Protein AF-A0A9Q4A9K2-F1 (afdb_monomer)

Radius of gyration: 32.79 Å; Cα contacts (8 Å, |Δi|>4): 563; chains: 1; bounding box: 119×82×80 Å

Mean predicted aligned error: 9.85 Å

Sequence (483 aa):
MTSTTLQSNPVPTAVVTKRSGLGLFCQALVGLTPSAEYRDKALLSSLDQQLALPDVQASLARQLVAIPKDEWAGSQFQTDPSVAMALPTRDEYLRRMAAYVVNPRNEGWLDAAIQDATGAPGMRALSLAISLGSEHSRLSFDSLLALAAVLLMPVLGSSMELDESLPDFRQLDVKAPRLHDWSTVRNADYLFRQSGIEMLCSPSEKGTVLRFTARETWRALIQTAQFKSVFAPLLSYMDWYGGRPGEQASPRMTQAIVGRIIVDHYVGAVQFNGEPLETSLRRGWVSEQSHLQLRDKVRSLISDHYPQASPSTIDMLHYLFLRETMPELLVEGVPDHLQYGRSLQSIAFIHGVALVEAMTPGLSQITHYDDLTKVSSALAQSSDADIHALWARTLVAPALRYARAHGAIQSTVDDDHHAASSEQISQALAYLKAQQDQHAQELHSLLAIKPPDRKDLAQKMLKTANVPHELWDQGVKPEHWPI

Secondary structure (DSSP, 8-state):
--PPP--PPPP------PPPHHHHHHHHHTTTS-TT---HHHHHHHHHHHHT-HHHHHHHHHHHHTS-GGG--STT--S-TTS---HHHHHHHHHHHHHHHH-TT--THHHHHHHHHHTSSS-HHHHHHHHHHHH-TTS-HHHHHHHHHHHHHHHHTT-----S----GGG--SPPPPHHHH-----HHHHHHHTTGGGGEEEETTEEEESS-HHHHHHHHTTSHHHHHHHHHHHHHTT-TTSSTT----HHHHHHHHHHHHHHHHGGG-EETTEEHHHHTTSGGGGGSBHHHHHHHHHHHHHHH-TTS-HHHHHHHHHHHHHHH-GGGS-TT--TT-BTTTSHHHHHHHHHHHHHHHHSTT-GGGS-HHHHHHHHHHHHT---HHHHHHHHHHHHHHHHHHHHHTTSS---TT--STT--HHHHHHHHHHHHHHHHHHHHHHHHHHT-PPP-HHHHHHHHHHHTT--GGGTT----GGG---

Foldseek 3Di:
DDDDDDDDDDDPDDPPPDDALLRLLLVLLPQQADPPDQFLVNSLVSNVVQLPDPVSLQSSLVSNQPRDCVLVPDPPPPDRSNDDDDSVVVLVVSLVSLCCSLCVVPDCQLVVQLVLLLVFLASSLLQSLLSSCVVVVPDALSSSSSSSSSNCNVRSVVHDDDDLFFAALVPPPDDQDACVVQDPDQDLQVLVVQLSLVSQWDADPQGTDGVDALSVSLSSSLRHSSNLVSCLSVCVVVVHFSVDPPTDDDSSNSSNSVLVNLCCRQQQPQDDPRHRPLQCCLALVLLVAALQRSLVVSLVSSCVSVVSDGNHSSSNNSCSNCLHRPCLSLAPPDDRPHRQLADPQNLLQSLLQLLCCVVTRRVRNVDHSVVSSCNLVVQCPDPDPVSNVSSLVSSQLSLLNNCVNVVQDDCDVSSRSVPDDPVSSVSSVVVSVVVVVVVVVVVVVVVVPDDPPVVVVLVVVCVVVVPDPVCSPDDDDPPDDDD

Solvent-accessible surface area (backbone atoms only — not comparable to full-atom values): 27213 Å² total; per-residue (Å²): 141,84,86,82,81,85,82,80,80,80,78,82,74,80,81,78,74,79,76,51,56,44,58,48,50,44,62,44,45,65,78,35,38,64,81,96,62,59,52,31,56,62,40,47,54,32,36,59,57,39,65,68,35,67,69,50,44,56,50,36,18,60,42,56,66,70,43,66,67,87,79,53,91,60,92,83,74,83,69,63,64,77,55,93,64,58,68,73,60,43,52,53,50,51,24,54,49,49,52,39,51,76,38,76,81,70,59,72,63,59,62,50,40,52,50,44,11,67,70,20,66,11,32,31,24,46,26,26,19,41,57,49,38,73,78,42,69,85,58,51,68,61,45,34,35,41,52,22,39,51,65,40,51,92,55,30,81,76,47,51,80,78,70,87,51,49,45,52,44,87,82,48,99,66,82,77,67,62,56,74,81,61,41,89,74,84,50,67,56,58,51,42,48,60,29,43,46,62,72,53,37,40,85,50,100,76,42,39,36,57,73,53,55,52,64,58,46,50,62,48,36,52,23,16,32,38,28,49,61,67,47,20,50,51,28,40,72,70,73,37,79,28,26,51,92,93,48,78,50,58,47,59,57,53,45,14,49,51,41,48,31,50,30,57,64,59,53,53,70,33,65,46,96,90,35,42,40,78,63,46,66,41,32,70,72,55,41,80,24,25,46,53,54,44,43,52,49,54,43,47,54,54,38,71,74,39,77,85,54,32,54,35,44,47,46,41,54,42,45,49,39,32,60,71,74,44,46,67,62,62,36,58,85,63,60,69,81,44,35,28,35,66,40,74,67,36,31,33,30,49,27,11,29,46,48,40,35,73,78,42,31,43,40,39,62,76,42,52,44,79,55,32,42,44,44,46,68,67,49,70,75,55,90,48,68,68,58,47,53,50,52,56,62,40,39,50,60,41,25,41,42,32,23,45,69,70,61,75,43,86,77,54,100,74,43,41,62,87,74,57,50,74,65,55,50,52,51,12,48,52,49,47,50,53,50,52,54,49,51,52,52,52,52,53,53,58,73,64,57,73,75,79,57,66,62,63,52,50,53,48,51,36,55,75,69,67,52,61,76,84,56,73,81,54,78,87,67,84,88,73,74,85,129

Organism: Pseudomonas syringae (NCBI:txid317)

pLDDT: mean 86.78, std 14.6, range [27.73, 98.38]

Structure (mmCIF, N/CA/C/O backbone):
data_AF-A0A9Q4A9K2-F1
#
_entry.id   AF-A0A9Q4A9K2-F1
#
loop_
_atom_site.group_PDB
_atom_site.id
_atom_site.type_symbol
_atom_site.label_atom_id
_atom_site.label_alt_id
_atom_site.label_comp_id
_atom_site.label_asym_id
_atom_site.label_entity_id
_atom_site.label_seq_id
_atom_site.pdbx_PDB_ins_code
_atom_site.Cartn_x
_atom_site.Cartn_y
_atom_site.Cartn_z
_atom_site.occupancy
_atom_site.B_iso_or_equiv
_atom_site.auth_seq_id
_atom_site.auth_comp_id
_atom_site.auth_asym_id
_atom_site.auth_atom_id
_atom_site.pdbx_PDB_model_num
ATOM 1 N N . MET A 1 1 ? 52.951 61.691 -30.217 1.00 41.97 1 MET A N 1
ATOM 2 C CA . MET A 1 1 ? 52.686 60.519 -31.072 1.00 41.97 1 MET A CA 1
ATOM 3 C C . MET A 1 1 ? 52.767 59.281 -30.207 1.00 41.97 1 MET A C 1
ATOM 5 O O . MET A 1 1 ? 53.874 58.918 -29.856 1.00 41.97 1 MET A O 1
ATOM 9 N N . THR A 1 2 ? 51.626 58.689 -29.864 1.00 30.14 2 THR A N 1
ATOM 10 C CA . THR A 1 2 ? 51.464 57.250 -29.598 1.00 30.14 2 THR A CA 1
ATOM 11 C C . THR A 1 2 ? 49.965 56.997 -29.441 1.00 30.14 2 THR A C 1
ATOM 13 O O . THR A 1 2 ? 49.341 57.441 -28.482 1.00 30.14 2 THR A O 1
ATOM 16 N N . SER A 1 3 ? 49.381 56.366 -30.458 1.00 27.73 3 SER A N 1
ATOM 17 C CA . SER A 1 3 ? 47.994 55.909 -30.478 1.00 27.73 3 SER A CA 1
ATOM 18 C C . SER A 1 3 ? 47.882 54.614 -29.678 1.00 27.73 3 SER A C 1
ATOM 20 O O . SER A 1 3 ? 48.631 53.675 -29.942 1.00 27.73 3 SER A O 1
ATOM 22 N N . THR A 1 4 ? 46.941 54.550 -28.740 1.00 29.91 4 THR A N 1
ATOM 23 C CA . THR A 1 4 ? 46.614 53.326 -27.999 1.00 2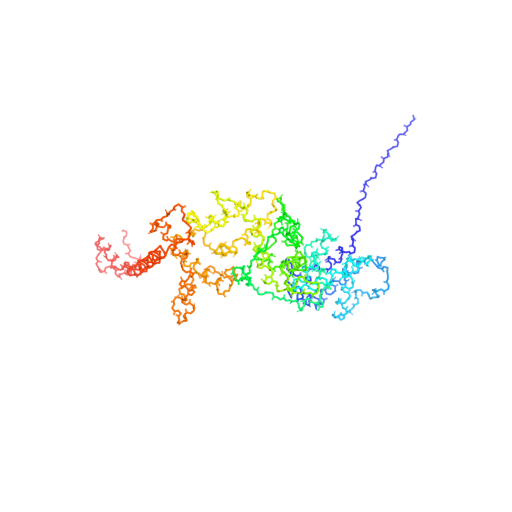9.91 4 THR A CA 1
ATOM 24 C C . THR A 1 4 ? 45.358 52.712 -28.607 1.00 29.91 4 THR A C 1
ATOM 26 O O . THR A 1 4 ? 44.294 53.328 -28.633 1.00 29.91 4 THR A O 1
ATOM 29 N N . THR A 1 5 ? 45.508 51.515 -29.158 1.00 33.19 5 THR A N 1
ATOM 30 C CA . THR A 1 5 ? 44.476 50.740 -29.848 1.00 33.19 5 THR A CA 1
ATOM 31 C C . THR A 1 5 ? 43.468 50.168 -28.847 1.00 33.19 5 THR A C 1
ATOM 33 O O . THR A 1 5 ? 43.845 49.479 -27.902 1.00 33.19 5 THR A O 1
ATOM 36 N N . LEU A 1 6 ? 42.178 50.429 -29.076 1.00 30.70 6 LEU A N 1
ATOM 37 C CA . LEU A 1 6 ? 41.053 49.768 -28.409 1.00 30.70 6 LEU A CA 1
ATOM 38 C C . LEU A 1 6 ? 41.033 48.276 -28.781 1.00 30.70 6 LEU A C 1
ATOM 40 O O . LEU A 1 6 ? 40.781 47.931 -29.934 1.00 30.70 6 LEU A O 1
ATOM 44 N N . GLN A 1 7 ? 41.271 47.393 -27.808 1.00 32.25 7 GLN A N 1
ATOM 45 C CA . GLN A 1 7 ? 40.934 45.974 -27.921 1.00 32.25 7 GLN A CA 1
ATOM 46 C C . GLN A 1 7 ? 39.473 45.772 -27.510 1.00 32.25 7 GLN A C 1
ATOM 48 O O . GLN A 1 7 ? 39.094 45.965 -26.357 1.00 32.25 7 GLN A O 1
ATOM 53 N N . SER A 1 8 ? 38.647 45.394 -28.481 1.00 29.39 8 SER A N 1
ATOM 54 C CA . SER A 1 8 ? 37.292 44.892 -28.280 1.00 29.39 8 SER A CA 1
ATOM 55 C C . SER A 1 8 ? 37.343 43.495 -27.655 1.00 29.39 8 SER A C 1
ATOM 57 O O . SER A 1 8 ? 37.865 42.565 -28.272 1.00 29.39 8 SER A O 1
ATOM 59 N N . ASN A 1 9 ? 36.778 43.332 -26.460 1.00 28.84 9 ASN A N 1
ATOM 60 C CA . ASN A 1 9 ? 36.531 42.013 -25.880 1.00 28.84 9 ASN A CA 1
ATOM 61 C C . ASN A 1 9 ? 35.492 41.257 -26.730 1.00 28.84 9 ASN A C 1
ATOM 63 O O . ASN A 1 9 ? 34.433 41.825 -27.014 1.00 28.84 9 ASN A O 1
ATOM 67 N N . PRO A 1 10 ? 35.738 39.995 -27.123 1.00 31.44 10 PRO A N 1
ATOM 68 C CA . PRO A 1 10 ? 34.714 39.184 -27.757 1.00 31.44 10 PRO A CA 1
ATOM 69 C C . PRO A 1 10 ? 33.661 38.790 -26.714 1.00 31.44 10 PRO A C 1
ATOM 71 O O . PRO A 1 10 ? 33.972 38.267 -25.644 1.00 31.44 10 PRO A O 1
ATOM 74 N N . VAL A 1 11 ? 32.399 39.059 -27.045 1.00 32.94 11 VAL A N 1
ATOM 75 C CA . VAL A 1 11 ? 31.220 38.519 -26.359 1.00 32.94 11 VAL A CA 1
ATOM 76 C C . VAL A 1 11 ? 31.319 36.986 -26.384 1.00 32.94 11 VAL A C 1
ATOM 78 O O . VAL A 1 11 ? 31.585 36.439 -27.457 1.00 32.94 11 VAL A O 1
ATOM 81 N N . PRO A 1 12 ? 31.114 36.267 -25.264 1.00 30.97 12 PRO A N 1
ATOM 82 C CA . PRO A 1 12 ? 31.103 34.816 -25.295 1.00 30.97 12 PRO A CA 1
ATOM 83 C C . PRO A 1 12 ? 29.882 34.353 -26.088 1.00 30.97 12 PRO A C 1
ATOM 85 O O . PRO A 1 12 ? 28.737 34.508 -25.662 1.00 30.97 12 PRO A O 1
ATOM 88 N N . THR A 1 13 ? 30.140 33.804 -27.270 1.00 29.61 13 THR A N 1
ATOM 89 C CA . THR A 1 13 ? 29.175 33.067 -28.078 1.00 29.61 13 THR A CA 1
ATOM 90 C C . THR A 1 13 ? 28.602 31.945 -27.220 1.00 29.61 13 THR A C 1
ATOM 92 O O . THR A 1 13 ? 29.348 31.133 -26.671 1.00 29.61 13 THR A O 1
ATOM 95 N N . ALA A 1 14 ? 27.277 31.920 -27.077 1.00 29.75 14 ALA A N 1
ATOM 96 C CA . ALA A 1 14 ? 26.562 30.876 -26.361 1.00 29.75 14 ALA A CA 1
ATOM 97 C C . ALA A 1 14 ? 27.008 29.497 -26.868 1.00 29.75 14 ALA A C 1
ATOM 99 O O . ALA A 1 14 ? 26.849 29.173 -28.047 1.00 29.75 14 ALA A O 1
ATOM 100 N N . VAL A 1 15 ? 27.582 28.690 -25.976 1.00 30.33 15 VAL A N 1
ATOM 101 C CA . VAL A 1 15 ? 27.860 27.279 -26.237 1.00 30.33 15 VAL A CA 1
ATOM 102 C C . VAL A 1 15 ? 26.506 26.598 -26.413 1.00 30.33 15 VAL A C 1
ATOM 104 O O . VAL A 1 15 ? 25.813 26.313 -25.439 1.00 30.33 15 VAL A O 1
ATOM 107 N N . VAL A 1 16 ? 26.101 26.379 -27.664 1.00 32.38 16 VAL A N 1
ATOM 108 C CA . VAL A 1 16 ? 24.974 25.508 -27.999 1.00 32.38 16 VAL A CA 1
ATOM 109 C C . VAL A 1 16 ? 25.394 24.100 -27.591 1.00 32.38 16 VAL A C 1
ATOM 111 O O . VAL A 1 16 ? 26.142 23.424 -28.294 1.00 32.38 16 VAL A O 1
ATOM 114 N N . THR A 1 17 ? 24.979 23.674 -26.403 1.00 36.84 17 THR A N 1
ATOM 115 C CA . THR A 1 17 ? 25.182 22.312 -25.921 1.00 36.84 17 THR A CA 1
ATOM 116 C C . THR A 1 17 ? 24.448 21.356 -26.859 1.00 36.84 17 THR A C 1
ATOM 118 O O . THR A 1 17 ? 23.219 21.334 -26.923 1.00 36.84 17 THR A O 1
ATOM 121 N N . LYS A 1 18 ? 25.214 20.579 -27.634 1.00 51.38 18 LYS A N 1
ATOM 122 C CA . LYS A 1 18 ? 24.705 19.499 -28.488 1.00 51.38 18 LYS A CA 1
ATOM 123 C C . LYS A 1 18 ? 23.849 18.573 -27.608 1.00 51.38 18 LYS A C 1
ATOM 125 O O . LYS A 1 18 ? 24.353 18.027 -26.627 1.00 51.38 18 LYS A O 1
ATOM 130 N N . ARG A 1 19 ? 22.545 18.457 -27.893 1.00 59.69 19 ARG A N 1
ATOM 131 C CA . ARG A 1 19 ? 21.651 17.544 -27.155 1.00 59.69 19 ARG A CA 1
ATOM 132 C C . ARG A 1 19 ? 22.146 16.110 -27.356 1.00 59.69 19 ARG A C 1
ATOM 134 O O . ARG A 1 19 ? 22.459 15.738 -28.483 1.00 59.69 19 ARG A O 1
ATOM 141 N N . SER A 1 20 ? 22.231 15.328 -26.280 1.00 80.62 20 SER A N 1
ATOM 142 C CA . SER A 1 20 ? 22.631 13.919 -26.365 1.00 80.62 20 SER A CA 1
ATOM 143 C C . SER A 1 20 ? 21.589 13.106 -27.142 1.00 80.62 20 SER A C 1
ATOM 145 O O . SER A 1 20 ? 20.393 13.401 -27.063 1.00 80.62 20 SER A O 1
ATOM 147 N N . GLY A 1 21 ? 22.025 12.061 -27.859 1.00 83.06 21 GLY A N 1
ATOM 148 C CA . GLY A 1 21 ? 21.123 11.152 -28.580 1.00 83.06 21 GLY A CA 1
ATOM 149 C C . GLY A 1 21 ? 20.025 10.562 -27.686 1.00 83.06 21 GLY A C 1
ATOM 150 O O . GLY A 1 21 ? 18.870 10.505 -28.094 1.00 83.06 21 GLY A O 1
ATOM 151 N N . LEU A 1 22 ? 20.353 10.249 -26.426 1.00 88.62 22 LEU A N 1
ATOM 152 C CA . LEU A 1 22 ? 19.390 9.816 -25.409 1.00 88.62 22 LEU A CA 1
ATOM 153 C C . LEU A 1 22 ? 18.309 10.872 -25.128 1.00 88.62 22 LEU A C 1
ATOM 155 O O . LEU A 1 22 ? 17.129 10.546 -25.089 1.00 88.62 22 LEU A O 1
ATOM 159 N N . GLY A 1 23 ? 18.684 12.147 -24.979 1.00 89.00 23 GLY A N 1
ATOM 160 C CA . GLY A 1 23 ? 17.718 13.221 -24.735 1.00 89.00 23 GLY A CA 1
ATOM 161 C C . GLY A 1 23 ? 16.774 13.452 -25.918 1.00 89.00 23 GLY A C 1
ATOM 162 O O . GLY A 1 23 ? 15.578 13.663 -25.721 1.00 89.00 23 GLY A O 1
ATOM 163 N N . LEU A 1 24 ? 17.296 13.373 -27.147 1.00 89.38 24 LEU A N 1
ATOM 164 C CA . LEU A 1 24 ? 16.487 13.450 -28.368 1.00 89.38 24 LEU A CA 1
ATOM 165 C C . LEU A 1 24 ? 15.546 12.248 -28.505 1.00 89.38 24 LEU A C 1
ATOM 167 O O . LEU A 1 24 ? 14.391 12.423 -28.885 1.00 89.38 24 LEU A O 1
ATOM 171 N N . PHE A 1 25 ? 16.012 11.050 -28.150 1.00 91.75 25 PHE A N 1
ATOM 172 C CA . PHE A 1 25 ? 15.187 9.848 -28.167 1.00 91.75 25 PHE A CA 1
ATOM 173 C C . PHE A 1 25 ? 14.062 9.924 -27.131 1.00 91.75 25 PHE A C 1
ATOM 175 O O . PHE A 1 25 ? 12.906 9.734 -27.489 1.00 91.75 25 PHE A O 1
ATOM 182 N N . CYS A 1 26 ? 14.353 10.314 -25.885 1.00 92.62 26 CYS A N 1
ATOM 183 C CA . CYS A 1 26 ? 13.322 10.538 -24.866 1.00 92.62 26 CYS A CA 1
ATOM 184 C C . CYS A 1 26 ? 12.290 11.578 -25.314 1.00 92.62 26 CYS A C 1
ATOM 186 O O . CYS A 1 26 ? 11.096 11.385 -25.108 1.00 92.62 26 CYS A O 1
ATOM 188 N N . GLN A 1 27 ? 12.729 12.655 -25.977 1.00 91.62 27 GLN A N 1
ATOM 189 C CA . GLN A 1 27 ? 11.819 13.649 -26.545 1.00 91.62 27 GLN A CA 1
ATOM 190 C C . GLN A 1 27 ? 10.901 13.049 -27.622 1.00 91.62 27 GLN A C 1
ATOM 192 O O . GLN A 1 27 ? 9.754 13.477 -27.744 1.00 91.62 27 GLN A O 1
ATOM 197 N N . ALA A 1 28 ? 11.390 12.066 -28.379 1.00 91.50 28 ALA A N 1
ATOM 198 C CA . ALA A 1 28 ? 10.612 11.369 -29.394 1.00 91.50 28 ALA A CA 1
ATOM 199 C C . ALA A 1 28 ? 9.558 10.415 -28.804 1.00 91.50 28 ALA A C 1
ATOM 201 O O . ALA A 1 28 ? 8.541 10.153 -29.439 1.00 91.50 28 ALA A O 1
ATOM 202 N N . LEU A 1 29 ? 9.775 9.928 -27.577 1.00 92.62 29 LEU A N 1
ATOM 203 C CA . LEU A 1 29 ? 8.828 9.059 -26.873 1.00 92.62 29 LEU A CA 1
ATOM 204 C C . LEU A 1 29 ? 7.715 9.821 -26.134 1.00 92.62 29 LEU A C 1
ATOM 206 O O . LEU A 1 29 ? 6.778 9.200 -25.631 1.00 92.62 29 LEU A O 1
ATOM 210 N N . VAL A 1 30 ? 7.801 11.152 -26.043 1.00 90.19 30 VAL A N 1
ATOM 211 C CA . VAL A 1 30 ? 6.807 11.967 -25.332 1.00 90.19 30 VAL A CA 1
ATOM 212 C C . VAL A 1 30 ? 5.416 11.747 -25.930 1.00 90.19 30 VAL A C 1
ATOM 214 O O . VAL A 1 30 ? 5.202 11.946 -27.122 1.00 90.19 30 VAL A O 1
ATOM 217 N N . GLY A 1 31 ? 4.461 11.375 -25.075 1.00 88.00 31 GLY A N 1
ATOM 218 C CA . GLY A 1 31 ? 3.070 11.130 -25.460 1.00 88.00 31 GLY A CA 1
ATOM 219 C C . GLY A 1 31 ? 2.774 9.709 -25.944 1.00 88.00 31 GLY A C 1
ATOM 220 O O . GLY A 1 31 ? 1.608 9.396 -26.161 1.00 88.00 31 GLY A O 1
ATOM 221 N N . LEU A 1 32 ? 3.784 8.837 -26.074 1.00 92.06 32 LEU A N 1
ATOM 222 C CA . LEU A 1 32 ? 3.556 7.419 -26.381 1.00 92.06 32 LEU A CA 1
ATOM 223 C C . LEU A 1 32 ? 3.042 6.633 -25.168 1.00 92.06 32 LEU A C 1
ATOM 225 O O . LEU A 1 32 ? 2.248 5.704 -25.314 1.00 92.06 32 LEU A O 1
ATOM 229 N N . THR A 1 33 ? 3.474 7.019 -23.968 1.00 93.56 33 THR A N 1
ATOM 230 C CA . THR A 1 33 ? 2.991 6.480 -22.693 1.00 93.56 33 THR A CA 1
ATOM 231 C C . THR A 1 33 ? 2.224 7.551 -21.915 1.00 93.56 33 THR A C 1
ATOM 233 O O . THR A 1 33 ? 2.543 8.739 -22.050 1.00 93.56 33 THR A O 1
ATOM 236 N N . PRO A 1 34 ? 1.245 7.176 -21.072 1.00 92.50 34 PRO A N 1
ATOM 237 C CA . PRO A 1 34 ? 0.528 8.130 -20.239 1.00 92.50 34 PRO A CA 1
ATOM 238 C C . PRO A 1 34 ? 1.465 8.746 -19.192 1.00 92.50 34 PRO A C 1
ATOM 240 O O . PRO A 1 34 ? 2.390 8.092 -18.706 1.00 92.50 34 PRO A O 1
ATOM 243 N N . SER A 1 35 ? 1.223 10.005 -18.831 1.00 90.25 35 SER A N 1
ATOM 244 C CA . SER A 1 35 ? 1.954 10.666 -17.745 1.00 90.25 35 SER A CA 1
ATOM 245 C C . SER A 1 35 ? 1.601 10.049 -16.394 1.00 90.25 35 SER A C 1
ATOM 247 O O . SER A 1 35 ? 0.441 9.716 -16.159 1.00 90.25 35 SER A O 1
ATOM 249 N N . ALA A 1 36 ? 2.584 9.960 -15.493 1.00 88.56 36 ALA A N 1
ATOM 250 C CA . ALA A 1 36 ? 2.393 9.429 -14.137 1.00 88.56 36 ALA A CA 1
ATOM 251 C C . ALA A 1 36 ? 1.840 7.983 -14.073 1.00 88.56 36 ALA A C 1
ATOM 253 O O . ALA A 1 36 ? 1.295 7.579 -13.049 1.00 88.56 36 ALA A O 1
ATOM 254 N N . GLU A 1 37 ? 2.005 7.192 -15.135 1.00 93.25 37 GLU A N 1
ATOM 255 C CA . GLU A 1 37 ? 1.579 5.790 -15.195 1.00 93.25 37 GLU A CA 1
ATOM 256 C C . GLU A 1 37 ? 2.789 4.856 -15.139 1.00 93.25 37 GLU A C 1
ATOM 258 O O . GLU A 1 37 ? 3.793 5.102 -15.798 1.00 93.25 37 GLU A O 1
ATOM 263 N N . TYR A 1 38 ? 2.688 3.772 -14.374 1.00 93.12 38 TYR A N 1
ATOM 264 C CA . TYR A 1 38 ? 3.751 2.778 -14.182 1.00 93.12 38 TYR A CA 1
ATOM 265 C C . TYR A 1 38 ? 3.273 1.330 -14.377 1.00 93.12 38 TYR A C 1
ATOM 267 O O . TYR A 1 38 ? 4.085 0.406 -14.330 1.00 93.12 38 TYR A O 1
ATOM 275 N N . ARG A 1 39 ? 1.967 1.104 -14.577 1.00 94.62 39 ARG A N 1
ATOM 276 C CA . ARG A 1 39 ? 1.381 -0.228 -14.759 1.00 94.62 39 ARG A CA 1
ATOM 277 C C . ARG A 1 39 ? 1.682 -0.761 -16.157 1.00 94.62 39 ARG A C 1
ATOM 279 O O . ARG A 1 39 ? 1.289 -0.163 -17.157 1.00 94.62 39 ARG A O 1
ATOM 286 N N . ASP A 1 40 ? 2.295 -1.940 -16.223 1.00 95.94 40 ASP A N 1
ATOM 287 C CA . ASP A 1 40 ? 2.772 -2.542 -17.475 1.00 95.94 40 ASP A CA 1
ATOM 288 C C . ASP A 1 40 ? 1.694 -2.644 -18.566 1.00 95.94 40 ASP A C 1
ATOM 290 O O . ASP A 1 40 ? 1.952 -2.284 -19.713 1.00 95.94 40 ASP A O 1
ATOM 294 N N . LYS A 1 41 ? 0.471 -3.082 -18.225 1.00 94.31 41 LYS A N 1
ATOM 295 C CA . LYS A 1 41 ? -0.619 -3.209 -19.209 1.00 94.31 41 LYS A CA 1
ATOM 296 C C . LYS A 1 41 ? -1.124 -1.862 -19.720 1.00 94.31 41 LYS A C 1
ATOM 298 O O . LYS A 1 41 ? -1.450 -1.759 -20.901 1.00 94.31 41 LYS A O 1
ATOM 303 N N . ALA A 1 42 ? -1.184 -0.842 -18.864 1.00 94.69 42 ALA A N 1
ATOM 304 C CA . ALA A 1 42 ? -1.594 0.503 -19.265 1.00 94.69 42 ALA A CA 1
ATOM 305 C C . ALA A 1 42 ? -0.544 1.142 -20.186 1.00 94.69 42 ALA A C 1
ATOM 307 O O . ALA A 1 42 ? -0.889 1.708 -21.224 1.00 94.69 42 ALA A O 1
ATOM 308 N N . LEU A 1 43 ? 0.740 0.970 -19.850 1.00 96.25 43 LEU A N 1
ATOM 309 C CA . LEU A 1 43 ? 1.861 1.405 -20.681 1.00 96.25 43 LEU A CA 1
ATOM 310 C C . LEU A 1 43 ? 1.852 0.711 -22.047 1.00 96.25 43 LEU A C 1
ATOM 312 O O . LEU A 1 43 ? 1.930 1.394 -23.066 1.00 96.25 43 LEU A O 1
ATOM 316 N N . LEU A 1 44 ? 1.701 -0.618 -22.078 1.00 95.69 44 LEU A N 1
ATOM 317 C CA . LEU A 1 44 ? 1.632 -1.383 -23.325 1.00 95.69 44 LEU A CA 1
ATOM 318 C C . LEU A 1 44 ? 0.426 -0.975 -24.178 1.00 95.69 44 LEU A C 1
ATOM 320 O O . LEU A 1 44 ? 0.591 -0.682 -25.355 1.00 95.69 44 LEU A O 1
ATOM 324 N N . SER A 1 45 ? -0.764 -0.881 -23.577 1.00 95.38 45 SER A N 1
ATOM 325 C CA . SER A 1 45 ? -1.985 -0.495 -24.301 1.00 95.38 45 SER A CA 1
ATOM 326 C C . SER A 1 45 ? -1.852 0.891 -24.935 1.00 95.38 45 SER A C 1
ATOM 328 O O . SER A 1 45 ? -2.261 1.093 -26.077 1.00 95.38 45 SER A O 1
ATOM 330 N N . SER A 1 46 ? -1.244 1.843 -24.218 1.00 96.00 46 SER A N 1
ATOM 331 C CA . SER A 1 46 ? -0.943 3.170 -24.757 1.00 96.00 46 SER A CA 1
ATOM 332 C C . SER A 1 46 ? 0.075 3.103 -25.894 1.00 96.00 46 SER A C 1
ATOM 334 O O . SER A 1 46 ? -0.149 3.719 -26.931 1.00 96.00 46 SER A O 1
ATOM 336 N N . LEU A 1 47 ? 1.164 2.343 -25.740 1.00 94.56 47 LEU A N 1
ATOM 337 C CA . LEU A 1 47 ? 2.174 2.180 -26.788 1.00 94.56 47 LEU A CA 1
ATOM 338 C C . LEU A 1 47 ? 1.565 1.603 -28.068 1.00 94.56 47 LEU A C 1
ATOM 340 O O . LEU A 1 47 ? 1.723 2.205 -29.128 1.00 94.56 47 LEU A O 1
ATOM 344 N N . ASP A 1 48 ? 0.816 0.506 -27.960 1.00 93.62 48 ASP A N 1
ATOM 345 C CA . ASP A 1 48 ? 0.151 -0.145 -29.092 1.00 93.62 48 ASP A CA 1
ATOM 346 C C . ASP A 1 48 ? -0.824 0.816 -29.787 1.00 93.62 48 ASP A C 1
ATOM 348 O O . ASP A 1 48 ? -0.830 0.941 -31.015 1.00 93.62 48 ASP A O 1
ATOM 352 N N . GLN A 1 49 ? -1.619 1.552 -29.003 1.00 94.25 49 GLN A N 1
ATOM 353 C CA . GLN A 1 49 ? -2.576 2.520 -29.531 1.00 94.25 49 GLN A CA 1
ATOM 354 C C . GLN A 1 49 ? -1.881 3.694 -30.234 1.00 94.25 49 GLN A C 1
ATOM 356 O O . GLN A 1 49 ? -2.274 4.060 -31.341 1.00 94.25 49 GLN A O 1
ATOM 361 N N . GLN A 1 50 ? -0.866 4.299 -29.611 1.00 94.44 50 GLN A N 1
ATOM 362 C CA . GLN A 1 50 ? -0.190 5.482 -30.147 1.00 94.44 50 GLN A CA 1
ATOM 363 C C . GLN A 1 50 ? 0.674 5.135 -31.359 1.00 94.44 50 GLN A C 1
ATOM 365 O O . GLN A 1 50 ? 0.643 5.848 -32.361 1.00 94.44 50 GLN A O 1
ATOM 370 N N . LEU A 1 51 ? 1.399 4.014 -31.325 1.00 91.50 51 LEU A N 1
ATOM 371 C CA . LEU A 1 51 ? 2.234 3.576 -32.444 1.00 91.50 51 LEU A CA 1
ATOM 372 C C . LEU A 1 51 ? 1.408 3.152 -33.663 1.00 91.50 51 LEU A C 1
ATOM 374 O O . LEU A 1 51 ? 1.919 3.225 -34.780 1.00 91.50 51 LEU A O 1
ATOM 378 N N . ALA A 1 52 ? 0.136 2.777 -33.495 1.00 90.69 52 ALA A N 1
ATOM 379 C CA . ALA A 1 52 ? -0.779 2.506 -34.604 1.00 90.69 52 ALA A CA 1
ATOM 380 C C . ALA A 1 52 ? -1.227 3.769 -35.367 1.00 90.69 52 ALA A C 1
ATOM 382 O O . ALA A 1 52 ? -1.641 3.661 -36.524 1.00 90.69 52 ALA A O 1
ATOM 383 N N . LEU A 1 53 ? -1.131 4.963 -34.767 1.00 92.19 53 LEU A N 1
ATOM 384 C CA . LEU A 1 53 ? -1.595 6.209 -35.382 1.00 92.19 53 LEU A CA 1
ATOM 385 C C . LEU A 1 53 ? -0.592 6.736 -36.432 1.00 92.19 53 LEU A C 1
ATOM 387 O O . LEU A 1 53 ? 0.566 6.998 -36.092 1.00 92.19 53 LEU A O 1
ATOM 391 N N . PRO A 1 54 ? -1.013 6.982 -37.692 1.00 89.00 54 PRO A N 1
ATOM 392 C CA . PRO A 1 54 ? -0.112 7.462 -38.746 1.00 89.00 54 PRO A CA 1
ATOM 393 C C . PRO A 1 54 ? 0.592 8.788 -38.418 1.00 89.00 54 PRO A C 1
ATOM 395 O O . PRO A 1 54 ? 1.781 8.940 -38.696 1.00 89.00 54 PRO A O 1
ATOM 398 N N . ASP A 1 55 ? -0.112 9.728 -37.780 1.00 90.25 55 ASP A N 1
ATOM 399 C CA . ASP A 1 55 ? 0.445 11.036 -37.409 1.00 90.25 55 ASP A CA 1
ATOM 400 C C . ASP A 1 55 ? 1.555 10.911 -36.358 1.00 90.25 55 ASP A C 1
ATOM 402 O O . ASP A 1 55 ? 2.588 11.584 -36.445 1.00 90.25 55 ASP A O 1
ATOM 406 N N . VAL A 1 56 ? 1.375 10.002 -35.393 1.00 90.44 56 VAL A N 1
ATOM 407 C CA . VAL A 1 56 ? 2.380 9.692 -34.369 1.00 90.44 56 VAL A CA 1
ATOM 408 C C . VAL A 1 56 ? 3.598 9.049 -35.019 1.00 90.44 56 VAL A C 1
ATOM 410 O O . VAL A 1 56 ? 4.718 9.486 -34.761 1.00 90.44 56 VAL A O 1
ATOM 413 N N . GLN A 1 57 ? 3.406 8.093 -35.934 1.00 88.38 57 GLN A N 1
ATOM 414 C CA . GLN A 1 57 ? 4.511 7.482 -36.681 1.00 88.38 57 GLN A CA 1
ATOM 415 C C . GLN A 1 57 ? 5.311 8.521 -37.479 1.00 88.38 57 GLN A C 1
ATOM 417 O O . GLN A 1 57 ? 6.543 8.504 -37.452 1.00 88.38 57 GLN A O 1
ATOM 422 N N . ALA A 1 58 ? 4.633 9.447 -38.163 1.00 87.44 58 ALA A N 1
ATOM 423 C CA . ALA A 1 58 ? 5.284 10.510 -38.926 1.00 87.44 58 ALA A CA 1
ATOM 424 C C . ALA A 1 58 ? 6.022 11.514 -38.021 1.00 87.44 58 ALA A C 1
ATOM 426 O O . ALA A 1 58 ? 7.093 12.014 -38.375 1.00 87.44 58 ALA A O 1
ATOM 427 N N . SER A 1 59 ? 5.471 11.828 -36.845 1.00 89.94 59 SER A N 1
ATOM 428 C CA . SER A 1 59 ? 6.141 12.665 -35.843 1.00 89.94 59 SER A CA 1
ATOM 429 C C . SER A 1 59 ? 7.393 11.990 -35.284 1.00 89.94 59 SER A C 1
ATOM 431 O O . SER A 1 59 ? 8.470 12.589 -35.299 1.00 89.94 59 SER A O 1
ATOM 433 N N . LEU A 1 60 ? 7.263 10.726 -34.879 1.00 90.25 60 LEU A N 1
ATOM 434 C CA . LEU A 1 60 ? 8.340 9.904 -34.343 1.00 90.25 60 LEU A CA 1
ATOM 435 C C . LEU A 1 60 ? 9.489 9.796 -35.350 1.00 90.25 60 LEU A C 1
ATOM 437 O O . LEU A 1 60 ? 10.626 10.121 -35.024 1.00 90.25 60 LEU A O 1
ATOM 441 N N . ALA A 1 61 ? 9.189 9.456 -36.606 1.00 87.25 61 ALA A N 1
ATOM 442 C CA . ALA A 1 61 ? 10.179 9.396 -37.676 1.00 87.25 61 ALA A CA 1
ATOM 443 C C . ALA A 1 61 ? 10.966 10.710 -37.821 1.00 87.25 61 ALA A C 1
ATOM 445 O O . ALA A 1 61 ? 12.197 10.694 -37.840 1.00 87.25 61 ALA A O 1
ATOM 446 N N . ARG A 1 62 ? 10.275 11.862 -37.854 1.00 87.50 62 ARG A N 1
ATOM 447 C CA . ARG A 1 62 ? 10.923 13.184 -37.950 1.00 87.50 62 ARG A CA 1
ATOM 448 C C . ARG A 1 62 ? 11.853 13.470 -36.772 1.00 87.50 62 ARG A C 1
ATOM 450 O O . ARG A 1 62 ? 12.923 14.036 -36.976 1.00 87.50 62 ARG A O 1
ATOM 457 N N . GLN A 1 63 ? 11.456 13.098 -35.558 1.00 88.88 63 GLN A N 1
ATOM 458 C CA . GLN A 1 63 ? 12.266 13.316 -34.359 1.00 88.88 63 GLN A CA 1
ATOM 459 C C . GLN A 1 63 ? 13.481 12.381 -34.310 1.00 88.88 63 GLN A C 1
ATOM 461 O O . GLN A 1 63 ? 14.569 12.820 -33.943 1.00 88.88 63 GLN A O 1
ATOM 466 N N . LEU A 1 64 ? 13.336 11.127 -34.745 1.00 87.50 64 LEU A N 1
ATOM 467 C CA . LEU A 1 64 ? 14.429 10.152 -34.759 1.00 87.50 64 LEU A CA 1
ATOM 468 C C . LEU A 1 64 ? 15.501 10.463 -35.816 1.00 87.50 64 LEU A C 1
ATOM 470 O O . LEU A 1 64 ? 16.675 10.198 -35.569 1.00 87.50 64 LEU A O 1
ATOM 474 N N . VAL A 1 65 ? 15.140 11.087 -36.948 1.00 85.00 65 VAL A N 1
ATOM 475 C CA . VAL A 1 65 ? 16.112 11.572 -37.957 1.00 85.00 65 VAL A CA 1
ATOM 476 C C . VAL A 1 65 ? 17.081 12.613 -37.376 1.00 85.00 65 VAL A C 1
ATOM 478 O O . VAL A 1 65 ? 18.206 12.738 -37.855 1.00 85.00 65 VAL A O 1
ATOM 481 N N . ALA A 1 66 ? 16.680 13.351 -36.335 1.00 83.50 66 ALA A N 1
ATOM 482 C CA . ALA A 1 66 ? 17.524 14.370 -35.711 1.00 83.50 66 ALA A CA 1
ATOM 483 C C . ALA A 1 66 ? 18.674 13.789 -34.862 1.00 83.50 66 ALA A C 1
ATOM 485 O O . ALA A 1 66 ? 19.549 14.541 -34.429 1.00 83.50 66 ALA A O 1
ATOM 486 N N . ILE A 1 67 ? 18.680 12.477 -34.607 1.00 81.06 67 ILE A N 1
ATOM 487 C CA . ILE A 1 67 ? 19.729 11.799 -33.843 1.00 81.06 67 ILE A CA 1
ATOM 488 C C . ILE A 1 67 ? 20.911 11.511 -34.793 1.00 81.06 67 ILE A C 1
ATOM 490 O O . ILE A 1 67 ? 20.715 10.819 -35.793 1.00 81.06 67 ILE A O 1
ATOM 494 N N . PRO A 1 68 ? 22.128 12.038 -34.536 1.00 70.00 68 PRO A N 1
ATOM 495 C CA . PRO A 1 68 ? 23.247 11.945 -35.479 1.00 70.00 68 PRO A CA 1
ATOM 496 C C . PRO A 1 68 ? 23.645 10.500 -35.818 1.00 70.00 68 PRO A C 1
ATOM 498 O O . PRO A 1 68 ? 23.952 9.720 -34.919 1.00 70.00 68 PRO A O 1
ATOM 501 N N . LYS A 1 69 ? 23.723 10.169 -37.118 1.00 64.88 69 LYS A N 1
ATOM 502 C CA . LYS A 1 69 ? 24.135 8.838 -37.616 1.00 64.88 69 LYS A CA 1
ATOM 503 C C . LYS A 1 69 ? 25.615 8.526 -37.342 1.00 64.88 69 LYS A C 1
ATOM 505 O O . LYS A 1 69 ? 25.983 7.366 -37.205 1.00 64.88 69 LYS A O 1
ATOM 510 N N . ASP A 1 70 ? 26.456 9.551 -37.215 1.00 56.97 70 ASP A N 1
ATOM 511 C CA . ASP A 1 70 ? 27.899 9.418 -36.943 1.00 56.97 70 ASP A CA 1
ATOM 512 C C . ASP A 1 70 ? 28.175 8.865 -35.536 1.00 56.97 70 ASP A C 1
ATOM 514 O O . ASP A 1 70 ? 29.240 8.314 -35.263 1.00 56.97 70 ASP A O 1
ATOM 518 N N . GLU A 1 71 ? 27.191 8.995 -34.640 1.00 53.09 71 GLU A N 1
ATOM 519 C CA . GLU A 1 71 ? 27.206 8.404 -33.308 1.00 53.09 71 GLU A CA 1
ATOM 520 C C . GLU A 1 71 ? 26.750 6.937 -33.336 1.00 53.09 71 GLU A C 1
ATOM 522 O O . GLU A 1 71 ? 26.631 6.375 -32.261 1.00 53.09 71 GLU A O 1
ATOM 527 N N . TRP A 1 72 ? 26.486 6.313 -34.501 1.00 61.75 72 TRP A N 1
ATOM 528 C CA . TRP A 1 72 ? 25.999 4.928 -34.685 1.00 61.75 72 TRP A CA 1
ATOM 529 C C . TRP A 1 72 ? 27.078 4.027 -35.314 1.00 61.75 72 TRP A C 1
ATOM 531 O O . TRP A 1 72 ? 26.932 3.524 -36.431 1.00 61.75 72 TRP A O 1
ATOM 541 N N . ALA A 1 73 ? 28.212 3.840 -34.636 1.00 46.12 73 ALA A N 1
ATOM 542 C CA . ALA A 1 73 ? 29.303 3.016 -35.157 1.00 46.12 73 ALA A CA 1
ATOM 543 C C . ALA A 1 73 ? 28.921 1.520 -35.168 1.00 46.12 73 ALA A C 1
ATOM 545 O O . ALA A 1 73 ? 29.169 0.788 -34.215 1.00 46.12 73 ALA A O 1
ATOM 546 N N . GLY A 1 74 ? 28.315 1.055 -36.262 1.00 51.88 74 GLY A N 1
ATOM 547 C CA . GLY A 1 74 ? 28.000 -0.354 -36.492 1.00 51.88 74 GLY A CA 1
ATOM 548 C C . GLY A 1 74 ? 26.798 -0.539 -37.416 1.00 51.88 74 GLY A C 1
ATOM 549 O O . GLY A 1 74 ? 25.785 0.135 -37.291 1.00 51.88 74 GLY A O 1
ATOM 550 N N . SER A 1 75 ? 26.896 -1.490 -38.342 1.00 49.97 75 SER A N 1
ATOM 551 C CA . SER A 1 75 ? 25.913 -1.837 -39.390 1.00 49.97 75 SER A CA 1
ATOM 552 C C . SER A 1 75 ? 24.495 -2.265 -38.931 1.00 49.97 75 SER A C 1
ATOM 554 O O . SER A 1 75 ? 23.759 -2.851 -39.723 1.00 49.97 75 SER A O 1
ATOM 556 N N . GLN A 1 76 ? 24.092 -1.999 -37.684 1.00 55.22 76 GLN A N 1
ATOM 557 C CA . GLN A 1 76 ? 22.874 -2.536 -37.062 1.00 55.22 76 GLN A CA 1
ATOM 558 C C . GLN A 1 76 ? 21.582 -1.768 -37.408 1.00 55.22 76 GLN A C 1
ATOM 560 O O . GLN A 1 76 ? 20.501 -2.351 -37.332 1.00 55.22 76 GLN A O 1
ATOM 565 N N . PHE A 1 77 ? 21.675 -0.509 -37.854 1.00 62.72 77 PHE A N 1
ATOM 566 C CA . PHE A 1 77 ? 20.526 0.326 -38.240 1.00 62.72 77 PHE A CA 1
ATOM 567 C C . PHE A 1 77 ? 20.670 0.829 -39.680 1.00 62.72 77 PHE A C 1
ATOM 569 O O . PHE A 1 77 ? 20.990 1.986 -39.932 1.00 62.72 77 PHE A O 1
ATOM 576 N N . GLN A 1 78 ? 20.462 -0.064 -40.651 1.00 59.97 78 GLN A N 1
ATOM 577 C CA . GLN A 1 78 ? 20.549 0.280 -42.081 1.00 59.97 78 GLN A CA 1
ATOM 578 C C . GLN A 1 78 ? 19.279 0.950 -42.625 1.00 59.97 78 GLN A C 1
ATOM 580 O O . GLN A 1 78 ? 19.283 1.457 -43.744 1.00 59.97 78 GLN A O 1
ATOM 585 N N . THR A 1 79 ? 18.186 0.938 -41.856 1.00 65.00 79 THR A N 1
ATOM 586 C CA . THR A 1 79 ? 16.887 1.447 -42.310 1.00 65.00 79 THR A CA 1
ATOM 587 C C . THR A 1 79 ? 16.667 2.851 -41.771 1.00 65.00 79 THR A C 1
ATOM 589 O O . THR A 1 79 ? 16.771 3.073 -40.567 1.00 65.00 79 THR A O 1
ATOM 592 N N . ASP A 1 80 ? 16.374 3.797 -42.662 1.00 72.06 80 ASP A N 1
ATOM 593 C CA . ASP A 1 80 ? 16.052 5.163 -42.268 1.00 72.06 80 ASP A CA 1
ATOM 594 C C . ASP A 1 80 ? 14.714 5.184 -41.497 1.00 72.06 80 ASP A C 1
ATOM 596 O O . ASP A 1 80 ? 13.742 4.593 -41.978 1.00 72.06 80 ASP A O 1
ATOM 600 N N . PRO A 1 81 ? 14.628 5.842 -40.323 1.00 74.56 81 PRO A N 1
ATOM 601 C CA . PRO A 1 81 ? 13.393 5.902 -39.536 1.00 74.56 81 PRO A CA 1
ATOM 602 C C . PRO A 1 81 ? 12.222 6.568 -40.278 1.00 74.56 81 PRO A C 1
ATOM 604 O O . PRO A 1 81 ? 11.075 6.400 -39.868 1.00 74.56 81 PRO A O 1
ATOM 607 N N . SER A 1 82 ? 12.485 7.305 -41.364 1.00 74.62 82 SER A N 1
ATOM 608 C CA . SER A 1 82 ? 11.461 7.889 -42.243 1.00 74.62 82 SER A CA 1
ATOM 609 C C . SER A 1 82 ? 10.803 6.900 -43.212 1.00 74.62 82 SER A C 1
ATOM 611 O O . SER A 1 82 ? 9.777 7.229 -43.810 1.00 74.62 82 SER A O 1
ATOM 613 N N . VAL A 1 83 ? 11.344 5.687 -43.365 1.00 79.25 83 VAL A N 1
ATOM 614 C CA . VAL A 1 83 ? 10.738 4.648 -44.205 1.00 79.25 83 VAL A CA 1
ATOM 615 C C . VAL A 1 83 ? 9.471 4.117 -43.535 1.00 79.25 83 VAL A C 1
ATOM 617 O O . VAL A 1 83 ? 9.446 3.842 -42.336 1.00 79.25 83 VAL A O 1
ATOM 620 N N . ALA A 1 84 ? 8.406 3.934 -44.317 1.00 79.00 84 ALA A N 1
ATOM 621 C CA . ALA A 1 84 ? 7.192 3.289 -43.834 1.00 79.00 84 ALA A CA 1
ATOM 622 C C . ALA A 1 84 ? 7.494 1.838 -43.411 1.00 79.00 84 ALA A C 1
ATOM 624 O O . ALA A 1 84 ? 7.870 1.004 -44.233 1.00 79.00 84 ALA A O 1
ATOM 625 N N . MET A 1 85 ? 7.324 1.544 -42.122 1.00 82.69 85 MET A N 1
ATOM 626 C CA . MET A 1 85 ? 7.529 0.219 -41.534 1.00 82.69 85 MET A CA 1
ATOM 627 C C . MET A 1 85 ? 6.195 -0.375 -41.075 1.00 82.69 85 MET A C 1
ATOM 629 O O . MET A 1 85 ? 5.317 0.347 -40.591 1.00 82.69 85 MET A O 1
ATOM 633 N N . ALA A 1 86 ? 6.059 -1.700 -41.168 1.00 85.19 86 ALA A N 1
ATOM 634 C CA . ALA A 1 86 ? 5.015 -2.421 -40.443 1.00 85.19 86 ALA A CA 1
ATOM 635 C C . ALA A 1 86 ? 5.230 -2.275 -38.924 1.00 85.19 86 ALA A C 1
ATOM 637 O O . ALA A 1 86 ? 6.366 -2.090 -38.482 1.00 85.19 86 ALA A O 1
ATOM 638 N N . LEU A 1 87 ? 4.158 -2.374 -38.127 1.00 82.88 87 LEU A N 1
ATOM 639 C CA . LEU A 1 87 ? 4.224 -2.193 -36.668 1.00 82.88 87 LEU A CA 1
ATOM 640 C C . LEU A 1 87 ? 5.283 -3.087 -35.992 1.00 82.88 87 LEU A C 1
ATOM 642 O O . LEU A 1 87 ? 6.182 -2.522 -35.379 1.00 82.88 87 LEU A O 1
ATOM 646 N N . PRO A 1 88 ? 5.338 -4.417 -36.227 1.00 85.88 88 PRO A N 1
ATOM 647 C CA . PRO A 1 88 ? 6.336 -5.266 -35.565 1.00 85.88 88 PRO A CA 1
ATOM 648 C C . PRO A 1 88 ? 7.787 -4.892 -35.906 1.00 85.88 88 PRO A C 1
ATOM 650 O O . PRO A 1 88 ? 8.687 -4.988 -35.073 1.00 85.88 88 PRO A O 1
ATOM 653 N N . THR A 1 89 ? 8.028 -4.446 -37.144 1.00 86.75 89 THR A N 1
ATOM 654 C CA . THR A 1 89 ? 9.346 -3.965 -37.582 1.00 86.75 89 THR A CA 1
ATOM 655 C C . THR A 1 89 ? 9.716 -2.662 -36.880 1.00 86.75 89 THR A C 1
ATOM 657 O O . THR A 1 89 ? 10.877 -2.469 -36.521 1.00 86.75 89 THR A O 1
ATOM 660 N N . ARG A 1 90 ? 8.738 -1.774 -36.668 1.00 87.25 90 ARG A N 1
ATOM 661 C CA . ARG A 1 90 ? 8.934 -0.514 -35.949 1.00 87.25 90 ARG A CA 1
ATOM 662 C C . ARG A 1 90 ? 9.211 -0.754 -34.468 1.00 87.25 90 ARG A C 1
ATOM 664 O O . ARG A 1 90 ? 10.114 -0.121 -33.933 1.00 87.25 90 ARG A O 1
ATOM 671 N N . ASP A 1 91 ? 8.518 -1.692 -33.838 1.00 88.12 91 ASP A N 1
ATOM 672 C CA . ASP A 1 91 ? 8.726 -2.025 -32.425 1.00 88.12 91 ASP A CA 1
ATOM 673 C C . ASP A 1 91 ? 10.139 -2.569 -32.187 1.00 88.12 91 ASP A C 1
ATOM 675 O O . ASP A 1 91 ? 10.835 -2.153 -31.261 1.00 88.12 91 ASP A O 1
ATOM 679 N N . GLU A 1 92 ? 10.609 -3.465 -33.061 1.00 88.94 92 GLU A N 1
ATOM 680 C CA . GLU A 1 92 ? 11.992 -3.956 -33.039 1.00 88.94 92 GLU A CA 1
ATOM 681 C C . GLU A 1 92 ? 13.002 -2.827 -33.293 1.00 88.94 92 GLU A C 1
ATOM 683 O O . GLU A 1 92 ? 14.014 -2.741 -32.595 1.00 88.94 92 GLU A O 1
ATOM 688 N N . TYR A 1 93 ? 12.727 -1.936 -34.252 1.00 88.88 93 TYR A N 1
ATOM 689 C CA . TYR A 1 93 ? 13.580 -0.778 -34.527 1.00 88.88 93 TYR A CA 1
ATOM 690 C C . TYR A 1 93 ? 13.710 0.128 -33.294 1.00 88.88 93 TYR A C 1
ATOM 692 O O . TYR A 1 93 ? 14.827 0.454 -32.887 1.00 88.88 93 TYR A O 1
ATOM 700 N N . LEU A 1 94 ? 12.586 0.494 -32.667 1.00 91.12 94 LEU A N 1
ATOM 701 C CA . LEU A 1 94 ? 12.558 1.341 -31.475 1.00 91.12 94 LEU A CA 1
ATOM 702 C C . LEU A 1 94 ? 13.277 0.688 -30.299 1.00 91.12 94 LEU A C 1
ATOM 704 O O . LEU A 1 94 ? 14.033 1.369 -29.613 1.00 91.12 94 LEU A O 1
ATOM 708 N N . ARG A 1 95 ? 13.106 -0.622 -30.095 1.00 92.25 95 ARG A N 1
ATOM 709 C CA . ARG A 1 95 ? 13.804 -1.366 -29.037 1.00 92.25 95 ARG A CA 1
ATOM 710 C C . ARG A 1 95 ? 15.307 -1.362 -29.208 1.00 92.25 95 ARG A C 1
ATOM 712 O O . ARG A 1 95 ? 16.028 -1.019 -28.274 1.00 92.25 95 ARG A O 1
ATOM 719 N N . ARG A 1 96 ? 15.784 -1.706 -30.403 1.00 89.69 96 ARG A N 1
ATOM 720 C CA . ARG A 1 96 ? 17.219 -1.675 -30.695 1.00 89.69 96 ARG A CA 1
ATOM 721 C C . ARG A 1 96 ? 17.765 -0.265 -30.509 1.00 89.69 96 ARG A C 1
ATOM 723 O O . ARG A 1 96 ? 18.814 -0.094 -29.893 1.00 89.69 96 ARG A O 1
ATOM 730 N N . MET A 1 97 ? 17.053 0.741 -31.018 1.00 88.38 97 MET A N 1
ATOM 731 C CA . MET A 1 97 ? 17.480 2.131 -30.910 1.00 88.38 97 MET A CA 1
ATOM 732 C C . MET A 1 97 ? 17.531 2.583 -29.449 1.00 88.38 97 MET A C 1
ATOM 734 O O . MET A 1 97 ? 18.525 3.182 -29.050 1.00 88.38 97 MET A O 1
ATOM 738 N N . ALA A 1 98 ? 16.521 2.237 -28.645 1.00 92.00 98 ALA A N 1
ATOM 739 C CA . ALA A 1 98 ? 16.488 2.490 -27.208 1.00 92.00 98 ALA A CA 1
ATOM 740 C C . ALA A 1 98 ? 17.696 1.859 -26.501 1.00 92.00 98 ALA A C 1
ATOM 742 O O . ALA A 1 98 ? 18.396 2.552 -25.767 1.00 92.00 98 ALA A O 1
ATOM 743 N N . ALA A 1 99 ? 17.986 0.581 -26.770 1.00 90.94 99 ALA A N 1
ATOM 744 C CA . ALA A 1 99 ? 19.119 -0.119 -26.165 1.00 90.94 99 ALA A CA 1
ATOM 745 C C . ALA A 1 99 ? 20.449 0.568 -26.502 1.00 90.94 99 ALA A C 1
ATOM 747 O O . ALA A 1 99 ? 21.280 0.791 -25.623 1.00 90.94 99 ALA A O 1
ATOM 748 N N . TYR A 1 100 ? 20.601 0.993 -27.757 1.00 88.00 100 TYR A N 1
ATOM 749 C CA . TYR A 1 100 ? 21.779 1.716 -28.215 1.00 88.00 100 TYR A CA 1
ATOM 750 C C . TYR A 1 100 ? 21.948 3.081 -27.536 1.00 88.00 100 TYR A C 1
ATOM 752 O O . TYR A 1 100 ? 23.022 3.388 -27.028 1.00 88.00 100 TYR A O 1
ATOM 760 N N . VAL A 1 101 ? 20.904 3.920 -27.504 1.00 88.19 101 VAL A N 1
ATOM 761 C CA . VAL A 1 101 ? 21.029 5.276 -26.935 1.00 88.19 101 VAL A CA 1
ATOM 762 C C . VAL A 1 101 ? 21.179 5.267 -25.414 1.00 88.19 101 VAL A C 1
ATOM 764 O O . VAL A 1 101 ? 21.794 6.179 -24.862 1.00 88.19 101 VAL A O 1
ATOM 767 N N . VAL A 1 102 ? 20.631 4.252 -24.741 1.00 89.12 102 VAL A N 1
ATOM 768 C CA . VAL A 1 102 ? 20.756 4.054 -23.290 1.00 89.12 10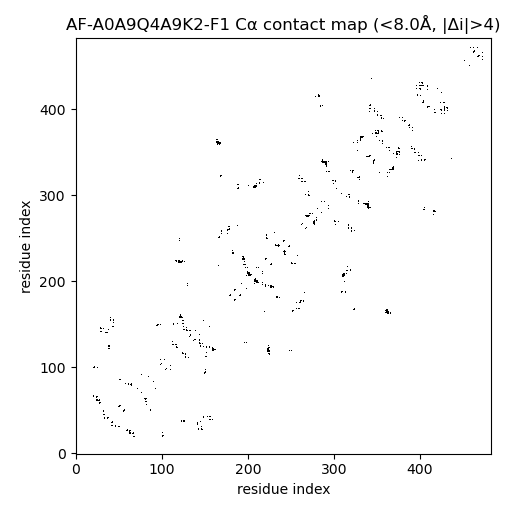2 VAL A CA 1
ATOM 769 C C . VAL A 1 102 ? 22.140 3.518 -22.922 1.00 89.12 102 VAL A C 1
ATOM 771 O O . VAL A 1 102 ? 22.700 3.924 -21.905 1.00 89.12 102 VAL A O 1
ATOM 774 N N . ASN A 1 103 ? 22.696 2.622 -23.738 1.00 88.75 103 ASN A N 1
ATOM 775 C CA . ASN A 1 103 ? 23.960 1.943 -23.477 1.00 88.75 103 ASN A CA 1
ATOM 776 C C . ASN A 1 103 ? 24.835 1.890 -24.748 1.00 88.75 103 ASN A C 1
ATOM 778 O O . ASN A 1 103 ? 25.045 0.822 -25.327 1.00 88.75 103 ASN A O 1
ATOM 782 N N . PRO A 1 104 ? 25.392 3.034 -25.190 1.00 83.31 104 PRO A N 1
ATOM 783 C CA . PRO A 1 104 ? 26.106 3.129 -26.470 1.00 83.31 104 PRO A CA 1
ATOM 784 C C . PRO A 1 104 ? 27.405 2.318 -26.503 1.00 83.31 104 PRO A C 1
ATOM 786 O O . PRO A 1 104 ? 27.922 2.005 -27.572 1.00 83.31 104 PRO A O 1
ATOM 789 N N . ARG A 1 105 ? 27.950 1.978 -25.331 1.00 82.62 105 ARG A N 1
ATOM 790 C CA . ARG A 1 105 ? 29.154 1.150 -25.188 1.00 82.62 105 ARG A CA 1
ATOM 791 C C . ARG A 1 105 ? 28.855 -0.347 -25.166 1.00 82.62 105 ARG A C 1
ATOM 793 O O . ARG A 1 105 ? 29.798 -1.131 -25.129 1.00 82.62 105 ARG A O 1
ATOM 800 N N . ASN A 1 106 ? 27.575 -0.727 -25.205 1.00 80.94 106 ASN A N 1
ATOM 801 C CA . ASN A 1 106 ? 27.115 -2.107 -25.122 1.00 80.94 106 ASN A CA 1
ATOM 802 C C . ASN A 1 106 ? 27.708 -2.855 -23.912 1.00 80.94 106 ASN A C 1
ATOM 804 O O . ASN A 1 106 ? 28.214 -3.971 -24.023 1.00 80.94 106 ASN A O 1
ATOM 808 N N . GLU A 1 107 ? 27.705 -2.195 -22.753 1.00 85.00 107 GLU A N 1
ATOM 809 C CA . GLU A 1 107 ? 28.144 -2.779 -21.487 1.00 85.00 107 GLU A CA 1
ATOM 810 C C . GLU A 1 107 ? 27.106 -3.803 -20.985 1.00 85.00 107 GLU A C 1
ATOM 812 O O . GLU A 1 107 ? 25.907 -3.613 -21.167 1.00 85.00 107 GLU A O 1
ATOM 817 N N . GLY A 1 108 ? 27.527 -4.880 -20.317 1.00 88.75 108 GLY A N 1
ATOM 818 C CA . GLY A 1 108 ? 26.621 -5.980 -19.933 1.00 88.75 108 GLY A CA 1
ATOM 819 C C . GLY A 1 108 ? 25.550 -5.642 -18.882 1.00 88.75 108 GLY A C 1
ATOM 820 O O . GLY A 1 108 ? 24.722 -6.494 -18.566 1.00 88.75 108 GLY A O 1
ATOM 821 N N . TRP A 1 109 ? 25.548 -4.427 -18.322 1.00 94.06 109 TRP A N 1
ATOM 822 C CA . TRP A 1 109 ? 24.603 -4.032 -17.272 1.00 94.06 109 TRP A CA 1
ATOM 823 C C . TRP A 1 109 ? 23.159 -3.940 -17.785 1.00 94.06 109 TRP A C 1
ATOM 825 O O . TRP A 1 109 ? 22.235 -4.285 -17.051 1.00 94.06 109 TRP A O 1
ATOM 835 N N . LEU A 1 110 ? 22.952 -3.500 -19.036 1.00 94.44 110 LEU A N 1
ATOM 836 C CA . LEU A 1 110 ? 21.606 -3.297 -19.579 1.00 94.44 110 LEU A CA 1
ATOM 837 C C . LEU A 1 110 ? 20.897 -4.634 -19.807 1.00 94.44 110 LEU A C 1
ATOM 839 O O . LEU A 1 110 ? 19.725 -4.765 -19.463 1.00 94.44 110 LEU A O 1
ATOM 843 N N . ASP A 1 111 ? 21.612 -5.632 -20.327 1.00 94.12 111 ASP A N 1
ATOM 844 C CA . ASP A 1 111 ? 21.069 -6.979 -20.522 1.00 94.12 111 ASP A CA 1
ATOM 845 C C . ASP A 1 111 ? 20.681 -7.613 -19.181 1.00 94.12 111 ASP A C 1
ATOM 847 O O . ASP A 1 111 ? 19.589 -8.170 -19.057 1.00 94.12 111 ASP A O 1
ATOM 851 N N . ALA A 1 112 ? 21.524 -7.455 -18.153 1.00 94.69 112 ALA A N 1
ATOM 852 C CA . ALA A 1 112 ? 21.212 -7.899 -16.796 1.00 94.69 112 ALA A CA 1
ATOM 853 C C . ALA A 1 112 ? 19.973 -7.178 -16.234 1.00 94.69 112 ALA A C 1
ATOM 855 O O . ALA A 1 112 ? 19.060 -7.827 -15.731 1.00 94.69 112 ALA A O 1
ATOM 856 N N . ALA A 1 113 ? 19.880 -5.853 -16.395 1.00 96.06 113 ALA A N 1
ATOM 857 C CA . ALA A 1 113 ? 18.728 -5.076 -15.940 1.00 96.06 113 ALA A CA 1
ATOM 858 C C . ALA A 1 113 ? 17.424 -5.466 -16.660 1.00 96.06 113 ALA A C 1
ATOM 860 O O . ALA A 1 113 ? 16.371 -5.555 -16.026 1.00 96.06 113 ALA A O 1
ATOM 861 N N . ILE A 1 114 ? 17.479 -5.724 -17.973 1.00 96.69 114 ILE A N 1
ATOM 862 C CA . ILE A 1 114 ? 16.340 -6.219 -18.761 1.00 96.69 114 ILE A CA 1
ATOM 863 C C . ILE A 1 114 ? 15.934 -7.616 -18.288 1.00 96.69 114 ILE A C 1
ATOM 865 O O . ILE A 1 114 ? 14.740 -7.885 -18.134 1.00 96.69 114 ILE A O 1
ATOM 869 N N . GLN A 1 115 ? 16.902 -8.501 -18.039 1.00 95.31 115 GLN A N 1
ATOM 870 C CA . GLN A 1 115 ? 16.647 -9.852 -17.549 1.00 95.31 115 GLN A CA 1
ATOM 871 C C . GLN A 1 115 ? 15.988 -9.829 -16.163 1.00 95.31 115 GLN A C 1
ATOM 873 O O . GLN A 1 115 ? 14.957 -10.479 -15.972 1.00 95.31 115 GLN A O 1
ATOM 878 N N . ASP A 1 116 ? 16.522 -9.044 -15.230 1.00 94.00 116 ASP A N 1
ATOM 879 C CA . ASP A 1 116 ? 15.983 -8.900 -13.876 1.00 94.00 116 ASP A CA 1
ATOM 880 C C . ASP A 1 116 ? 14.566 -8.318 -13.895 1.00 94.00 116 ASP A C 1
ATOM 882 O O . ASP A 1 116 ? 13.660 -8.852 -13.252 1.00 94.00 116 ASP A O 1
ATOM 886 N N . ALA A 1 117 ? 14.341 -7.267 -14.690 1.00 96.44 117 ALA A N 1
ATOM 887 C CA . ALA A 1 117 ? 13.023 -6.664 -14.854 1.00 96.44 117 ALA A CA 1
ATOM 888 C C . ALA A 1 117 ? 12.018 -7.620 -15.514 1.00 96.44 117 ALA A C 1
ATOM 890 O O . ALA A 1 117 ? 10.854 -7.655 -15.125 1.00 96.44 117 ALA A O 1
ATOM 891 N N . THR A 1 118 ? 12.454 -8.438 -16.475 1.00 95.12 118 THR A N 1
ATOM 892 C CA . THR A 1 118 ? 11.608 -9.473 -17.092 1.00 95.12 118 THR A CA 1
ATOM 893 C C . THR A 1 118 ? 11.242 -10.568 -16.087 1.00 95.12 118 THR A C 1
ATOM 895 O O . THR A 1 118 ? 10.117 -11.068 -16.099 1.00 95.12 118 THR A O 1
ATOM 898 N N . GLY A 1 119 ? 12.170 -10.913 -15.190 1.00 91.50 119 GLY A N 1
ATOM 899 C CA . GLY A 1 119 ? 11.964 -11.863 -14.095 1.00 91.50 119 GLY A CA 1
ATOM 900 C C . GLY A 1 119 ? 11.168 -11.313 -12.906 1.00 91.50 119 GLY A C 1
ATOM 901 O O . GLY A 1 119 ? 10.908 -12.057 -11.955 1.00 91.50 119 GLY A O 1
ATOM 902 N N . ALA A 1 120 ? 10.784 -10.033 -12.927 1.00 92.25 120 ALA A N 1
ATOM 903 C CA . ALA A 1 120 ? 9.938 -9.451 -11.897 1.00 92.25 120 ALA A CA 1
ATOM 904 C C . ALA A 1 120 ? 8.510 -10.035 -11.967 1.00 92.25 120 ALA A C 1
ATOM 906 O O . ALA A 1 120 ? 7.993 -10.280 -13.067 1.00 92.25 120 ALA A O 1
ATOM 907 N N . PRO A 1 121 ? 7.855 -10.254 -10.809 1.00 87.25 121 PRO A N 1
ATOM 908 C CA . PRO A 1 121 ? 6.490 -10.769 -10.756 1.00 87.25 121 PRO A CA 1
ATOM 909 C C . PRO A 1 121 ? 5.499 -9.857 -11.487 1.00 87.25 121 PRO A C 1
ATOM 911 O O . PRO A 1 121 ? 4.654 -10.357 -12.224 1.00 87.25 121 PRO A O 1
ATOM 914 N N . GLY A 1 122 ? 5.632 -8.542 -11.316 1.00 92.44 122 GLY A N 1
ATOM 915 C CA . GLY A 1 122 ? 4.871 -7.519 -12.027 1.00 92.44 122 GLY A CA 1
ATOM 916 C C . GLY A 1 122 ? 5.703 -6.244 -12.157 1.00 92.44 122 GLY A C 1
ATOM 917 O O . GLY A 1 122 ? 6.895 -6.263 -11.861 1.00 92.44 122 GLY A O 1
ATOM 918 N N . MET A 1 123 ? 5.096 -5.127 -12.563 1.00 95.44 123 MET A N 1
ATOM 919 C CA . MET A 1 123 ? 5.761 -3.810 -12.610 1.00 95.44 123 MET A CA 1
ATOM 920 C C . MET A 1 123 ? 7.150 -3.865 -13.279 1.00 95.44 123 MET A C 1
ATOM 922 O O . MET A 1 123 ? 8.148 -3.349 -12.763 1.00 95.44 123 MET A O 1
ATOM 926 N N . ARG A 1 124 ? 7.236 -4.552 -14.421 1.00 96.75 124 ARG A N 1
ATOM 927 C CA . ARG A 1 124 ? 8.476 -4.808 -15.161 1.00 96.75 124 ARG A CA 1
ATOM 928 C C . ARG A 1 124 ? 9.057 -3.515 -15.717 1.00 96.75 124 ARG A C 1
ATOM 930 O O . ARG A 1 124 ? 10.254 -3.275 -15.571 1.00 96.75 124 ARG A O 1
ATOM 937 N N . ALA A 1 125 ? 8.210 -2.649 -16.278 1.00 97.50 125 AL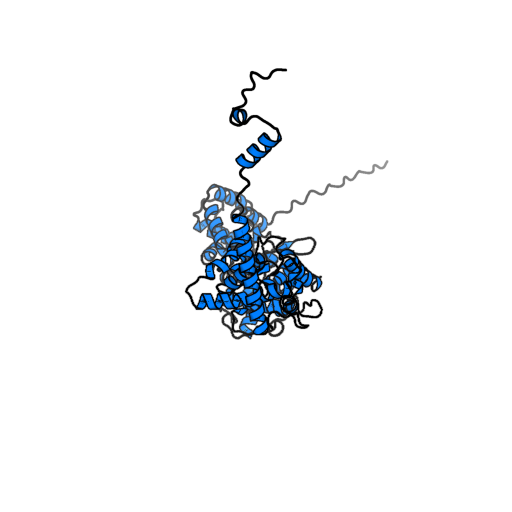A A N 1
ATOM 938 C CA . ALA A 1 125 ? 8.623 -1.329 -16.740 1.00 97.50 125 ALA A CA 1
ATOM 939 C C . ALA A 1 125 ? 9.186 -0.495 -15.583 1.00 97.50 125 ALA A C 1
ATOM 941 O O . ALA A 1 125 ? 10.256 0.089 -15.719 1.00 97.50 125 ALA A O 1
ATOM 942 N N . LEU A 1 126 ? 8.530 -0.502 -14.418 1.00 97.62 126 LEU A N 1
ATOM 943 C CA . LEU A 1 126 ? 9.038 0.182 -13.226 1.00 97.62 126 LEU A CA 1
ATOM 944 C C . LEU A 1 126 ? 10.375 -0.409 -12.751 1.00 97.62 126 LEU A C 1
ATOM 946 O O . LEU A 1 126 ? 11.288 0.346 -12.430 1.00 97.62 126 LEU A O 1
ATOM 950 N N . SER A 1 127 ? 10.516 -1.737 -12.755 1.00 97.75 127 SER A N 1
ATOM 951 C CA . SER A 1 127 ? 11.758 -2.424 -12.372 1.00 97.75 127 SER A CA 1
ATOM 952 C C . SER A 1 127 ? 12.933 -1.998 -13.247 1.00 97.75 127 SER A C 1
ATOM 954 O O . SER A 1 127 ? 13.995 -1.651 -12.731 1.00 97.75 127 SER A O 1
ATOM 956 N N . LEU A 1 128 ? 12.745 -1.969 -14.570 1.00 98.06 128 LEU A N 1
ATOM 957 C CA . LEU A 1 128 ? 13.784 -1.496 -15.480 1.00 98.06 128 LEU A CA 1
ATOM 958 C C . LEU A 1 128 ? 14.000 0.013 -15.341 1.00 98.06 128 LEU A C 1
ATOM 960 O O . LEU A 1 128 ? 15.142 0.454 -15.338 1.00 98.06 128 LEU A O 1
ATOM 964 N N . ALA A 1 129 ? 12.943 0.807 -15.158 1.00 97.69 129 ALA A N 1
ATOM 965 C CA . ALA A 1 129 ? 13.050 2.250 -14.961 1.00 97.69 129 ALA A CA 1
ATOM 966 C C . ALA A 1 129 ? 13.876 2.616 -13.713 1.00 97.69 129 ALA A C 1
ATOM 968 O O . ALA A 1 129 ? 14.624 3.590 -13.759 1.00 97.69 129 ALA A O 1
ATOM 969 N N . ILE A 1 130 ? 13.807 1.822 -12.635 1.00 97.06 130 ILE A N 1
ATOM 970 C CA . ILE A 1 130 ? 14.669 1.980 -11.452 1.00 97.06 130 ILE A CA 1
ATOM 971 C C . ILE A 1 130 ? 16.147 1.773 -11.819 1.00 97.06 130 ILE A C 1
ATOM 973 O O . ILE A 1 130 ? 16.975 2.623 -11.495 1.00 97.06 130 ILE A O 1
ATOM 977 N N . SER A 1 131 ? 16.479 0.701 -12.546 1.00 96.56 131 SER A N 1
ATOM 978 C CA . SER A 1 131 ? 17.858 0.433 -12.995 1.00 96.56 131 SER A CA 1
ATOM 979 C C . SER A 1 131 ? 18.356 1.457 -14.022 1.00 96.56 131 SER A C 1
ATOM 981 O O . SER A 1 131 ? 19.515 1.859 -14.010 1.00 96.56 131 SER A O 1
ATOM 983 N N . LEU A 1 132 ? 17.479 1.939 -14.906 1.00 95.88 132 LEU A N 1
ATOM 984 C CA . LEU A 1 132 ? 17.807 3.033 -15.819 1.00 95.88 132 LEU A CA 1
ATOM 985 C C . LEU A 1 132 ? 18.055 4.336 -15.051 1.00 95.88 132 LEU A C 1
ATOM 987 O O . LEU A 1 132 ? 18.944 5.095 -15.421 1.00 95.88 132 LEU A O 1
ATOM 991 N N . GLY A 1 133 ? 17.297 4.594 -13.984 1.00 93.81 133 GLY A N 1
ATOM 992 C CA . GLY A 1 133 ? 17.437 5.782 -13.145 1.00 93.81 133 GLY A CA 1
ATOM 993 C C . GLY A 1 133 ? 18.750 5.824 -12.361 1.00 93.81 133 GLY A C 1
ATOM 994 O O . GLY A 1 133 ? 19.290 6.914 -12.163 1.00 93.81 133 GLY A O 1
ATOM 995 N N . SER A 1 134 ? 19.304 4.669 -11.968 1.00 91.88 134 SER A N 1
ATOM 996 C CA . SER A 1 134 ? 20.617 4.619 -11.309 1.00 91.88 134 SER A CA 1
ATOM 997 C C . SER A 1 134 ? 21.759 5.002 -12.251 1.00 91.88 134 SER A C 1
ATOM 999 O O . SER A 1 134 ? 22.670 5.713 -11.832 1.00 91.88 134 SER A O 1
ATOM 1001 N N . GLU A 1 135 ? 21.683 4.601 -13.522 1.00 92.38 135 GLU A N 1
ATOM 1002 C CA . GLU A 1 135 ? 22.678 4.962 -14.545 1.00 92.38 135 GLU A CA 1
ATOM 1003 C C . GLU A 1 135 ? 22.446 6.373 -15.116 1.00 92.38 135 GLU A C 1
ATOM 1005 O O . GLU A 1 135 ? 23.385 7.129 -15.373 1.00 92.38 135 GLU A O 1
ATOM 1010 N N . HIS A 1 136 ? 21.179 6.772 -15.271 1.00 92.38 136 HIS A N 1
ATOM 1011 C CA . HIS A 1 136 ? 20.758 8.001 -15.952 1.00 92.38 136 HIS A CA 1
ATOM 1012 C C . HIS A 1 136 ? 19.910 8.911 -15.054 1.00 92.38 136 HIS A C 1
ATOM 1014 O O . HIS A 1 136 ? 18.805 9.320 -15.412 1.00 92.38 136 HIS A O 1
ATOM 1020 N N . SER A 1 137 ? 20.464 9.313 -13.909 1.00 89.50 137 SER A N 1
ATOM 1021 C CA . SER A 1 137 ? 19.776 10.097 -12.860 1.00 89.50 137 SER A CA 1
ATOM 1022 C C . SER A 1 137 ? 19.202 11.460 -13.282 1.00 89.50 137 SER A C 1
ATOM 1024 O O . SER A 1 137 ? 18.442 12.076 -12.537 1.00 89.50 137 SER A O 1
ATOM 1026 N N . ARG A 1 138 ? 19.556 11.963 -14.472 1.00 90.75 138 ARG A N 1
ATOM 1027 C CA . ARG A 1 138 ? 19.041 13.233 -15.020 1.00 90.75 138 ARG A CA 1
ATOM 1028 C C . ARG A 1 138 ? 17.727 13.084 -15.787 1.00 90.75 138 ARG A C 1
ATOM 1030 O O . ARG A 1 138 ? 17.134 14.100 -16.150 1.00 90.75 138 ARG A O 1
ATOM 1037 N N . LEU A 1 139 ? 17.310 11.859 -16.102 1.00 92.62 139 LEU A N 1
ATOM 1038 C CA . LEU A 1 139 ? 16.075 11.615 -16.839 1.00 92.62 139 LEU A CA 1
ATOM 1039 C C . LEU A 1 139 ? 14.852 11.790 -15.935 1.00 92.62 139 LEU A C 1
ATOM 1041 O O . LEU A 1 139 ? 14.892 11.506 -14.740 1.00 92.62 139 LEU A O 1
ATOM 1045 N N . SER A 1 140 ? 13.750 12.269 -16.515 1.00 93.38 140 SER A N 1
ATOM 1046 C CA . SER A 1 140 ? 12.487 12.369 -15.785 1.00 93.38 140 SER A CA 1
ATOM 1047 C C . SER A 1 140 ? 11.863 10.992 -15.567 1.00 93.38 140 SER A C 1
ATOM 1049 O O . SER A 1 140 ? 12.131 10.051 -16.315 1.00 93.38 140 SER A O 1
ATOM 1051 N N . PHE A 1 141 ? 10.963 10.913 -14.586 1.00 93.88 141 PHE A N 1
ATOM 1052 C CA . PHE A 1 141 ? 10.111 9.748 -14.342 1.00 93.88 141 PHE A CA 1
ATOM 1053 C C . PHE A 1 141 ? 9.457 9.222 -15.631 1.00 93.88 141 PHE A C 1
ATOM 1055 O O . PHE A 1 141 ? 9.640 8.059 -15.979 1.00 93.88 141 PHE A O 1
ATOM 1062 N N . ASP A 1 142 ? 8.782 10.100 -16.382 1.00 94.81 142 ASP A N 1
ATOM 1063 C CA . ASP A 1 142 ? 8.091 9.711 -17.617 1.00 94.81 142 ASP A CA 1
ATOM 1064 C C . ASP A 1 142 ? 9.073 9.246 -18.705 1.00 94.81 142 ASP A C 1
ATOM 1066 O O . ASP A 1 142 ? 8.776 8.316 -19.447 1.00 94.81 142 ASP A O 1
ATOM 1070 N N . SER A 1 143 ? 10.270 9.844 -18.780 1.00 95.38 143 SER A N 1
ATOM 1071 C CA . SER A 1 143 ? 11.290 9.431 -19.756 1.00 95.38 143 SER A CA 1
ATOM 1072 C C . SER A 1 143 ? 11.821 8.032 -19.447 1.00 95.38 143 SER A C 1
ATOM 1074 O O . SER A 1 143 ? 11.970 7.214 -20.350 1.00 95.38 143 SER A O 1
ATOM 1076 N N . LEU A 1 144 ? 12.096 7.751 -18.170 1.00 96.31 144 LEU A N 1
ATOM 1077 C CA . LEU A 1 144 ? 12.587 6.450 -17.718 1.00 96.31 144 LEU A CA 1
ATOM 1078 C C . LEU A 1 144 ? 11.546 5.351 -17.942 1.00 96.31 144 LEU A C 1
ATOM 1080 O O . LEU A 1 144 ? 11.898 4.276 -18.422 1.00 96.31 144 LEU A O 1
ATOM 1084 N N . LEU A 1 145 ? 10.271 5.625 -17.655 1.00 96.62 145 LEU A N 1
ATOM 1085 C CA . LEU A 1 145 ? 9.194 4.664 -17.889 1.00 96.62 145 LEU A CA 1
ATOM 1086 C C . LEU A 1 145 ? 8.898 4.457 -19.370 1.00 96.62 145 LEU A C 1
ATOM 1088 O O . LEU A 1 145 ? 8.721 3.314 -19.777 1.00 96.62 145 LEU A O 1
ATOM 1092 N N . ALA A 1 146 ? 8.918 5.509 -20.190 1.00 96.31 146 ALA A N 1
ATOM 1093 C CA . ALA A 1 146 ? 8.766 5.365 -21.635 1.00 96.31 146 ALA A CA 1
ATOM 1094 C C . ALA A 1 146 ? 9.902 4.521 -22.238 1.00 96.31 146 ALA A C 1
ATOM 1096 O O . ALA A 1 146 ? 9.643 3.604 -23.017 1.00 96.31 146 ALA A O 1
ATOM 1097 N N . LEU A 1 147 ? 11.154 4.773 -21.835 1.00 96.75 147 LEU A N 1
ATOM 1098 C CA . LEU A 1 147 ? 12.307 3.963 -22.243 1.00 96.75 147 LEU A CA 1
ATOM 1099 C C . LEU A 1 147 ? 12.156 2.503 -21.815 1.00 96.75 147 LEU A C 1
ATOM 1101 O O . LEU A 1 147 ? 12.324 1.599 -22.634 1.00 96.75 147 LEU A O 1
ATOM 1105 N N . ALA A 1 148 ? 11.832 2.273 -20.542 1.00 97.50 148 ALA A N 1
ATOM 1106 C CA . ALA A 1 148 ? 11.662 0.934 -20.003 1.00 97.50 148 ALA A CA 1
ATOM 1107 C C . ALA A 1 148 ? 10.528 0.178 -20.706 1.00 97.50 148 ALA A C 1
ATOM 1109 O O . ALA A 1 148 ? 10.687 -0.993 -21.051 1.00 97.50 148 ALA A O 1
ATOM 1110 N N . ALA A 1 149 ? 9.408 0.854 -20.965 1.00 97.25 149 ALA A N 1
ATOM 1111 C CA . ALA A 1 149 ? 8.259 0.269 -21.634 1.00 97.25 149 ALA A CA 1
ATOM 1112 C C . ALA A 1 149 ? 8.566 -0.091 -23.093 1.00 97.25 149 ALA A C 1
ATOM 1114 O O . ALA A 1 149 ? 8.203 -1.178 -23.536 1.00 97.25 149 ALA A O 1
ATOM 1115 N N . VAL A 1 150 ? 9.300 0.763 -23.820 1.00 96.69 150 VAL A N 1
ATOM 1116 C CA . VAL A 1 150 ? 9.779 0.441 -25.172 1.00 96.69 150 VAL A CA 1
ATOM 1117 C C . VAL A 1 150 ? 10.691 -0.783 -25.133 1.00 96.69 150 VAL A C 1
ATOM 1119 O O . VAL A 1 150 ? 10.435 -1.739 -25.859 1.00 96.69 150 VAL A O 1
ATOM 1122 N N . LEU A 1 151 ? 11.709 -0.799 -24.265 1.00 96.69 151 LEU A N 1
ATOM 1123 C CA . LEU A 1 151 ? 12.672 -1.905 -24.152 1.00 96.69 151 LEU A CA 1
ATOM 1124 C C . LEU A 1 151 ? 12.007 -3.248 -23.806 1.00 96.69 151 LEU A C 1
ATOM 1126 O O . LEU A 1 151 ? 12.413 -4.283 -24.334 1.00 96.69 151 LEU A O 1
ATOM 1130 N N . LEU A 1 152 ? 10.973 -3.229 -22.962 1.00 96.69 152 LEU A N 1
ATOM 1131 C CA . LEU A 1 152 ? 10.280 -4.424 -22.468 1.00 96.69 152 LEU A CA 1
ATOM 1132 C C . LEU A 1 152 ? 8.965 -4.737 -23.183 1.00 96.69 152 LEU A C 1
ATOM 1134 O O . LEU A 1 152 ? 8.279 -5.680 -22.787 1.00 96.69 152 LEU A O 1
ATOM 1138 N N . MET A 1 153 ? 8.613 -4.003 -24.237 1.00 93.56 153 MET A N 1
ATOM 1139 C CA . MET A 1 153 ? 7.330 -4.120 -24.941 1.00 93.56 153 MET A CA 1
ATOM 1140 C C . MET A 1 153 ? 6.853 -5.573 -25.180 1.00 93.56 153 MET A C 1
ATOM 1142 O O . MET A 1 153 ? 5.706 -5.864 -24.842 1.00 93.56 153 MET A O 1
ATOM 1146 N N . PRO A 1 154 ? 7.698 -6.535 -25.626 1.00 92.12 154 PRO A N 1
ATOM 1147 C CA . PRO A 1 154 ? 7.257 -7.909 -25.889 1.00 92.12 154 PRO A CA 1
ATOM 1148 C C . PRO A 1 154 ? 6.814 -8.682 -24.641 1.00 92.12 154 PRO A C 1
ATOM 1150 O O . PRO A 1 154 ? 6.108 -9.681 -24.753 1.00 92.12 154 PRO A O 1
ATOM 1153 N N . VAL A 1 155 ? 7.261 -8.261 -23.455 1.00 93.81 155 VAL A N 1
ATOM 1154 C CA . VAL A 1 155 ? 7.039 -8.983 -22.199 1.00 93.81 155 VAL A CA 1
ATOM 1155 C C . VAL A 1 155 ? 6.052 -8.279 -21.270 1.00 93.81 155 VAL A C 1
ATOM 1157 O O . VAL A 1 155 ? 5.550 -8.928 -20.352 1.00 93.81 155 VAL A O 1
ATOM 1160 N N . LEU A 1 156 ? 5.708 -7.006 -21.502 1.00 93.62 156 LEU A N 1
ATOM 1161 C CA . LEU A 1 156 ? 4.780 -6.256 -20.639 1.00 93.62 156 LEU A CA 1
ATOM 1162 C C . LEU A 1 156 ? 3.393 -6.908 -20.543 1.00 93.62 156 LEU A C 1
ATOM 1164 O O . LEU A 1 156 ? 2.822 -6.978 -19.458 1.00 93.62 156 LEU A O 1
ATOM 1168 N N . GLY A 1 157 ? 2.874 -7.456 -21.647 1.00 90.25 157 GLY A N 1
ATOM 1169 C CA . GLY A 1 157 ? 1.534 -8.057 -21.688 1.00 90.25 157 GLY A CA 1
ATOM 1170 C C . GLY A 1 157 ? 1.387 -9.330 -20.846 1.00 90.25 157 GLY A C 1
ATOM 1171 O O . GLY A 1 157 ? 0.278 -9.696 -20.468 1.00 90.25 157 GLY A O 1
ATOM 1172 N N . SER A 1 158 ? 2.506 -9.982 -20.514 1.00 89.88 158 SER A N 1
ATOM 1173 C CA . SER A 1 158 ? 2.549 -11.176 -19.654 1.00 89.88 158 SER A CA 1
ATOM 1174 C C . SER A 1 158 ? 2.817 -10.860 -18.178 1.00 89.88 158 SER A C 1
ATOM 1176 O O . SER A 1 158 ? 2.979 -11.775 -17.373 1.00 89.88 158 SER A O 1
ATOM 1178 N N . SER A 1 159 ? 2.904 -9.576 -17.825 1.00 89.62 159 SER A N 1
ATOM 1179 C CA . SER A 1 159 ? 3.119 -9.134 -16.450 1.00 89.62 159 SER A CA 1
ATOM 1180 C C . SER A 1 159 ? 1.914 -9.457 -15.562 1.00 89.62 159 SER A C 1
ATOM 1182 O O . SER A 1 159 ? 0.760 -9.318 -15.986 1.00 89.62 159 SER A O 1
ATOM 1184 N N . MET A 1 160 ? 2.172 -9.896 -14.328 1.00 86.56 160 MET A N 1
ATOM 1185 C CA . MET A 1 160 ? 1.115 -10.152 -13.354 1.00 86.56 160 MET A CA 1
ATOM 1186 C C . MET A 1 160 ? 0.492 -8.833 -12.896 1.00 86.56 160 MET A C 1
ATOM 1188 O O . MET A 1 160 ? 1.193 -7.870 -12.596 1.00 86.56 160 MET A O 1
ATOM 1192 N N . GLU A 1 161 ? -0.830 -8.827 -12.750 1.00 84.31 161 GLU A N 1
ATOM 1193 C CA . GLU A 1 161 ? -1.535 -7.784 -12.011 1.00 84.31 161 GLU A CA 1
ATOM 1194 C C . GLU A 1 161 ? -1.959 -8.348 -10.663 1.00 84.31 161 GLU A C 1
ATOM 1196 O O . GLU A 1 161 ? -2.754 -9.287 -10.588 1.00 84.31 161 GLU A O 1
ATOM 1201 N N . LEU A 1 162 ? -1.392 -7.797 -9.592 1.00 83.44 162 LEU A N 1
ATOM 1202 C CA . LEU A 1 162 ? -1.853 -8.113 -8.250 1.00 83.44 162 LEU A CA 1
ATOM 1203 C C . LEU A 1 162 ? -3.248 -7.535 -8.007 1.00 83.44 162 LEU A C 1
ATOM 1205 O O . LEU A 1 162 ? -3.549 -6.405 -8.394 1.00 83.44 162 LEU A O 1
ATOM 1209 N N . ASP A 1 163 ? -4.044 -8.313 -7.280 1.00 76.88 163 ASP A N 1
ATOM 1210 C CA . ASP A 1 163 ? -5.266 -7.861 -6.624 1.00 76.88 163 ASP A CA 1
ATOM 1211 C C . ASP A 1 163 ? -5.013 -6.579 -5.809 1.00 76.88 163 ASP A C 1
ATOM 1213 O O . ASP A 1 163 ? -3.915 -6.321 -5.302 1.00 76.88 163 ASP A O 1
ATOM 1217 N N . GLU A 1 164 ? -6.045 -5.754 -5.695 1.00 76.75 164 GLU A N 1
ATOM 1218 C CA . GLU A 1 164 ? -5.999 -4.514 -4.940 1.00 76.75 164 GLU A CA 1
ATOM 1219 C C . GLU A 1 164 ? -5.905 -4.757 -3.429 1.00 76.75 164 GLU A C 1
ATOM 1221 O O . GLU A 1 164 ? -5.316 -3.935 -2.718 1.00 76.75 164 GLU A O 1
ATOM 1226 N N . SER A 1 165 ? -6.439 -5.883 -2.945 1.00 81.56 165 SER A N 1
ATOM 1227 C CA . SER A 1 165 ? -6.336 -6.287 -1.542 1.00 81.56 165 SER A CA 1
ATOM 1228 C C . SER A 1 165 ? -4.968 -6.920 -1.233 1.00 81.56 165 SER A C 1
ATOM 1230 O O . SER A 1 165 ? -4.536 -7.891 -1.864 1.00 81.56 165 SER A O 1
ATOM 1232 N N . LEU A 1 166 ? -4.252 -6.363 -0.251 1.00 83.38 166 LEU A N 1
ATOM 1233 C CA . LEU A 1 166 ? -2.946 -6.864 0.186 1.00 83.38 166 LEU A CA 1
ATOM 1234 C C . LEU A 1 166 ? -3.051 -7.482 1.588 1.00 83.38 166 LEU A C 1
ATOM 1236 O O . LEU A 1 166 ? -3.297 -6.735 2.539 1.00 83.38 166 LEU A O 1
ATOM 1240 N N . PRO A 1 167 ? -2.780 -8.793 1.753 1.00 83.44 167 PRO A N 1
ATOM 1241 C CA . PRO A 1 167 ? -2.969 -9.492 3.024 1.00 83.44 167 PRO A CA 1
ATOM 1242 C C . PRO A 1 167 ? -1.999 -8.990 4.091 1.00 83.44 167 PRO A C 1
ATOM 1244 O O . PRO A 1 167 ? -0.818 -8.805 3.800 1.00 83.44 167 PRO A O 1
ATOM 1247 N N . ASP A 1 168 ? -2.472 -8.740 5.305 1.00 82.69 168 ASP A N 1
ATOM 1248 C CA . ASP A 1 168 ? -1.623 -8.336 6.430 1.00 82.69 168 ASP A CA 1
ATOM 1249 C C . ASP A 1 168 ? -0.842 -9.524 7.024 1.00 82.69 168 ASP A C 1
ATOM 1251 O O . ASP A 1 168 ? -0.985 -10.670 6.586 1.00 82.69 168 ASP A O 1
ATOM 1255 N N . PHE A 1 169 ? 0.034 -9.255 7.993 1.00 86.25 169 PHE A N 1
ATOM 1256 C CA . PHE A 1 169 ? 0.824 -10.312 8.622 1.00 86.25 169 PHE A CA 1
ATOM 1257 C C . PHE A 1 169 ? 0.007 -11.194 9.570 1.00 86.25 169 PHE A C 1
ATOM 1259 O O . PHE A 1 169 ? 0.381 -12.338 9.811 1.00 86.25 169 PHE A O 1
ATOM 1266 N N . ARG A 1 170 ? -1.110 -10.695 10.110 1.00 80.31 170 ARG A N 1
ATOM 1267 C CA . ARG A 1 170 ? -1.897 -11.381 11.150 1.00 80.31 170 ARG A CA 1
ATOM 1268 C C . ARG A 1 170 ? -2.524 -12.682 10.656 1.00 80.31 170 ARG A C 1
ATOM 1270 O O . ARG A 1 170 ? -2.815 -13.555 11.467 1.00 80.31 170 ARG A O 1
ATOM 1277 N N . GLN A 1 171 ? -2.719 -12.822 9.346 1.00 72.50 171 GLN A N 1
ATOM 1278 C CA . GLN A 1 171 ? -3.186 -14.070 8.737 1.00 72.50 171 GLN A CA 1
ATOM 1279 C C . GLN A 1 171 ? -2.089 -15.126 8.559 1.00 72.50 171 GLN A C 1
ATOM 1281 O O . GLN A 1 171 ? -2.391 -16.264 8.197 1.00 72.50 171 GLN A O 1
ATOM 1286 N N . LEU A 1 172 ? -0.823 -14.770 8.779 1.00 81.19 172 LEU A N 1
ATOM 1287 C CA . LEU A 1 172 ? 0.295 -15.687 8.625 1.00 81.19 172 LEU A CA 1
ATOM 1288 C C . LEU A 1 172 ? 0.588 -16.353 9.965 1.00 81.19 172 LEU A C 1
ATOM 1290 O O . LEU A 1 172 ? 0.965 -15.688 10.925 1.00 81.19 172 LEU A O 1
ATOM 1294 N N . ASP A 1 173 ? 0.463 -17.678 10.023 1.00 80.31 173 ASP A N 1
ATOM 1295 C CA . ASP A 1 173 ? 0.859 -18.478 11.191 1.00 80.31 173 ASP A CA 1
ATOM 1296 C C . ASP A 1 173 ? 2.386 -18.660 11.237 1.00 80.31 173 ASP A C 1
ATOM 1298 O O . ASP A 1 173 ? 2.934 -19.753 11.088 1.00 80.31 173 ASP A O 1
ATOM 1302 N N . VAL A 1 174 ? 3.101 -17.535 11.294 1.00 85.69 174 VAL A N 1
ATOM 1303 C CA . VAL A 1 174 ? 4.556 -17.467 11.155 1.00 85.69 174 VAL A CA 1
ATOM 1304 C C . VAL A 1 174 ? 5.097 -16.398 12.088 1.00 85.69 174 VAL A C 1
ATOM 1306 O O . VAL A 1 174 ? 4.479 -15.364 12.316 1.00 85.69 174 VAL A O 1
ATOM 1309 N N . LYS A 1 175 ? 6.294 -16.624 12.630 1.00 87.56 175 LYS A N 1
ATOM 1310 C CA . LYS A 1 175 ? 6.998 -15.628 13.438 1.00 87.56 175 LYS A CA 1
ATOM 1311 C C . LYS A 1 175 ? 7.874 -14.748 12.550 1.00 87.56 175 LYS A C 1
ATOM 1313 O O . LYS A 1 175 ? 8.738 -15.263 11.843 1.00 87.56 175 LYS A O 1
ATOM 1318 N N . ALA A 1 176 ? 7.702 -13.430 12.633 1.00 88.25 176 ALA A N 1
ATOM 1319 C CA . ALA A 1 176 ? 8.557 -12.487 11.918 1.00 88.25 176 ALA A CA 1
ATOM 1320 C C . ALA A 1 176 ? 9.994 -12.531 12.491 1.00 88.25 176 ALA A C 1
ATOM 1322 O O . ALA A 1 176 ? 10.171 -12.337 13.700 1.00 88.25 176 ALA A O 1
ATOM 1323 N N . PRO A 1 177 ? 11.029 -12.804 11.672 1.00 93.19 177 PRO A N 1
ATOM 1324 C CA . PRO A 1 177 ? 12.422 -12.704 12.104 1.00 93.19 177 PRO A CA 1
ATOM 1325 C C . PRO A 1 177 ? 12.831 -11.239 12.290 1.00 93.19 177 PRO A C 1
ATOM 1327 O O . PRO A 1 177 ? 12.247 -10.336 11.689 1.00 93.19 177 PRO A O 1
ATOM 1330 N N . ARG A 1 178 ? 13.861 -10.964 13.096 1.00 92.81 178 ARG A N 1
ATOM 1331 C CA . ARG A 1 178 ? 14.302 -9.578 13.299 1.00 92.81 178 ARG A CA 1
ATOM 1332 C C . ARG A 1 178 ? 15.127 -9.123 12.101 1.00 92.81 178 ARG A C 1
ATOM 1334 O O . ARG A 1 178 ? 15.923 -9.887 11.566 1.00 92.81 178 ARG A O 1
ATOM 1341 N N . LEU A 1 179 ? 15.006 -7.848 11.719 1.00 92.94 179 LEU A N 1
ATOM 1342 C CA . LEU A 1 179 ? 15.742 -7.295 10.571 1.00 92.94 179 LEU A CA 1
ATOM 1343 C C . LEU A 1 179 ? 17.265 -7.513 10.674 1.00 92.94 179 LEU A C 1
ATOM 1345 O O . LEU A 1 179 ? 17.926 -7.771 9.672 1.00 92.94 179 LEU A O 1
ATOM 1349 N N . HIS A 1 180 ? 17.832 -7.439 11.882 1.00 92.69 180 HIS A N 1
ATOM 1350 C CA . HIS A 1 180 ? 19.274 -7.597 12.091 1.00 92.69 180 HIS A CA 1
ATOM 1351 C C . HIS A 1 180 ? 19.788 -9.032 11.947 1.00 92.69 180 HIS A C 1
ATOM 1353 O O . HIS A 1 180 ? 21.000 -9.198 11.830 1.00 92.69 180 HIS A O 1
ATOM 1359 N N . ASP A 1 181 ? 18.906 -10.034 11.953 1.00 93.06 181 ASP A N 1
ATOM 1360 C CA . ASP A 1 181 ? 19.300 -11.442 11.846 1.00 93.06 181 ASP A CA 1
ATOM 1361 C C . ASP A 1 181 ? 19.728 -11.804 10.414 1.00 93.06 181 ASP A C 1
ATOM 1363 O O . ASP A 1 181 ? 20.512 -12.728 10.215 1.00 93.06 181 ASP A O 1
ATOM 1367 N N . TRP A 1 182 ? 19.239 -11.061 9.415 1.00 93.06 182 TRP A N 1
ATOM 1368 C CA . TRP A 1 182 ? 19.432 -11.373 7.993 1.00 93.06 182 TRP A CA 1
ATOM 1369 C C . TRP A 1 182 ? 19.828 -10.166 7.126 1.00 93.06 182 TRP A C 1
ATOM 1371 O O . TRP A 1 182 ? 20.246 -10.350 5.985 1.00 93.06 182 TRP A O 1
ATOM 1381 N N . SER A 1 183 ? 19.729 -8.934 7.638 1.00 92.44 183 SER A N 1
ATOM 1382 C CA . SER A 1 183 ? 20.112 -7.712 6.920 1.00 92.44 183 SER A CA 1
ATOM 1383 C C . SER A 1 183 ? 21.141 -6.891 7.689 1.00 92.44 183 SER A C 1
ATOM 1385 O O . SER A 1 183 ? 21.133 -6.814 8.922 1.00 92.44 183 SER A O 1
ATOM 1387 N N . THR A 1 184 ? 22.013 -6.200 6.956 1.00 89.75 184 THR A N 1
ATOM 1388 C CA . THR A 1 184 ? 22.941 -5.190 7.492 1.00 89.75 184 THR A CA 1
ATOM 1389 C C . THR A 1 184 ? 22.341 -3.783 7.494 1.00 89.75 184 THR A C 1
ATOM 1391 O O . THR A 1 184 ? 22.900 -2.882 8.119 1.00 89.75 184 THR A O 1
ATOM 1394 N N . VAL A 1 185 ? 21.187 -3.579 6.851 1.00 89.62 185 VAL A N 1
ATOM 1395 C CA . VAL A 1 185 ? 20.527 -2.273 6.768 1.00 89.62 185 VAL A CA 1
ATOM 1396 C C . VAL A 1 185 ? 19.961 -1.875 8.131 1.00 89.62 185 VAL A C 1
ATOM 1398 O O . VAL A 1 185 ? 19.355 -2.684 8.834 1.00 89.62 185 VAL A O 1
ATOM 1401 N N . ARG A 1 186 ? 20.195 -0.621 8.528 1.00 86.94 186 ARG A N 1
ATOM 1402 C CA . ARG A 1 186 ? 19.735 -0.052 9.812 1.00 86.94 186 ARG A CA 1
ATOM 1403 C C . ARG A 1 186 ? 18.906 1.219 9.658 1.00 86.94 186 ARG A C 1
ATOM 1405 O O . ARG A 1 186 ? 18.217 1.607 10.587 1.00 86.94 186 ARG A O 1
ATOM 1412 N N . ASN A 1 187 ? 18.954 1.867 8.498 1.00 92.88 187 ASN A N 1
ATOM 1413 C CA . ASN A 1 187 ? 18.244 3.113 8.227 1.00 92.88 187 ASN A CA 1
ATOM 1414 C C . ASN A 1 187 ? 17.065 2.848 7.274 1.00 92.88 187 ASN A C 1
ATOM 1416 O O . ASN A 1 187 ? 17.242 2.165 6.265 1.00 92.88 187 ASN A O 1
ATOM 1420 N N . ALA A 1 188 ? 15.884 3.377 7.608 1.00 93.56 188 ALA A N 1
ATOM 1421 C CA . ALA A 1 188 ? 14.660 3.144 6.843 1.00 93.56 188 ALA A CA 1
ATOM 1422 C C . ALA A 1 188 ? 14.703 3.775 5.439 1.00 93.56 188 ALA A C 1
ATOM 1424 O O . ALA A 1 188 ? 14.329 3.105 4.479 1.00 93.56 188 ALA A O 1
ATOM 1425 N N . ASP A 1 189 ? 15.227 5.000 5.285 1.00 95.38 189 ASP A N 1
ATOM 1426 C CA . ASP A 1 189 ? 15.398 5.619 3.959 1.00 95.38 189 ASP A CA 1
ATOM 1427 C C . ASP A 1 189 ? 16.283 4.759 3.062 1.00 95.38 189 ASP A C 1
ATOM 1429 O O . ASP A 1 189 ? 15.973 4.548 1.893 1.00 95.38 189 ASP A O 1
ATOM 1433 N N . TYR A 1 190 ? 17.378 4.230 3.612 1.00 95.44 190 TYR A N 1
ATOM 14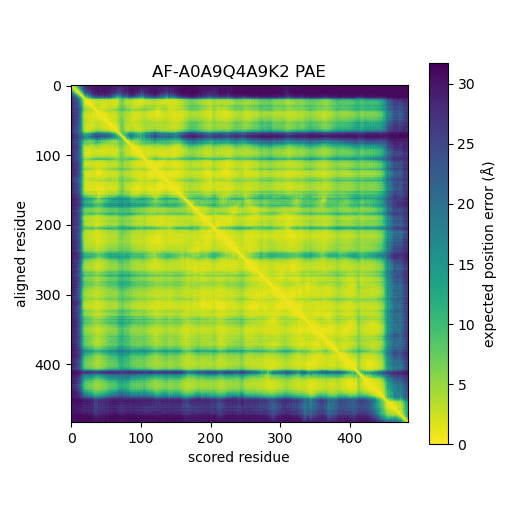34 C CA . TYR A 1 190 ? 18.273 3.364 2.860 1.00 95.44 190 TYR A CA 1
ATOM 1435 C C . TYR A 1 190 ? 17.585 2.056 2.458 1.00 95.44 190 TYR A C 1
ATOM 1437 O O . TYR A 1 190 ? 17.726 1.638 1.313 1.00 95.44 190 TYR A O 1
ATOM 1445 N N . LEU A 1 191 ? 16.800 1.435 3.348 1.00 95.56 191 LEU A N 1
ATOM 1446 C CA . LEU A 1 191 ? 16.037 0.224 3.022 1.00 95.56 191 LEU A CA 1
ATOM 1447 C C . LEU A 1 191 ? 15.052 0.468 1.869 1.00 95.56 191 LEU A C 1
ATOM 1449 O O . LEU A 1 191 ? 15.024 -0.297 0.901 1.00 95.56 191 LEU A O 1
ATOM 1453 N N . PHE A 1 192 ? 14.270 1.549 1.941 1.00 96.62 192 PHE A N 1
ATOM 1454 C CA . PHE A 1 192 ? 13.315 1.883 0.885 1.00 96.62 192 PHE A CA 1
ATOM 1455 C C . PHE A 1 192 ? 14.013 2.303 -0.416 1.00 96.62 192 PHE A C 1
ATOM 1457 O O . PHE A 1 192 ? 13.570 1.908 -1.495 1.00 96.62 192 PHE A O 1
ATOM 1464 N N . ARG A 1 193 ? 15.145 3.018 -0.342 1.00 95.00 193 ARG A N 1
ATOM 1465 C CA . ARG A 1 193 ? 15.984 3.348 -1.506 1.00 95.00 193 ARG A CA 1
ATOM 1466 C C . ARG A 1 193 ? 16.495 2.093 -2.205 1.00 95.00 193 ARG A C 1
ATOM 1468 O O . ARG A 1 193 ? 16.342 1.986 -3.415 1.00 95.00 193 ARG A O 1
ATOM 1475 N N . GLN A 1 194 ? 17.045 1.134 -1.457 1.00 93.88 194 GLN A N 1
ATOM 1476 C CA . GLN A 1 194 ? 17.491 -0.149 -2.016 1.00 93.88 194 GLN A CA 1
ATOM 1477 C C . GLN A 1 194 ? 16.333 -0.919 -2.664 1.00 93.88 194 GLN A C 1
ATOM 1479 O O . GLN A 1 194 ? 16.530 -1.621 -3.649 1.00 93.88 194 GLN A O 1
ATOM 1484 N N . SER A 1 195 ? 15.112 -0.745 -2.150 1.00 94.25 195 SER A N 1
ATOM 1485 C CA . SER A 1 195 ? 13.900 -1.343 -2.723 1.00 94.25 195 SER A CA 1
ATOM 1486 C C . SER A 1 195 ? 13.402 -0.624 -3.988 1.00 94.25 195 SER A C 1
ATOM 1488 O O . SER A 1 195 ? 12.458 -1.095 -4.617 1.00 94.25 195 SER A O 1
ATOM 1490 N N . GLY A 1 196 ? 14.011 0.505 -4.372 1.00 94.62 196 GLY A N 1
ATOM 1491 C CA . GLY A 1 196 ? 13.668 1.265 -5.576 1.00 94.62 196 GLY A CA 1
ATOM 1492 C C . GLY A 1 196 ? 12.621 2.368 -5.388 1.00 94.62 196 GLY A C 1
ATOM 1493 O O . GLY A 1 196 ? 12.062 2.839 -6.378 1.00 94.62 196 GLY A O 1
ATOM 1494 N N . ILE A 1 197 ? 12.347 2.812 -4.151 1.00 96.38 197 ILE A N 1
ATOM 1495 C CA . ILE A 1 197 ? 11.303 3.824 -3.878 1.00 96.38 197 ILE A CA 1
ATOM 1496 C C . ILE A 1 197 ? 11.527 5.161 -4.587 1.00 96.38 197 ILE A C 1
ATOM 1498 O O . ILE A 1 197 ? 10.565 5.872 -4.848 1.00 96.38 197 ILE A O 1
ATOM 1502 N N . GLU A 1 198 ? 12.771 5.514 -4.918 1.00 94.38 198 GLU A N 1
ATOM 1503 C CA . GLU A 1 198 ? 13.108 6.838 -5.458 1.00 94.38 198 GLU A CA 1
ATOM 1504 C C . GLU A 1 198 ? 12.369 7.154 -6.759 1.00 94.38 198 GLU A C 1
ATOM 1506 O O . GLU A 1 198 ? 11.954 8.294 -6.964 1.00 94.38 198 GLU A O 1
ATOM 1511 N N . MET A 1 199 ? 12.113 6.139 -7.592 1.00 94.62 199 MET A N 1
ATOM 1512 C CA . MET A 1 199 ? 11.312 6.303 -8.806 1.00 94.62 199 MET A CA 1
ATOM 1513 C C . MET A 1 199 ? 9.867 6.708 -8.512 1.00 94.62 199 MET A C 1
ATOM 1515 O O . MET A 1 199 ? 9.251 7.424 -9.294 1.00 94.62 199 MET A O 1
ATOM 1519 N N . LEU A 1 200 ? 9.328 6.312 -7.364 1.00 96.12 200 LEU A N 1
ATOM 1520 C CA . LEU A 1 200 ? 7.972 6.638 -6.926 1.00 96.12 200 LEU A CA 1
ATOM 1521 C C . LEU A 1 200 ? 7.929 7.900 -6.055 1.00 96.12 200 LEU A C 1
ATOM 1523 O O . LEU A 1 200 ? 6.879 8.238 -5.509 1.00 96.12 200 LEU A O 1
ATOM 1527 N N . CYS A 1 201 ? 9.043 8.629 -5.966 1.00 95.56 201 CYS A N 1
ATOM 1528 C CA . CYS A 1 201 ? 9.164 9.868 -5.215 1.00 95.56 201 CYS A CA 1
ATOM 1529 C C . CYS A 1 201 ? 9.425 11.078 -6.121 1.00 95.56 201 CYS A C 1
ATOM 1531 O O . CYS A 1 201 ? 9.973 10.979 -7.224 1.00 95.56 201 CYS A O 1
ATOM 1533 N N . SER A 1 202 ? 9.050 12.257 -5.636 1.00 93.62 202 SER A N 1
ATOM 1534 C CA . SER A 1 202 ? 9.415 13.552 -6.205 1.00 93.62 202 SER A CA 1
ATOM 1535 C C . SER A 1 202 ? 10.228 14.374 -5.195 1.00 93.62 202 SER A C 1
ATOM 1537 O O . SER A 1 202 ? 10.082 14.198 -3.980 1.00 93.62 202 SER A O 1
ATOM 1539 N N . PRO A 1 203 ? 11.132 15.247 -5.672 1.00 92.00 203 PRO A N 1
ATOM 1540 C CA . PRO A 1 203 ? 11.888 16.131 -4.796 1.00 92.00 203 PRO A CA 1
ATOM 1541 C C . PRO A 1 203 ? 10.976 17.196 -4.169 1.00 92.00 203 PRO A C 1
ATOM 1543 O O . PRO A 1 203 ? 10.041 17.688 -4.796 1.00 92.00 203 PRO A O 1
ATOM 1546 N N . SER A 1 204 ? 11.288 17.570 -2.933 1.00 91.62 204 SER A N 1
ATOM 1547 C CA . SER A 1 204 ? 10.626 18.583 -2.112 1.00 91.62 204 SER A CA 1
ATOM 1548 C C . SER A 1 204 ? 11.671 19.314 -1.257 1.00 91.62 204 SER A C 1
ATOM 1550 O O . SER A 1 204 ? 12.794 18.839 -1.087 1.00 91.62 204 SER A O 1
ATOM 1552 N N . GLU A 1 205 ? 11.318 20.465 -0.681 1.00 86.31 205 GLU A N 1
ATOM 1553 C CA . GLU A 1 205 ? 12.219 21.260 0.172 1.00 86.31 205 GLU A CA 1
ATOM 1554 C C . GLU A 1 205 ? 12.769 20.464 1.366 1.00 86.31 205 GLU A C 1
ATOM 1556 O O . GLU A 1 205 ? 13.901 20.675 1.794 1.00 86.31 205 GLU A O 1
ATOM 1561 N N . LYS A 1 206 ? 11.973 19.526 1.893 1.00 83.06 206 LYS A N 1
ATOM 1562 C CA . LYS A 1 206 ? 12.307 18.702 3.065 1.00 83.06 206 LYS A CA 1
ATOM 1563 C C . LYS A 1 206 ? 12.823 17.300 2.707 1.00 83.06 206 LYS A C 1
ATOM 1565 O O . LYS A 1 206 ? 12.828 16.424 3.564 1.00 83.06 206 LYS A O 1
ATOM 1570 N N . GLY A 1 207 ? 13.219 17.060 1.454 1.00 89.31 207 GLY A N 1
ATOM 1571 C CA . GLY A 1 207 ? 13.669 15.749 0.972 1.00 89.31 207 GLY A CA 1
ATOM 1572 C C . GLY A 1 207 ? 12.764 15.205 -0.129 1.00 89.31 207 GLY A C 1
ATOM 1573 O O . GLY A 1 207 ? 12.439 15.916 -1.070 1.00 89.31 207 GLY A O 1
ATOM 1574 N N . THR A 1 208 ? 12.362 13.941 -0.043 1.00 93.75 208 THR A N 1
ATOM 1575 C CA . THR A 1 208 ? 11.493 13.296 -1.038 1.00 93.75 208 THR A CA 1
ATOM 1576 C C . THR A 1 208 ? 10.077 13.105 -0.509 1.00 93.75 208 THR A C 1
ATOM 1578 O O . THR A 1 208 ? 9.892 12.755 0.656 1.00 93.75 208 THR A O 1
ATOM 1581 N N . VAL A 1 209 ? 9.076 13.320 -1.363 1.00 96.81 209 VAL A N 1
ATOM 1582 C CA . VAL A 1 209 ? 7.658 13.019 -1.095 1.00 96.81 209 VAL A CA 1
ATOM 1583 C C . VAL A 1 209 ? 7.165 11.969 -2.085 1.00 96.81 209 VAL A C 1
ATOM 1585 O O . VAL A 1 209 ? 7.724 11.838 -3.174 1.00 96.81 209 VAL A O 1
ATOM 1588 N N . LEU A 1 210 ? 6.141 11.202 -1.719 1.00 97.25 210 LEU A N 1
ATOM 1589 C CA . LEU A 1 210 ? 5.582 10.180 -2.604 1.00 97.25 210 LEU A CA 1
ATOM 1590 C C . LEU A 1 210 ? 4.821 10.828 -3.773 1.00 97.25 210 LEU A C 1
ATOM 1592 O O . LEU A 1 210 ? 4.098 11.805 -3.587 1.00 97.25 210 LEU A O 1
ATOM 1596 N N . ARG A 1 211 ? 4.971 10.274 -4.982 1.00 94.94 211 ARG A N 1
ATOM 1597 C CA . ARG A 1 211 ? 4.177 10.662 -6.168 1.00 94.94 211 ARG A CA 1
ATOM 1598 C C . ARG A 1 211 ? 2.743 10.145 -6.100 1.00 94.94 211 ARG A C 1
ATOM 1600 O O . ARG A 1 211 ? 1.852 10.745 -6.689 1.00 94.94 211 ARG A O 1
ATOM 1607 N N . PHE A 1 212 ? 2.559 9.027 -5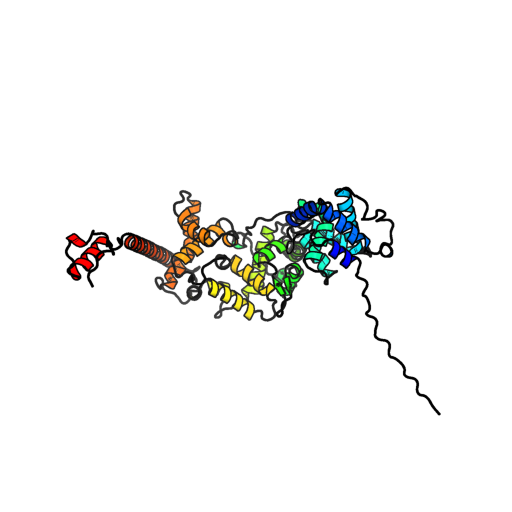.407 1.00 94.94 212 PHE A N 1
ATOM 1608 C CA . PHE A 1 212 ? 1.301 8.305 -5.252 1.00 94.94 212 PHE A CA 1
ATOM 1609 C C . PHE A 1 212 ? 1.004 8.113 -3.768 1.00 94.94 212 PHE A C 1
ATOM 1611 O O . PHE A 1 212 ? 1.846 8.402 -2.914 1.00 94.94 212 PHE A O 1
ATOM 1618 N N . THR A 1 213 ? -0.170 7.583 -3.433 1.00 94.62 213 THR A N 1
ATOM 1619 C CA . THR A 1 213 ? -0.449 7.223 -2.037 1.00 94.62 213 THR A CA 1
ATOM 1620 C C . THR A 1 213 ? 0.577 6.197 -1.529 1.00 94.62 213 THR A C 1
ATOM 1622 O O . THR A 1 213 ? 1.163 5.429 -2.302 1.00 94.62 213 THR A O 1
ATOM 1625 N N . ALA A 1 214 ? 0.809 6.144 -0.213 1.00 96.44 214 ALA A N 1
ATOM 1626 C CA . ALA A 1 214 ? 1.717 5.156 0.383 1.00 96.44 214 ALA A CA 1
ATOM 1627 C C . ALA A 1 214 ? 1.293 3.711 0.064 1.00 96.44 214 ALA A C 1
ATOM 1629 O O . ALA A 1 214 ? 2.137 2.850 -0.180 1.00 96.44 214 ALA A O 1
ATOM 1630 N N . ARG A 1 215 ? -0.018 3.470 -0.041 1.00 94.50 215 ARG A N 1
ATOM 1631 C CA . ARG A 1 215 ? -0.583 2.192 -0.475 1.00 94.50 215 ARG A CA 1
ATOM 1632 C C . ARG A 1 215 ? -0.200 1.838 -1.908 1.00 94.50 215 ARG A C 1
ATOM 1634 O O . ARG A 1 215 ? 0.303 0.742 -2.148 1.00 94.50 215 ARG A O 1
ATOM 1641 N N . GLU A 1 216 ? -0.437 2.741 -2.856 1.00 93.81 216 GLU A N 1
ATOM 1642 C CA . GLU A 1 216 ? -0.085 2.518 -4.263 1.00 93.81 216 GLU A CA 1
ATOM 1643 C C . GLU A 1 216 ? 1.419 2.341 -4.437 1.00 93.81 216 GLU A C 1
ATOM 1645 O O . GLU A 1 216 ? 1.853 1.445 -5.158 1.00 93.81 216 GLU A O 1
ATOM 1650 N N . THR A 1 217 ? 2.206 3.137 -3.712 1.00 96.69 217 THR A N 1
ATOM 1651 C CA . THR A 1 217 ? 3.666 3.039 -3.694 1.00 96.69 217 THR A CA 1
ATOM 1652 C C . THR A 1 217 ? 4.107 1.670 -3.183 1.00 96.69 217 THR A C 1
ATOM 1654 O O . THR A 1 217 ? 4.875 0.985 -3.856 1.00 96.69 217 THR A O 1
ATOM 1657 N N . TRP A 1 218 ? 3.577 1.214 -2.043 1.00 95.94 218 TRP A N 1
ATOM 1658 C CA . TRP A 1 218 ? 3.861 -0.120 -1.516 1.00 95.94 218 TRP A CA 1
ATOM 1659 C C . TRP A 1 218 ? 3.481 -1.217 -2.511 1.00 95.94 218 TRP A C 1
ATOM 1661 O O . TRP A 1 218 ? 4.296 -2.086 -2.809 1.00 95.94 218 TRP A O 1
ATOM 1671 N N . ARG A 1 219 ? 2.273 -1.146 -3.086 1.00 93.94 219 ARG A N 1
ATOM 1672 C CA . ARG A 1 219 ? 1.782 -2.129 -4.062 1.00 93.94 219 ARG A CA 1
ATOM 1673 C C . ARG A 1 219 ? 2.660 -2.188 -5.312 1.00 93.94 219 ARG A C 1
ATOM 1675 O O . ARG A 1 219 ? 2.860 -3.270 -5.860 1.00 93.94 219 ARG A O 1
ATOM 1682 N N . ALA A 1 220 ? 3.165 -1.050 -5.778 1.00 94.81 220 ALA A N 1
ATOM 1683 C CA . ALA A 1 220 ? 4.081 -1.003 -6.907 1.00 94.81 220 ALA A CA 1
ATOM 1684 C C . ALA A 1 220 ? 5.432 -1.635 -6.542 1.00 94.81 220 ALA A C 1
ATOM 1686 O O . ALA A 1 220 ? 5.897 -2.526 -7.251 1.00 94.81 220 ALA A O 1
ATOM 1687 N N . LEU A 1 221 ? 6.018 -1.239 -5.405 1.00 96.06 221 LEU A N 1
ATOM 1688 C CA . LEU A 1 221 ? 7.327 -1.719 -4.958 1.00 96.06 221 LEU A CA 1
ATOM 1689 C C . LEU A 1 221 ? 7.384 -3.228 -4.776 1.00 96.06 221 LEU A C 1
ATOM 1691 O O . LEU A 1 221 ? 8.314 -3.852 -5.264 1.00 96.06 221 LEU A O 1
ATOM 1695 N N . ILE A 1 222 ? 6.386 -3.837 -4.137 1.00 94.69 222 ILE A N 1
ATOM 1696 C CA . ILE A 1 222 ? 6.412 -5.277 -3.819 1.00 94.69 222 ILE A CA 1
ATOM 1697 C C . ILE A 1 222 ? 6.464 -6.176 -5.064 1.00 94.69 222 ILE A C 1
ATOM 1699 O O . ILE A 1 222 ? 6.711 -7.376 -4.955 1.00 94.69 222 ILE A O 1
ATOM 1703 N N . GLN A 1 223 ? 6.197 -5.607 -6.242 1.00 94.19 223 GLN A N 1
ATOM 1704 C CA . GLN A 1 223 ? 6.228 -6.298 -7.523 1.00 94.19 223 GLN A CA 1
ATOM 1705 C C . GLN A 1 223 ? 7.557 -6.129 -8.266 1.00 94.19 223 GLN A C 1
ATOM 1707 O O . GLN A 1 223 ? 7.767 -6.834 -9.247 1.00 94.19 223 GLN A O 1
ATOM 1712 N N . THR A 1 224 ? 8.453 -5.238 -7.831 1.00 95.25 224 THR A N 1
ATOM 1713 C CA . THR A 1 224 ? 9.674 -4.928 -8.582 1.00 95.25 224 THR A CA 1
ATOM 1714 C C . THR A 1 224 ? 10.797 -5.939 -8.356 1.00 95.25 224 THR A C 1
ATOM 1716 O O . THR A 1 224 ? 10.873 -6.624 -7.329 1.00 95.25 224 THR A O 1
ATOM 1719 N N . ALA A 1 225 ? 11.726 -5.997 -9.314 1.00 94.50 225 ALA A N 1
ATOM 1720 C CA . ALA A 1 225 ? 12.954 -6.781 -9.189 1.00 94.50 225 ALA A CA 1
ATOM 1721 C C . ALA A 1 225 ? 13.813 -6.328 -7.993 1.00 94.50 225 ALA A C 1
ATOM 1723 O O . ALA A 1 225 ? 14.382 -7.159 -7.285 1.00 94.50 225 ALA A O 1
ATOM 1724 N N . GLN A 1 226 ? 13.867 -5.020 -7.723 1.00 94.44 226 GLN A N 1
ATOM 1725 C CA . GLN A 1 226 ? 14.652 -4.450 -6.626 1.00 94.44 226 GLN A CA 1
ATOM 1726 C C . GLN A 1 226 ? 14.108 -4.882 -5.267 1.00 94.44 226 GLN A C 1
ATOM 1728 O O . GLN A 1 226 ? 14.874 -5.342 -4.423 1.00 94.44 226 GLN A O 1
ATOM 1733 N N . PHE A 1 227 ? 12.788 -4.827 -5.072 1.00 94.38 227 PHE A N 1
ATOM 1734 C CA . PHE A 1 227 ? 12.172 -5.319 -3.842 1.00 94.38 227 PHE A CA 1
ATOM 1735 C C . PHE A 1 227 ? 12.454 -6.810 -3.637 1.00 94.38 227 PHE A C 1
ATOM 1737 O O . PHE A 1 227 ? 12.893 -7.218 -2.561 1.00 94.38 227 PHE A O 1
ATOM 1744 N N . LYS A 1 228 ? 12.288 -7.626 -4.688 1.00 92.06 228 LYS A N 1
ATOM 1745 C CA . LYS A 1 228 ? 12.632 -9.054 -4.642 1.00 92.06 228 LYS A CA 1
ATOM 1746 C C . LYS A 1 228 ? 14.088 -9.265 -4.215 1.00 92.06 228 LYS A C 1
ATOM 1748 O O . LYS A 1 228 ? 14.347 -10.074 -3.330 1.00 92.06 228 LYS A O 1
ATOM 1753 N N . SER A 1 229 ? 15.024 -8.532 -4.814 1.00 91.62 229 SER A N 1
ATOM 1754 C CA . SER A 1 229 ? 16.453 -8.651 -4.513 1.00 91.62 229 SER A CA 1
ATOM 1755 C C . SER A 1 229 ? 16.778 -8.265 -3.068 1.00 91.62 229 SER A C 1
ATOM 1757 O O . SER A 1 229 ? 17.507 -8.985 -2.388 1.00 91.62 229 SER A O 1
ATOM 1759 N N . VAL A 1 230 ? 16.215 -7.160 -2.568 1.00 92.81 230 VAL A N 1
ATOM 1760 C CA . VAL A 1 230 ? 16.450 -6.676 -1.196 1.00 92.81 230 VAL A CA 1
ATOM 1761 C C . VAL A 1 230 ? 15.973 -7.674 -0.143 1.00 92.81 230 VAL A C 1
ATOM 1763 O O . VAL A 1 230 ? 16.621 -7.827 0.893 1.00 92.81 230 VAL A O 1
ATOM 1766 N N . PHE A 1 231 ? 14.864 -8.371 -0.404 1.00 93.31 231 PHE A N 1
ATOM 1767 C CA . PHE A 1 231 ? 14.243 -9.286 0.556 1.00 93.31 231 PHE A CA 1
ATOM 1768 C C . PHE A 1 231 ? 14.490 -10.776 0.261 1.00 93.31 231 PHE A C 1
ATOM 1770 O O . PHE A 1 231 ? 14.023 -11.631 1.012 1.00 93.31 231 PHE A O 1
ATOM 1777 N N . ALA A 1 232 ? 15.286 -11.122 -0.754 1.00 92.25 232 ALA A N 1
ATOM 1778 C CA . ALA A 1 232 ? 15.732 -12.501 -0.973 1.00 92.25 232 ALA A CA 1
ATOM 1779 C C . ALA A 1 232 ? 16.521 -13.082 0.226 1.00 92.25 232 ALA A C 1
ATOM 1781 O O . ALA A 1 232 ? 16.240 -14.222 0.607 1.00 92.25 232 ALA A O 1
ATOM 1782 N N . PRO A 1 233 ? 17.425 -12.333 0.903 1.00 93.81 233 PRO A N 1
ATOM 1783 C CA . PRO A 1 233 ? 18.117 -12.838 2.093 1.00 93.81 233 PRO A CA 1
ATOM 1784 C C . PRO A 1 233 ? 17.174 -13.195 3.250 1.00 93.81 233 PRO A C 1
ATOM 1786 O O . PRO A 1 233 ? 17.426 -14.168 3.955 1.00 93.81 233 PRO A O 1
ATOM 1789 N N . LEU A 1 234 ? 16.065 -12.462 3.419 1.00 94.12 234 LEU A N 1
ATOM 1790 C CA . LEU A 1 234 ? 15.020 -12.785 4.398 1.00 94.12 234 LEU A CA 1
ATOM 1791 C C . LEU A 1 234 ? 14.394 -14.151 4.100 1.00 94.12 234 LEU A C 1
ATOM 1793 O O . LEU A 1 234 ? 14.320 -15.005 4.980 1.00 94.12 234 LEU A O 1
ATOM 1797 N N . LEU A 1 235 ? 13.958 -14.366 2.857 1.00 93.00 235 LEU A N 1
ATOM 1798 C CA . LEU A 1 235 ? 13.334 -15.629 2.461 1.00 93.00 235 LEU A CA 1
ATOM 1799 C C . LEU A 1 235 ? 14.323 -16.796 2.566 1.00 93.00 235 LEU A C 1
ATOM 1801 O O . LEU A 1 235 ? 13.949 -17.875 3.017 1.00 93.00 235 LEU A O 1
ATOM 1805 N N . SER A 1 236 ? 15.596 -16.565 2.230 1.00 93.25 236 SER A N 1
ATOM 1806 C CA . SER A 1 236 ? 16.655 -17.559 2.417 1.00 93.25 236 SER A CA 1
ATOM 1807 C C . SER A 1 236 ? 16.894 -17.879 3.893 1.00 93.25 236 SER A C 1
ATOM 1809 O O . SER A 1 236 ? 17.107 -19.041 4.220 1.00 93.25 236 SER A O 1
ATOM 1811 N N . TYR A 1 237 ? 16.862 -16.880 4.781 1.00 94.38 237 TYR A N 1
ATOM 1812 C CA . TYR A 1 237 ? 17.007 -17.081 6.226 1.00 94.38 237 TYR A CA 1
ATOM 1813 C C . TYR A 1 237 ? 15.868 -17.934 6.800 1.00 94.38 237 TYR A C 1
ATOM 1815 O O . TYR A 1 237 ? 16.089 -18.751 7.689 1.00 94.38 237 TYR A O 1
ATOM 1823 N N . MET A 1 238 ? 14.656 -17.773 6.265 1.00 92.06 238 MET A N 1
ATOM 1824 C CA . MET A 1 238 ? 13.484 -18.562 6.650 1.00 92.06 238 MET A CA 1
ATOM 1825 C C . MET A 1 238 ? 13.433 -19.955 5.988 1.00 92.06 238 MET A C 1
ATOM 1827 O O . MET A 1 238 ? 12.535 -20.725 6.315 1.00 92.06 238 MET A O 1
ATOM 1831 N N . ASP A 1 239 ? 14.364 -20.278 5.077 1.00 90.81 239 ASP A N 1
ATOM 1832 C CA . ASP A 1 239 ? 14.333 -21.445 4.169 1.00 90.81 239 ASP A CA 1
ATOM 1833 C C . ASP A 1 239 ? 13.004 -21.567 3.400 1.00 90.81 239 ASP A C 1
ATOM 1835 O O . ASP A 1 239 ? 12.396 -22.630 3.280 1.00 90.81 239 ASP A O 1
ATOM 1839 N N . TRP A 1 240 ? 12.514 -20.433 2.901 1.00 89.94 240 TRP A N 1
ATOM 1840 C CA . TRP A 1 240 ? 11.268 -20.345 2.148 1.00 89.94 240 TRP A CA 1
ATOM 1841 C C . TRP A 1 240 ? 11.504 -20.262 0.642 1.00 89.94 240 TRP A C 1
ATOM 1843 O O . TRP A 1 240 ? 12.515 -19.732 0.171 1.00 89.94 240 TRP A O 1
ATOM 1853 N N . TYR A 1 241 ? 10.511 -20.726 -0.124 1.00 84.88 241 TYR A N 1
ATOM 1854 C CA . TYR A 1 241 ? 10.520 -20.614 -1.580 1.00 84.88 241 TYR A CA 1
ATOM 1855 C C . TYR A 1 241 ? 10.623 -19.148 -2.015 1.00 84.88 241 TYR A C 1
ATOM 1857 O O . TYR A 1 241 ? 9.874 -18.297 -1.534 1.00 84.88 241 TYR A O 1
ATOM 1865 N N . GLY A 1 242 ? 11.541 -18.858 -2.937 1.00 82.69 242 GLY A N 1
ATOM 1866 C CA . GLY A 1 242 ? 11.887 -17.501 -3.368 1.00 82.69 242 GLY A CA 1
ATOM 1867 C C . GLY A 1 242 ? 13.135 -16.931 -2.694 1.00 82.69 242 GLY A C 1
ATOM 1868 O O . GLY A 1 242 ? 13.575 -15.850 -3.079 1.00 82.69 242 GLY A O 1
ATOM 1869 N N . GLY A 1 243 ? 13.716 -17.646 -1.725 1.00 81.69 243 GLY A N 1
ATOM 1870 C CA . GLY A 1 243 ? 15.007 -17.309 -1.121 1.00 81.69 243 GLY A CA 1
ATOM 1871 C C . GLY A 1 243 ? 16.218 -17.774 -1.932 1.00 81.69 243 GLY A C 1
ATOM 1872 O O . GLY A 1 243 ? 17.317 -17.258 -1.734 1.00 81.69 243 GLY A O 1
ATOM 1873 N N . ARG A 1 244 ? 16.042 -18.731 -2.855 1.00 84.88 244 ARG A N 1
ATOM 1874 C CA . ARG A 1 244 ? 17.129 -19.268 -3.690 1.00 84.88 244 ARG A CA 1
ATOM 1875 C C . ARG A 1 244 ? 17.141 -18.628 -5.086 1.00 84.88 244 ARG A C 1
ATOM 1877 O O . ARG A 1 244 ? 16.089 -18.212 -5.582 1.00 84.88 244 ARG A O 1
ATOM 1884 N N . PRO A 1 245 ? 18.307 -18.568 -5.761 1.00 81.38 245 PRO A N 1
ATOM 1885 C CA . PRO A 1 245 ? 18.392 -18.063 -7.129 1.00 81.38 245 PRO A CA 1
ATOM 1886 C C . PRO A 1 245 ? 17.438 -18.803 -8.076 1.00 81.38 245 PRO A C 1
ATOM 1888 O O . PRO A 1 245 ? 17.386 -20.030 -8.079 1.00 81.38 245 PRO A O 1
ATOM 1891 N N . GLY A 1 246 ? 16.695 -18.051 -8.889 1.00 80.25 246 GLY A N 1
ATOM 1892 C CA . GLY A 1 246 ? 15.730 -18.595 -9.852 1.00 80.25 246 GLY A CA 1
ATOM 1893 C C . GLY A 1 246 ? 14.338 -18.901 -9.286 1.00 80.25 246 GLY A C 1
ATOM 1894 O O . GLY A 1 246 ? 13.419 -19.132 -10.066 1.00 80.25 246 GLY A O 1
ATOM 1895 N N . GLU A 1 247 ? 14.138 -18.849 -7.968 1.00 84.25 247 GLU A N 1
ATOM 1896 C CA . GLU A 1 247 ? 12.813 -19.009 -7.364 1.00 84.25 247 GLU A CA 1
ATOM 1897 C C . GLU A 1 247 ? 12.040 -17.678 -7.318 1.00 84.25 247 GLU A C 1
ATOM 1899 O O . GLU A 1 247 ? 12.611 -16.579 -7.360 1.00 84.25 247 GLU A O 1
ATOM 1904 N N . GLN A 1 248 ? 10.710 -17.762 -7.234 1.00 82.38 248 GLN A N 1
ATOM 1905 C CA . GLN A 1 248 ? 9.833 -16.593 -7.169 1.00 82.38 248 GLN A CA 1
ATOM 1906 C C . GLN A 1 248 ? 8.733 -16.787 -6.124 1.00 82.38 248 GLN A C 1
ATOM 1908 O O . GLN A 1 248 ? 7.734 -17.459 -6.367 1.00 82.38 248 GLN A O 1
ATOM 1913 N N . ALA A 1 249 ? 8.904 -16.153 -4.963 1.00 85.62 249 ALA A N 1
ATOM 1914 C CA . ALA A 1 249 ? 7.871 -16.109 -3.934 1.00 85.62 249 ALA A CA 1
ATOM 1915 C C . ALA A 1 249 ? 6.639 -15.321 -4.394 1.00 85.62 249 ALA A C 1
ATOM 1917 O O . ALA A 1 249 ? 6.724 -14.431 -5.243 1.00 85.62 249 ALA A O 1
ATOM 1918 N N . SER A 1 250 ? 5.498 -15.606 -3.765 1.00 87.62 250 SER A N 1
ATOM 1919 C CA . SER A 1 250 ? 4.295 -14.789 -3.905 1.00 87.62 250 SER A CA 1
ATOM 1920 C C . SER A 1 250 ? 4.537 -13.386 -3.330 1.00 87.62 250 SER A C 1
ATOM 1922 O O . SER A 1 250 ? 4.748 -13.273 -2.117 1.00 87.62 250 SER A O 1
ATOM 1924 N N . PRO A 1 251 ? 4.422 -12.307 -4.133 1.00 88.94 251 PRO A N 1
ATOM 1925 C CA . PRO A 1 251 ? 4.590 -10.942 -3.636 1.00 88.94 251 PRO A CA 1
ATOM 1926 C C . PRO A 1 251 ? 3.641 -10.600 -2.488 1.00 88.94 251 PRO A C 1
ATOM 1928 O O . PRO A 1 251 ? 4.024 -9.878 -1.573 1.00 88.94 251 PRO A O 1
ATOM 1931 N N . ARG A 1 252 ? 2.423 -11.168 -2.496 1.00 88.81 252 ARG A N 1
ATOM 1932 C CA . ARG A 1 252 ? 1.414 -10.981 -1.438 1.00 88.81 252 ARG A CA 1
ATOM 1933 C C . ARG A 1 252 ? 1.902 -11.491 -0.084 1.00 88.81 252 ARG A C 1
ATOM 1935 O O . ARG A 1 252 ? 1.648 -10.850 0.931 1.00 88.81 252 ARG A O 1
ATOM 1942 N N . MET A 1 253 ? 2.593 -12.629 -0.083 1.00 88.00 253 MET A N 1
ATOM 1943 C CA . MET A 1 253 ? 3.115 -13.255 1.128 1.00 88.00 253 MET A CA 1
ATOM 1944 C C . MET A 1 253 ? 4.376 -12.535 1.609 1.00 88.00 253 MET A C 1
ATOM 1946 O O . MET A 1 253 ? 4.477 -12.154 2.773 1.00 88.00 253 MET A O 1
ATOM 1950 N N . THR A 1 254 ? 5.312 -12.272 0.691 1.00 91.06 254 THR A N 1
ATOM 1951 C CA . THR A 1 254 ? 6.560 -11.571 1.008 1.00 91.06 254 THR A CA 1
ATOM 1952 C C . THR A 1 254 ? 6.286 -10.184 1.583 1.00 91.06 254 THR A C 1
ATOM 1954 O O . THR A 1 254 ? 6.859 -9.834 2.610 1.00 91.06 254 THR A O 1
ATOM 1957 N N . GLN A 1 255 ? 5.372 -9.410 0.990 1.00 92.88 255 GLN A N 1
ATOM 1958 C CA . GLN A 1 255 ? 5.078 -8.060 1.479 1.00 92.88 255 GLN A CA 1
ATOM 1959 C C . GLN A 1 255 ? 4.439 -8.036 2.870 1.00 92.88 255 GLN A C 1
ATOM 1961 O O . GLN A 1 255 ? 4.705 -7.108 3.625 1.00 92.88 255 GLN A O 1
ATOM 1966 N N . ALA A 1 256 ? 3.644 -9.045 3.238 1.00 92.62 256 ALA A N 1
ATOM 1967 C CA . ALA A 1 256 ? 3.036 -9.118 4.565 1.00 92.62 256 ALA A CA 1
ATOM 1968 C C . ALA A 1 256 ? 4.116 -9.275 5.649 1.00 92.62 256 ALA A C 1
ATOM 1970 O O . ALA A 1 256 ? 4.152 -8.531 6.627 1.00 92.62 256 ALA A O 1
ATOM 1971 N N . ILE A 1 257 ? 5.065 -10.187 5.421 1.00 93.19 257 ILE A N 1
ATOM 1972 C CA . ILE A 1 257 ? 6.188 -10.445 6.333 1.00 93.19 257 ILE A CA 1
ATOM 1973 C C . ILE A 1 257 ? 7.124 -9.247 6.387 1.00 93.19 257 ILE A C 1
ATOM 1975 O O . ILE A 1 257 ? 7.472 -8.781 7.468 1.00 93.19 257 ILE A O 1
ATOM 1979 N N . VAL A 1 258 ? 7.508 -8.715 5.226 1.00 94.56 258 VAL A N 1
ATOM 1980 C CA . VAL A 1 258 ? 8.386 -7.547 5.154 1.00 94.56 258 VAL A CA 1
ATOM 1981 C C . VAL A 1 258 ? 7.747 -6.342 5.844 1.00 94.56 258 VAL A C 1
ATOM 1983 O O . VAL A 1 258 ? 8.419 -5.675 6.627 1.00 94.56 258 VAL A O 1
ATOM 1986 N N . GLY A 1 259 ? 6.458 -6.085 5.603 1.00 95.25 259 GLY A N 1
ATOM 1987 C CA . GLY A 1 259 ? 5.711 -5.014 6.258 1.00 95.25 259 GLY A CA 1
ATOM 1988 C C . GLY A 1 259 ? 5.775 -5.134 7.778 1.00 95.25 259 GLY A C 1
ATOM 1989 O O . GLY A 1 259 ? 6.156 -4.171 8.445 1.00 95.25 259 GLY A O 1
ATOM 1990 N N . ARG A 1 260 ? 5.526 -6.334 8.323 1.00 94.88 260 ARG A N 1
ATOM 1991 C CA . ARG A 1 260 ? 5.652 -6.590 9.764 1.00 94.88 260 ARG A CA 1
ATOM 1992 C C . ARG A 1 260 ? 7.067 -6.367 10.282 1.00 94.88 260 ARG A C 1
ATOM 1994 O O . ARG A 1 260 ? 7.225 -5.711 11.302 1.00 94.88 260 ARG A O 1
ATOM 2001 N N . ILE A 1 261 ? 8.093 -6.853 9.584 1.00 95.31 261 ILE A N 1
ATOM 2002 C CA . ILE A 1 261 ? 9.492 -6.674 10.006 1.00 95.31 261 ILE A CA 1
ATOM 2003 C C . ILE A 1 261 ? 9.876 -5.192 10.035 1.00 95.31 261 ILE A C 1
ATOM 2005 O O . ILE A 1 261 ? 10.548 -4.750 10.967 1.00 95.31 261 ILE A O 1
ATOM 2009 N N . ILE A 1 262 ? 9.457 -4.420 9.028 1.00 96.00 262 ILE A N 1
ATOM 2010 C CA . ILE A 1 262 ? 9.684 -2.971 8.977 1.00 96.00 262 ILE A CA 1
ATOM 2011 C C . ILE A 1 262 ? 8.988 -2.297 10.164 1.00 96.00 262 ILE A C 1
ATOM 2013 O O . ILE A 1 262 ? 9.612 -1.498 10.863 1.00 96.00 262 ILE A O 1
ATOM 2017 N N . VAL A 1 263 ? 7.727 -2.644 10.429 1.00 95.69 263 VAL A N 1
ATOM 2018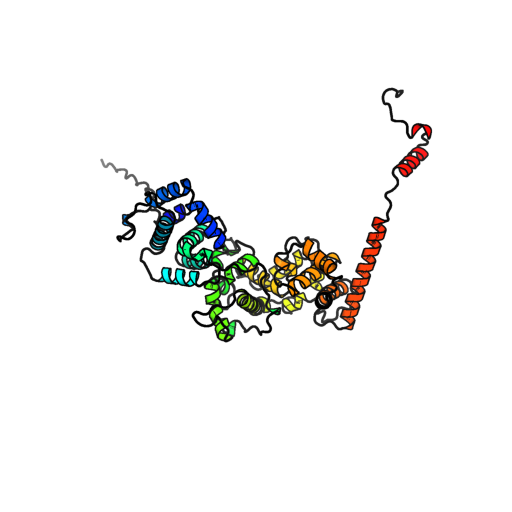 C CA . VAL A 1 263 ? 6.970 -2.111 11.569 1.00 95.69 263 VAL A CA 1
ATOM 2019 C C . VAL A 1 263 ? 7.641 -2.463 12.895 1.00 95.69 263 VAL A C 1
ATOM 2021 O O . VAL A 1 263 ? 7.921 -1.561 13.678 1.00 95.69 263 VAL A O 1
ATOM 2024 N N . ASP A 1 264 ? 7.973 -3.731 13.129 1.00 94.44 264 ASP A N 1
ATOM 2025 C CA . ASP A 1 264 ? 8.592 -4.192 14.375 1.00 94.44 264 ASP A CA 1
ATOM 2026 C C . ASP A 1 264 ? 9.967 -3.552 14.605 1.00 94.44 264 ASP A C 1
ATOM 2028 O O . ASP A 1 264 ? 10.320 -3.220 15.736 1.00 94.44 264 ASP A O 1
ATOM 2032 N N . HIS A 1 265 ? 10.756 -3.369 13.542 1.00 95.06 265 HIS A N 1
ATOM 2033 C CA . HIS A 1 265 ? 12.104 -2.824 13.661 1.00 95.06 265 HIS A CA 1
ATOM 2034 C C . HIS A 1 265 ? 12.127 -1.303 13.832 1.00 95.06 265 HIS A C 1
ATOM 2036 O O . HIS A 1 265 ? 12.875 -0.802 14.670 1.00 95.06 265 HIS A O 1
ATOM 2042 N N . TYR A 1 266 ? 11.350 -0.574 13.029 1.00 95.12 266 TYR A N 1
ATOM 2043 C CA . TYR A 1 266 ? 11.378 0.888 13.024 1.00 95.12 266 TYR A CA 1
ATOM 2044 C C . TYR A 1 266 ? 10.281 1.471 13.919 1.00 95.12 266 TYR A C 1
ATOM 2046 O O . TYR A 1 266 ? 10.544 2.245 14.831 1.00 95.12 266 TYR A O 1
ATOM 2054 N N . VAL A 1 267 ? 9.026 1.073 13.732 1.00 95.56 267 VAL A N 1
ATOM 2055 C CA . VAL A 1 267 ? 7.923 1.673 14.498 1.00 95.56 267 VAL A CA 1
ATOM 2056 C C . VAL A 1 267 ? 7.815 1.086 15.909 1.00 95.56 267 VAL A C 1
ATOM 2058 O O . VAL A 1 267 ? 7.435 1.798 16.835 1.00 95.56 267 VAL A O 1
ATOM 2061 N N . GLY A 1 268 ? 8.252 -0.159 16.122 1.00 92.19 268 GLY A N 1
ATOM 2062 C CA . GLY A 1 268 ? 8.294 -0.799 17.442 1.00 92.19 268 GLY A CA 1
ATOM 2063 C C . GLY A 1 268 ? 9.175 -0.076 18.473 1.00 92.19 268 GLY A C 1
ATOM 2064 O O . GLY A 1 268 ? 8.981 -0.249 19.676 1.00 92.19 268 GLY A O 1
ATOM 2065 N N . ALA A 1 269 ? 10.112 0.768 18.025 1.00 90.38 269 ALA A N 1
ATOM 2066 C CA . ALA A 1 269 ? 10.938 1.609 18.893 1.00 90.38 269 ALA A CA 1
ATOM 2067 C C . ALA A 1 269 ? 10.257 2.930 19.304 1.00 90.38 269 ALA A C 1
ATOM 2069 O O . ALA A 1 269 ? 10.697 3.575 20.259 1.00 90.38 269 ALA A O 1
ATOM 2070 N N . VAL A 1 270 ? 9.188 3.339 18.614 1.00 96.06 270 VAL A N 1
ATOM 2071 C CA . VAL A 1 270 ? 8.467 4.583 18.897 1.00 96.06 270 VAL A CA 1
ATOM 2072 C C . VAL A 1 270 ? 7.676 4.423 20.193 1.00 96.06 270 VAL A C 1
ATOM 2074 O O . VAL A 1 270 ? 6.937 3.455 20.374 1.00 96.06 270 VAL A O 1
ATOM 2077 N N . GLN A 1 271 ? 7.835 5.383 21.103 1.00 94.56 271 GLN A N 1
ATOM 2078 C CA . GLN A 1 271 ? 7.195 5.382 22.416 1.00 94.56 271 GLN A CA 1
ATOM 2079 C C . GLN A 1 271 ? 6.201 6.538 22.526 1.00 94.56 271 GLN A C 1
ATOM 2081 O O . GLN A 1 271 ? 6.470 7.644 22.055 1.00 94.56 271 GLN A O 1
ATOM 2086 N N . PHE A 1 272 ? 5.088 6.307 23.214 1.00 94.25 272 PHE A N 1
ATOM 2087 C CA . PHE A 1 272 ? 4.156 7.351 23.626 1.00 94.25 272 PHE A CA 1
ATOM 2088 C C . PHE A 1 272 ? 3.730 7.098 25.071 1.00 94.25 272 PHE A C 1
ATOM 2090 O O . PHE A 1 272 ? 3.318 5.995 25.421 1.00 94.25 272 PHE A O 1
ATOM 2097 N N . ASN A 1 273 ? 3.878 8.113 25.928 1.00 89.56 273 ASN A N 1
ATOM 2098 C CA . ASN A 1 273 ? 3.625 8.018 27.371 1.00 89.56 273 ASN A CA 1
ATOM 2099 C C . ASN A 1 273 ? 4.380 6.870 28.078 1.00 89.56 273 ASN A C 1
ATOM 2101 O O . ASN A 1 273 ? 3.873 6.285 29.028 1.00 89.56 273 ASN A O 1
ATOM 2105 N N . GLY A 1 274 ? 5.604 6.563 27.631 1.00 90.19 274 GLY A N 1
ATOM 2106 C CA . GLY A 1 274 ? 6.456 5.532 28.241 1.00 90.19 274 GLY A CA 1
ATOM 2107 C C . GLY A 1 274 ? 6.138 4.090 27.828 1.00 90.19 274 GLY A C 1
ATOM 2108 O O . GLY A 1 274 ? 6.740 3.175 28.382 1.00 90.19 274 GLY A O 1
ATOM 2109 N N . GLU A 1 275 ? 5.231 3.885 26.869 1.00 93.19 275 GLU A N 1
ATOM 2110 C CA . GLU A 1 275 ? 4.896 2.574 26.303 1.00 93.19 275 GLU A CA 1
ATOM 2111 C C . GLU A 1 275 ? 5.143 2.542 24.783 1.00 93.19 275 GLU A C 1
ATOM 2113 O O . GLU A 1 275 ? 5.076 3.594 24.132 1.00 93.19 275 GLU A O 1
ATOM 2118 N N . PRO A 1 276 ? 5.376 1.356 24.179 1.00 94.94 276 PRO A N 1
ATOM 2119 C CA . PRO A 1 276 ? 5.417 1.210 22.727 1.00 94.94 276 PRO A CA 1
ATOM 2120 C C . PRO A 1 276 ? 4.151 1.763 22.069 1.00 94.94 276 PRO A C 1
ATOM 2122 O O . PRO A 1 276 ? 3.047 1.568 22.580 1.00 94.94 276 PRO A O 1
ATOM 2125 N N . LEU A 1 277 ? 4.300 2.417 20.915 1.00 95.50 277 LEU A N 1
ATOM 2126 C CA . LEU A 1 277 ? 3.196 3.088 20.224 1.00 95.50 277 LEU A CA 1
ATOM 2127 C C . LEU A 1 277 ? 2.003 2.154 19.961 1.00 95.50 277 LEU A C 1
ATOM 2129 O O . LEU A 1 277 ? 0.865 2.535 20.225 1.00 95.50 277 LEU A O 1
ATOM 2133 N N . GLU A 1 278 ? 2.259 0.922 19.509 1.00 93.56 278 GLU A N 1
ATOM 2134 C CA . GLU A 1 278 ? 1.213 -0.089 19.289 1.00 93.56 278 GLU A CA 1
ATOM 2135 C C . GLU A 1 278 ? 0.417 -0.389 20.569 1.00 93.56 278 GLU A C 1
ATOM 2137 O O . GLU A 1 278 ? -0.810 -0.474 20.531 1.00 93.56 278 GLU A O 1
ATOM 2142 N N . THR A 1 279 ? 1.099 -0.514 21.710 1.00 91.88 279 THR A N 1
ATOM 2143 C CA . THR A 1 279 ? 0.459 -0.729 23.013 1.00 91.88 279 THR A CA 1
ATOM 2144 C C . THR A 1 279 ? -0.351 0.495 23.424 1.00 91.88 279 THR A C 1
ATOM 2146 O O . THR A 1 279 ? -1.499 0.375 23.846 1.00 91.88 279 THR A O 1
ATOM 2149 N N . SER A 1 280 ? 0.208 1.689 23.231 1.00 92.69 280 SER A N 1
ATOM 2150 C CA . SER A 1 280 ? -0.440 2.937 23.622 1.00 92.69 280 SER A CA 1
ATOM 2151 C C . SER A 1 280 ? -1.754 3.191 22.870 1.00 92.69 280 SER A C 1
ATOM 2153 O O . SER A 1 280 ? -2.700 3.718 23.450 1.00 92.69 280 SER A O 1
ATOM 2155 N N . LEU A 1 281 ? -1.873 2.767 21.606 1.00 92.75 281 LEU A N 1
ATOM 2156 C CA . LEU A 1 281 ? -3.105 2.912 20.806 1.00 92.75 281 LEU A CA 1
ATOM 2157 C C . LEU A 1 281 ? -4.280 2.045 21.294 1.00 92.75 281 LEU A C 1
ATOM 2159 O O . LEU A 1 281 ? -5.439 2.256 20.914 1.00 92.75 281 LEU A O 1
ATOM 2163 N N . ARG A 1 282 ? -3.998 1.084 22.175 1.00 89.50 282 ARG A N 1
ATOM 2164 C CA . ARG A 1 282 ? -5.008 0.245 22.830 1.00 89.50 282 ARG A CA 1
ATOM 2165 C C . ARG A 1 282 ? -5.635 0.927 24.040 1.00 89.50 282 ARG A C 1
ATOM 2167 O O . ARG A 1 282 ? -6.602 0.401 24.572 1.00 89.50 282 ARG A O 1
ATOM 2174 N N . ARG A 1 283 ? -5.089 2.065 24.480 1.00 88.81 283 ARG A N 1
ATOM 2175 C CA . ARG A 1 283 ? -5.551 2.817 25.653 1.00 88.81 283 ARG A CA 1
ATOM 2176 C C . ARG A 1 283 ? -6.707 3.759 25.292 1.00 88.81 283 ARG A C 1
ATOM 2178 O O . ARG A 1 283 ? -6.931 4.078 24.124 1.00 88.81 283 ARG A O 1
ATOM 2185 N N . GLY A 1 284 ? -7.406 4.265 26.308 1.00 86.94 284 GLY A N 1
ATOM 2186 C CA . GLY A 1 284 ? -8.589 5.118 26.135 1.00 86.94 284 GLY A CA 1
ATOM 2187 C C . GLY A 1 284 ? -8.345 6.491 25.488 1.00 86.94 284 GLY A C 1
ATOM 2188 O O . GLY A 1 284 ? -9.270 7.041 24.897 1.00 86.94 284 GLY A O 1
ATOM 2189 N N . TRP A 1 285 ? -7.118 7.035 25.526 1.00 90.06 285 TRP A N 1
ATOM 2190 C CA . TRP A 1 285 ? -6.828 8.392 25.020 1.00 90.06 285 TRP A CA 1
ATOM 2191 C C . TRP A 1 285 ? -7.156 8.576 23.536 1.00 90.06 285 TRP A C 1
ATOM 2193 O O . TRP A 1 285 ? -7.483 9.684 23.117 1.00 90.06 285 TRP A O 1
ATOM 2203 N N . VAL A 1 286 ? -7.083 7.508 22.737 1.00 92.44 286 VAL A N 1
ATOM 2204 C CA . VAL A 1 286 ? -7.382 7.586 21.301 1.00 92.44 286 VAL A CA 1
ATOM 2205 C C . VAL A 1 286 ? -8.842 7.947 21.043 1.00 92.44 286 VAL A C 1
ATOM 2207 O O . VAL A 1 286 ? -9.146 8.517 20.002 1.00 92.44 286 VAL A O 1
ATOM 2210 N N . SER A 1 287 ? -9.738 7.652 21.993 1.00 91.50 287 SER A N 1
ATOM 2211 C CA . SER A 1 287 ? -11.146 8.018 21.879 1.00 91.50 287 SER A CA 1
ATOM 2212 C C . SER A 1 287 ? -11.373 9.520 22.058 1.00 91.50 287 SER A C 1
ATOM 2214 O O . SER A 1 287 ? -12.404 10.026 21.639 1.00 91.50 287 SER A O 1
ATOM 2216 N N . GLU A 1 288 ? -10.415 10.256 22.627 1.00 91.31 288 GLU A N 1
ATOM 2217 C CA . GLU A 1 288 ? -10.474 11.719 22.774 1.00 91.31 288 GLU A CA 1
ATOM 2218 C C . GLU A 1 288 ? -10.057 12.472 21.500 1.00 91.31 288 GLU A C 1
ATOM 2220 O O . GLU A 1 288 ? -9.860 13.687 21.525 1.00 91.31 288 GLU A O 1
ATOM 2225 N N . GLN A 1 289 ? -9.847 11.755 20.396 1.00 94.94 289 GLN A N 1
ATOM 2226 C CA . GLN A 1 289 ? -9.428 12.303 19.112 1.00 94.94 289 GLN A CA 1
ATOM 2227 C C . GLN A 1 289 ? -10.479 11.992 18.042 1.00 94.94 289 GLN A C 1
ATOM 2229 O O . GLN A 1 289 ? -11.125 10.939 18.058 1.00 94.94 289 GLN A O 1
ATOM 2234 N N . SER A 1 290 ? -10.609 12.874 17.049 1.00 95.38 290 SER A N 1
ATOM 2235 C CA . SER A 1 290 ? -11.269 12.488 15.801 1.00 95.38 290 SER A CA 1
ATOM 2236 C C . SER A 1 290 ? -10.411 11.505 15.000 1.00 95.38 290 SER A C 1
ATOM 2238 O O . SER A 1 290 ? -9.201 11.403 15.214 1.00 95.38 290 SER A O 1
ATOM 2240 N N . HIS A 1 291 ? -11.019 10.792 14.049 1.00 94.44 291 HIS A N 1
ATOM 2241 C CA . HIS A 1 291 ? -10.291 9.884 13.151 1.00 94.44 291 HIS A CA 1
ATOM 2242 C C . HIS A 1 291 ? -9.098 10.574 12.462 1.00 94.44 291 HIS A C 1
ATOM 2244 O O . HIS A 1 291 ? -7.998 10.019 12.434 1.00 94.44 291 HIS A O 1
ATOM 2250 N N . LEU A 1 292 ? -9.292 11.801 11.960 1.00 93.56 292 LEU A N 1
ATOM 2251 C CA . LEU A 1 292 ? -8.231 12.578 11.313 1.00 93.56 292 LEU A CA 1
ATOM 2252 C C . LEU A 1 292 ? -7.134 12.981 12.310 1.00 93.56 292 LEU A C 1
ATOM 2254 O O . LEU A 1 292 ? -5.955 12.760 12.050 1.00 93.56 292 LEU A O 1
ATOM 2258 N N . GLN A 1 293 ? -7.520 13.503 13.478 1.00 96.56 293 GLN A N 1
ATOM 2259 C CA . GLN A 1 293 ? -6.567 13.912 14.516 1.00 96.56 293 GLN A CA 1
ATOM 2260 C C . GLN A 1 293 ? -5.715 12.740 15.007 1.00 96.56 293 GLN A C 1
ATOM 2262 O O . GLN A 1 293 ? -4.511 12.891 15.204 1.00 96.56 293 GLN A O 1
ATOM 2267 N N . LEU A 1 294 ? -6.323 11.564 15.177 1.00 96.75 294 LEU A N 1
ATOM 2268 C CA . LEU A 1 294 ? -5.617 10.363 15.602 1.00 96.75 294 LEU A CA 1
ATOM 2269 C C . LEU A 1 294 ? -4.606 9.905 14.548 1.00 96.75 294 LEU A C 1
ATOM 2271 O O . LEU A 1 294 ? -3.454 9.634 14.886 1.00 96.75 294 LEU A O 1
ATOM 2275 N N . ARG A 1 295 ? -5.008 9.874 13.272 1.00 96.12 295 ARG A N 1
ATOM 2276 C CA . ARG A 1 295 ? -4.117 9.560 12.147 1.00 96.12 295 ARG A CA 1
ATOM 2277 C C . ARG A 1 295 ? -2.922 10.519 12.101 1.00 96.12 295 ARG A C 1
ATOM 2279 O O . ARG A 1 295 ? -1.775 10.077 12.056 1.00 96.12 295 ARG A O 1
ATOM 2286 N N . ASP A 1 296 ? -3.173 11.822 12.185 1.00 96.50 296 ASP A N 1
ATOM 2287 C CA . ASP A 1 296 ? -2.116 12.838 12.173 1.00 96.50 296 ASP A CA 1
ATOM 2288 C C . ASP A 1 296 ? -1.203 12.733 13.398 1.00 96.50 296 ASP A C 1
ATOM 2290 O O . ASP A 1 296 ? 0.015 12.897 13.285 1.00 96.50 296 ASP A O 1
ATOM 2294 N N . LYS A 1 297 ? -1.765 12.394 14.564 1.00 97.50 297 LYS A N 1
ATOM 2295 C CA . LYS A 1 297 ? -1.004 12.182 15.796 1.00 97.50 297 LYS A CA 1
ATOM 2296 C C . LYS A 1 297 ? -0.060 10.988 15.688 1.00 97.50 297 LYS A C 1
ATOM 2298 O O . LYS A 1 297 ? 1.094 11.095 16.100 1.00 97.50 297 LYS A O 1
ATOM 2303 N N . VAL A 1 298 ? -0.510 9.867 15.124 1.00 97.69 298 VAL A N 1
ATOM 2304 C CA . VAL A 1 298 ? 0.353 8.697 14.884 1.00 97.69 298 VAL A CA 1
ATOM 2305 C C . VAL A 1 298 ? 1.493 9.074 13.941 1.00 97.69 298 VAL A C 1
ATOM 2307 O O . VAL A 1 298 ? 2.658 8.807 14.244 1.00 97.69 298 VAL A O 1
ATOM 2310 N N . ARG A 1 299 ? 1.184 9.763 12.837 1.00 97.75 299 ARG A N 1
ATOM 2311 C CA . ARG A 1 299 ? 2.202 10.249 11.900 1.00 97.75 299 ARG A CA 1
ATOM 2312 C C . ARG A 1 299 ? 3.214 11.177 12.576 1.00 97.75 299 ARG A C 1
ATOM 2314 O O . ARG A 1 299 ? 4.412 11.042 12.332 1.00 97.75 299 ARG A O 1
ATOM 2321 N N . SER A 1 300 ? 2.755 12.101 13.425 1.00 97.81 300 SER A N 1
ATOM 2322 C CA . SER A 1 300 ? 3.637 13.038 14.127 1.00 97.81 300 SER A CA 1
ATOM 2323 C C . SER A 1 300 ? 4.587 12.306 15.073 1.00 97.81 300 SER A C 1
ATOM 2325 O O . SER A 1 300 ? 5.776 12.585 15.056 1.00 97.81 300 SER A O 1
ATOM 2327 N N . LEU A 1 301 ? 4.097 11.321 15.832 1.00 98.00 301 LEU A N 1
ATOM 2328 C CA . LEU A 1 301 ? 4.922 10.539 16.760 1.00 98.00 301 LEU A CA 1
ATOM 2329 C C . LEU A 1 301 ? 6.040 9.772 16.038 1.00 98.00 301 LEU A C 1
ATOM 2331 O O . LEU A 1 301 ? 7.170 9.732 16.522 1.00 98.00 301 LEU A O 1
ATOM 2335 N N . ILE A 1 302 ? 5.750 9.206 14.862 1.00 97.94 302 ILE A N 1
ATOM 2336 C CA . ILE A 1 302 ? 6.766 8.549 14.024 1.00 97.94 302 ILE A CA 1
ATOM 2337 C C . ILE A 1 302 ? 7.780 9.582 13.508 1.00 97.94 302 ILE A C 1
ATOM 2339 O O . ILE A 1 302 ? 8.986 9.343 13.563 1.00 97.94 302 ILE A O 1
ATOM 2343 N N . SER A 1 303 ? 7.309 10.745 13.047 1.00 97.19 303 SER A N 1
ATOM 2344 C CA . SER A 1 303 ? 8.171 11.829 12.558 1.00 97.19 303 SER A CA 1
ATOM 2345 C C . SER A 1 303 ? 9.085 12.401 13.645 1.00 97.19 303 SER A C 1
ATOM 2347 O O . SER A 1 303 ? 10.253 12.667 13.371 1.00 97.19 303 SER A O 1
ATOM 2349 N N . ASP A 1 304 ? 8.576 12.578 14.864 1.00 97.12 304 ASP A N 1
ATOM 2350 C CA . ASP A 1 304 ? 9.327 13.118 16.001 1.00 97.12 304 ASP A CA 1
ATOM 2351 C C . ASP A 1 304 ? 10.436 12.151 16.443 1.00 97.12 304 ASP A C 1
ATOM 2353 O O . ASP A 1 304 ? 11.523 12.577 16.833 1.00 97.12 304 ASP A O 1
ATOM 2357 N N . HIS A 1 305 ? 10.186 10.841 16.340 1.00 96.94 305 HIS A N 1
ATOM 2358 C CA . HIS A 1 305 ? 11.185 9.812 16.621 1.00 96.94 305 HIS A CA 1
ATOM 2359 C C . HIS A 1 305 ? 12.266 9.725 15.527 1.00 96.94 305 HIS A C 1
ATOM 2361 O O . HIS A 1 305 ? 13.423 9.417 15.819 1.00 96.94 305 HIS A O 1
ATOM 2367 N N . TYR A 1 306 ? 11.913 10.030 14.274 1.00 95.25 306 TYR A N 1
ATOM 2368 C CA . TYR A 1 306 ? 12.805 9.966 13.114 1.00 95.25 306 TYR A CA 1
ATOM 2369 C C . TYR A 1 306 ? 12.971 11.328 12.413 1.00 95.25 306 TYR A C 1
ATOM 2371 O O . TYR A 1 306 ? 12.639 11.458 11.233 1.00 95.25 306 TYR A O 1
ATOM 2379 N N . PRO A 1 307 ? 13.565 12.344 13.069 1.00 93.19 307 PRO A N 1
ATOM 2380 C CA . PRO A 1 307 ? 13.613 13.712 12.541 1.00 93.19 307 PRO A CA 1
ATOM 2381 C C . PRO A 1 307 ? 14.469 13.873 11.275 1.00 93.19 307 PRO A C 1
ATOM 2383 O O . PRO A 1 307 ? 14.380 14.892 10.599 1.00 93.19 307 PRO A O 1
ATOM 2386 N N . GLN A 1 308 ? 15.330 12.896 10.975 1.00 92.81 308 GLN A N 1
ATOM 2387 C CA . GLN A 1 308 ? 16.192 12.888 9.788 1.00 92.81 308 GLN A CA 1
ATOM 2388 C C . GLN A 1 308 ? 15.627 12.044 8.639 1.00 92.81 308 GLN A C 1
ATOM 2390 O O . GLN A 1 308 ? 16.237 12.005 7.573 1.00 92.81 308 GLN A O 1
ATOM 2395 N N . ALA A 1 309 ? 14.510 11.340 8.851 1.00 94.94 309 ALA A N 1
ATOM 2396 C CA . ALA A 1 309 ? 13.912 10.525 7.804 1.00 94.94 309 ALA A CA 1
ATOM 2397 C C . ALA A 1 309 ? 13.231 11.401 6.749 1.00 94.94 309 ALA A C 1
ATOM 2399 O O . ALA A 1 309 ? 12.649 12.443 7.061 1.00 94.94 309 ALA A O 1
ATOM 2400 N N . SER A 1 310 ? 13.272 10.962 5.491 1.00 96.06 310 SER A N 1
ATOM 2401 C CA . SER A 1 310 ? 12.552 11.659 4.424 1.00 96.06 310 SER A CA 1
ATOM 2402 C C . SER A 1 310 ? 11.031 11.619 4.654 1.00 96.06 310 SER A C 1
ATOM 2404 O O . SER A 1 310 ? 10.517 10.635 5.199 1.00 96.06 310 SER A O 1
ATOM 2406 N N . PRO A 1 311 ? 10.273 12.632 4.189 1.00 97.12 311 PRO A N 1
ATOM 2407 C CA . PRO A 1 311 ? 8.812 12.612 4.259 1.00 97.12 311 PRO A CA 1
ATOM 2408 C C . PRO A 1 311 ? 8.195 11.343 3.653 1.00 97.12 311 PRO A C 1
ATOM 2410 O O . PRO A 1 311 ? 7.310 10.752 4.265 1.00 97.12 311 PRO A O 1
ATOM 2413 N N . SER A 1 312 ? 8.719 10.865 2.517 1.00 97.62 312 SER A N 1
ATOM 2414 C CA . SER A 1 312 ? 8.299 9.602 1.897 1.00 97.62 312 SER A CA 1
ATOM 2415 C C . SER A 1 312 ? 8.480 8.395 2.814 1.00 97.62 312 SER A C 1
ATOM 2417 O O . SER A 1 312 ? 7.610 7.530 2.867 1.00 97.62 312 SER A O 1
ATOM 2419 N N . THR A 1 313 ? 9.581 8.330 3.563 1.00 97.75 313 THR A N 1
ATOM 2420 C CA . THR A 1 313 ? 9.821 7.234 4.509 1.00 97.75 313 THR A CA 1
ATOM 2421 C C . THR A 1 313 ? 8.863 7.307 5.687 1.00 97.75 313 THR A C 1
ATOM 2423 O O . THR A 1 313 ? 8.320 6.279 6.082 1.00 97.75 313 THR A O 1
ATOM 2426 N N . ILE A 1 314 ? 8.603 8.506 6.218 1.00 98.12 314 ILE A N 1
ATOM 2427 C CA . ILE A 1 314 ? 7.605 8.697 7.278 1.00 98.12 314 ILE A CA 1
ATOM 2428 C C . ILE A 1 314 ? 6.223 8.240 6.807 1.00 98.12 314 ILE A C 1
ATOM 2430 O O . ILE A 1 314 ? 5.553 7.505 7.529 1.00 98.12 314 ILE A O 1
ATOM 2434 N N . ASP A 1 315 ? 5.816 8.608 5.590 1.00 98.00 315 ASP A N 1
ATOM 2435 C CA . ASP A 1 315 ? 4.521 8.209 5.035 1.00 98.00 315 ASP A CA 1
ATOM 2436 C C . ASP A 1 315 ? 4.425 6.685 4.843 1.00 98.00 315 ASP A C 1
ATOM 2438 O O . ASP A 1 315 ? 3.389 6.094 5.153 1.00 98.00 315 ASP A O 1
ATOM 2442 N N . MET A 1 316 ? 5.510 6.026 4.418 1.00 98.38 316 MET A N 1
ATOM 2443 C CA . MET A 1 316 ? 5.570 4.564 4.304 1.00 98.38 316 MET A CA 1
ATOM 2444 C C . MET A 1 316 ? 5.525 3.856 5.661 1.00 98.38 316 MET A C 1
ATOM 2446 O O . MET A 1 316 ? 4.771 2.897 5.817 1.00 98.38 316 MET A O 1
ATOM 2450 N N . LEU A 1 317 ? 6.295 4.318 6.653 1.00 98.31 317 LEU A N 1
ATOM 2451 C CA . LEU A 1 317 ? 6.276 3.751 8.007 1.00 98.31 317 LEU A CA 1
ATOM 2452 C C . LEU A 1 317 ? 4.899 3.917 8.654 1.00 98.31 317 LEU A C 1
ATOM 2454 O O . LEU A 1 317 ? 4.372 2.972 9.235 1.00 98.31 317 LEU A O 1
ATOM 2458 N N . HIS A 1 318 ? 4.300 5.098 8.506 1.00 98.38 318 HIS A N 1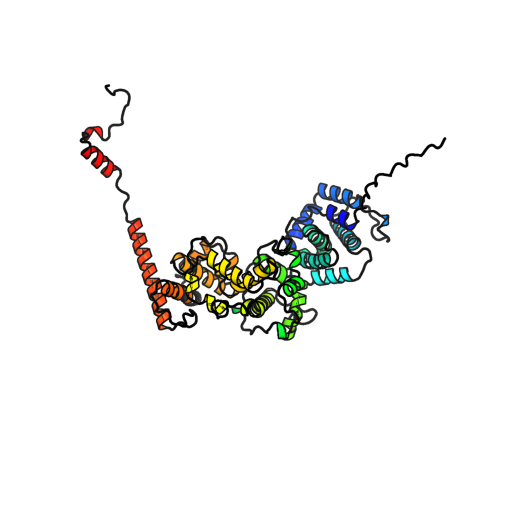
ATOM 2459 C CA . HIS A 1 318 ? 2.958 5.397 8.985 1.00 98.38 318 HIS A CA 1
ATOM 2460 C C . HIS A 1 318 ? 1.906 4.486 8.343 1.00 98.38 318 HIS A C 1
ATOM 2462 O O . HIS A 1 318 ? 1.104 3.880 9.051 1.00 98.38 318 HIS A O 1
ATOM 2468 N N . TYR A 1 319 ? 1.944 4.336 7.017 1.00 97.50 319 TYR A N 1
ATOM 2469 C CA . TYR A 1 319 ? 1.043 3.447 6.289 1.00 97.50 319 TYR A CA 1
ATOM 2470 C C . TYR A 1 319 ? 1.187 1.984 6.720 1.00 97.50 319 TYR A C 1
ATOM 2472 O O . TYR A 1 319 ? 0.190 1.357 7.073 1.00 97.50 319 TYR A O 1
ATOM 2480 N N . LEU A 1 320 ? 2.411 1.444 6.725 1.00 96.88 320 LEU A N 1
ATOM 2481 C CA . LEU A 1 320 ? 2.660 0.047 7.092 1.00 96.88 320 LEU A CA 1
ATOM 2482 C C . LEU A 1 320 ? 2.234 -0.241 8.534 1.00 96.88 320 LEU A C 1
ATOM 2484 O O . LEU A 1 320 ? 1.660 -1.291 8.803 1.00 96.88 320 LEU A O 1
ATOM 2488 N N . PHE A 1 321 ? 2.461 0.706 9.445 1.00 97.06 321 PHE A N 1
ATOM 2489 C CA . PHE A 1 321 ? 2.042 0.579 10.833 1.00 97.06 321 PHE A CA 1
ATOM 2490 C C . PHE A 1 321 ? 0.521 0.572 10.991 1.00 97.06 321 PHE A C 1
ATOM 2492 O O . PHE A 1 321 ? -0.026 -0.341 11.611 1.00 97.06 321 PHE A O 1
ATOM 2499 N N . LEU A 1 322 ? -0.178 1.554 10.411 1.00 95.88 322 LEU A N 1
ATOM 2500 C CA . LEU A 1 322 ? -1.636 1.628 10.516 1.00 95.88 322 LEU A CA 1
ATOM 2501 C C . LEU A 1 322 ? -2.320 0.447 9.835 1.00 95.88 322 LEU A C 1
ATOM 2503 O O . LEU A 1 322 ? -3.296 -0.073 10.360 1.00 95.88 322 LEU A O 1
ATOM 2507 N N . ARG A 1 323 ? -1.779 -0.025 8.712 1.00 93.00 323 ARG A N 1
ATOM 2508 C CA . ARG A 1 323 ? -2.298 -1.188 7.990 1.00 93.00 323 ARG A CA 1
ATOM 2509 C C . ARG A 1 323 ? -2.404 -2.432 8.874 1.00 93.00 323 ARG A C 1
ATOM 2511 O O . ARG A 1 323 ? -3.362 -3.181 8.736 1.00 93.00 323 ARG A O 1
ATOM 2518 N N . GLU A 1 324 ? -1.439 -2.645 9.764 1.00 89.50 324 GLU A N 1
ATOM 2519 C CA . GLU A 1 324 ? -1.402 -3.813 10.654 1.00 89.50 324 GLU A CA 1
ATOM 2520 C C . GLU A 1 324 ? -2.174 -3.585 11.966 1.00 89.50 324 GLU A C 1
ATOM 2522 O O . GLU A 1 324 ? -2.689 -4.533 12.562 1.00 89.50 324 GLU A O 1
ATOM 2527 N N . THR A 1 325 ? -2.251 -2.336 12.438 1.00 91.75 325 THR A N 1
ATOM 2528 C CA . THR A 1 325 ? -2.732 -2.017 13.795 1.00 91.75 325 THR A CA 1
ATOM 2529 C C . THR A 1 325 ? -4.125 -1.396 13.830 1.00 91.75 325 THR A C 1
ATOM 2531 O O . THR A 1 325 ? -4.937 -1.788 14.664 1.00 91.75 325 THR A O 1
ATOM 2534 N N . MET A 1 326 ? -4.409 -0.447 12.937 1.00 94.12 326 MET A N 1
ATOM 2535 C CA . MET A 1 326 ? -5.639 0.352 12.898 1.00 94.12 326 MET A CA 1
ATOM 2536 C C . MET A 1 326 ? -6.012 0.687 11.438 1.00 94.12 326 MET A C 1
ATOM 2538 O O . MET A 1 326 ? -5.938 1.855 11.031 1.00 94.12 326 MET A O 1
ATOM 2542 N N . PRO A 1 327 ? -6.365 -0.316 10.607 1.00 94.75 327 PRO A N 1
ATOM 2543 C CA . PRO A 1 327 ? -6.635 -0.123 9.179 1.00 94.75 327 PRO A CA 1
ATOM 2544 C C . PRO A 1 327 ? -7.775 0.869 8.906 1.00 94.75 327 PRO A C 1
ATOM 2546 O O . PRO A 1 327 ? -7.786 1.527 7.869 1.00 94.75 327 PRO A O 1
ATOM 2549 N N . GLU A 1 328 ? -8.689 1.065 9.855 1.00 95.69 328 GLU A N 1
ATOM 2550 C CA . GLU A 1 328 ? -9.765 2.054 9.777 1.00 95.69 328 GLU A CA 1
ATOM 2551 C C . GLU A 1 328 ? -9.265 3.505 9.688 1.00 95.69 328 GLU A C 1
ATOM 2553 O O . GLU A 1 328 ? -9.998 4.378 9.228 1.00 95.69 328 GLU A O 1
ATOM 2558 N N . LEU A 1 329 ? -8.023 3.781 10.105 1.00 96.56 329 LEU A N 1
ATOM 2559 C CA . LEU A 1 329 ? -7.391 5.098 9.975 1.00 96.56 329 LEU A CA 1
ATOM 2560 C C . LEU A 1 329 ? -6.770 5.329 8.588 1.00 96.56 329 LEU A C 1
ATOM 2562 O O . LEU A 1 329 ? -6.315 6.435 8.299 1.00 96.56 329 LEU A O 1
ATOM 2566 N N . LEU A 1 330 ? -6.744 4.305 7.731 1.00 95.69 330 LEU A N 1
ATOM 2567 C CA . LEU A 1 330 ? -6.300 4.402 6.337 1.00 95.69 330 LEU A CA 1
ATOM 2568 C C . LEU A 1 330 ? -7.453 4.583 5.346 1.00 95.69 330 LEU A C 1
ATOM 2570 O O . LEU A 1 330 ? -7.194 4.807 4.166 1.00 95.69 330 LEU A O 1
ATOM 2574 N N . VAL A 1 331 ? -8.703 4.493 5.802 1.00 95.62 331 VAL A N 1
ATOM 2575 C CA . VAL A 1 331 ? -9.881 4.684 4.952 1.00 95.62 331 VAL A CA 1
ATOM 2576 C C . VAL A 1 331 ? -10.012 6.156 4.570 1.00 95.62 331 VAL A C 1
ATOM 2578 O O . VAL A 1 331 ? -9.943 7.051 5.415 1.00 95.62 331 VAL A O 1
ATOM 2581 N N . GLU A 1 332 ? -10.230 6.409 3.285 1.00 91.69 332 GLU A N 1
ATOM 2582 C CA . GLU A 1 332 ? -10.458 7.753 2.761 1.00 91.69 332 GLU A CA 1
ATOM 2583 C C . GLU A 1 332 ? -11.936 8.165 2.860 1.00 91.69 332 GLU A C 1
ATOM 2585 O O . GLU A 1 332 ? -12.846 7.335 2.875 1.00 91.69 332 GLU A O 1
ATOM 2590 N N . GLY A 1 333 ? -12.188 9.476 2.922 1.00 91.69 333 GLY A N 1
ATOM 2591 C CA . GLY A 1 333 ? -13.548 10.027 2.975 1.00 91.69 333 GLY A CA 1
ATOM 2592 C C . GLY A 1 333 ? -14.249 9.912 4.335 1.00 91.69 333 GLY A C 1
ATOM 2593 O O . GLY A 1 333 ? -15.454 10.141 4.413 1.00 91.69 333 GLY A O 1
ATOM 2594 N N . VAL A 1 334 ? -13.523 9.579 5.407 1.00 94.81 334 VAL A N 1
ATOM 2595 C CA . VAL A 1 334 ? -14.060 9.602 6.778 1.00 94.81 334 VAL A CA 1
ATOM 2596 C C . VAL A 1 334 ? -14.317 11.056 7.206 1.00 94.81 334 VAL A C 1
ATOM 2598 O O . VAL A 1 334 ? -13.425 11.888 7.041 1.00 94.81 334 VAL A O 1
ATOM 2601 N N . PRO A 1 335 ? -15.485 11.395 7.786 1.00 94.31 335 PRO A N 1
ATOM 2602 C CA . PRO A 1 335 ? -15.764 12.759 8.229 1.00 94.31 335 PRO A CA 1
ATOM 2603 C C . PRO A 1 335 ? -14.785 13.257 9.307 1.00 94.31 335 PRO A C 1
ATOM 2605 O O . PRO A 1 335 ? -14.617 12.608 10.340 1.00 94.31 335 PRO A O 1
ATOM 2608 N N . ASP A 1 336 ? -14.226 14.459 9.130 1.00 92.19 336 ASP A N 1
ATOM 2609 C CA . ASP A 1 336 ? -13.203 15.047 10.023 1.00 92.19 336 ASP A CA 1
ATOM 2610 C C . ASP A 1 336 ? -13.628 15.151 11.497 1.00 92.19 336 ASP A C 1
ATOM 2612 O O . ASP A 1 336 ? -12.798 15.115 12.409 1.00 92.19 336 ASP A O 1
ATOM 2616 N N . HIS A 1 337 ? -14.934 15.293 11.733 1.00 89.12 337 HIS A N 1
ATOM 2617 C CA . HIS A 1 337 ? -15.536 15.443 13.057 1.00 89.12 337 HIS A CA 1
ATOM 2618 C C . HIS A 1 337 ? -15.905 14.106 13.716 1.00 89.12 337 HIS A C 1
ATOM 2620 O O . HIS A 1 337 ? -16.365 14.104 14.861 1.00 89.12 337 HIS A O 1
ATOM 2626 N N . LEU A 1 338 ? -15.739 12.975 13.020 1.00 94.75 338 LEU A N 1
ATOM 2627 C CA . LEU A 1 338 ? -16.066 11.663 13.564 1.00 94.75 338 LEU A CA 1
ATOM 2628 C C . LEU A 1 338 ? -15.103 11.343 14.713 1.00 94.75 338 LEU A C 1
ATOM 2630 O O . LEU A 1 338 ? -13.918 11.092 14.499 1.00 94.75 338 LEU A O 1
ATOM 2634 N N . GLN A 1 339 ? -15.619 11.377 15.941 1.00 94.94 339 GLN A N 1
ATOM 2635 C CA . GLN A 1 339 ? -14.866 11.019 17.142 1.00 94.94 339 GLN A CA 1
ATOM 2636 C C . GLN A 1 339 ? -14.595 9.518 17.159 1.00 94.94 339 GLN A C 1
ATOM 2638 O O . GLN A 1 339 ? -15.530 8.721 17.037 1.00 94.94 339 GLN A O 1
ATOM 2643 N N . TYR A 1 340 ? -13.329 9.140 17.320 1.00 95.06 340 TYR A N 1
ATOM 2644 C CA . TYR A 1 340 ? -12.899 7.754 17.220 1.00 95.06 340 TYR A CA 1
ATOM 2645 C C . TYR A 1 340 ? -13.477 6.929 18.381 1.00 95.06 340 TYR A C 1
ATOM 2647 O O . TYR A 1 340 ? -13.190 7.159 19.549 1.00 95.06 340 TYR A O 1
ATOM 2655 N N . GLY A 1 341 ? -14.363 5.981 18.085 1.00 93.00 341 GLY A N 1
ATOM 2656 C CA . GLY A 1 341 ? -14.952 5.077 19.072 1.00 93.00 341 GLY A CA 1
ATOM 2657 C C . GLY A 1 341 ? -15.937 5.697 20.076 1.00 93.00 341 GLY A C 1
ATOM 2658 O O . GLY A 1 341 ? -16.362 4.986 20.982 1.00 93.00 341 GLY A O 1
ATOM 2659 N N . ARG A 1 342 ? -16.331 6.976 19.944 1.00 92.88 342 ARG A N 1
ATOM 2660 C CA . ARG A 1 342 ? -17.272 7.638 20.883 1.00 92.88 342 ARG A CA 1
ATOM 2661 C C . ARG A 1 342 ? -18.721 7.706 20.408 1.00 92.88 342 ARG A C 1
ATOM 2663 O O . ARG A 1 342 ? -19.612 7.917 21.228 1.00 92.88 342 ARG A O 1
ATOM 2670 N N . SER A 1 343 ? -18.974 7.563 19.110 1.00 93.81 343 SER A N 1
ATOM 2671 C CA . SER A 1 343 ? -20.320 7.621 18.525 1.00 93.81 343 SER A CA 1
ATOM 2672 C C . SER A 1 343 ? -20.734 6.268 17.951 1.00 93.81 343 SER A C 1
ATOM 2674 O O . SER A 1 343 ? -19.887 5.504 17.489 1.00 93.81 343 SER A O 1
ATOM 2676 N N . LEU A 1 344 ? -22.042 5.987 17.913 1.00 94.81 344 LEU A N 1
ATOM 2677 C CA . LEU A 1 344 ? -22.566 4.767 17.282 1.00 94.81 344 LEU A CA 1
ATOM 2678 C C . LEU A 1 344 ? -22.155 4.657 15.806 1.00 94.81 344 LEU A C 1
ATOM 2680 O O . LEU A 1 344 ? -21.878 3.559 15.332 1.00 94.81 344 LEU A O 1
ATOM 2684 N N . GLN A 1 345 ? -22.049 5.788 15.101 1.00 94.31 345 GLN A N 1
ATOM 2685 C CA . GLN A 1 345 ? -21.552 5.829 13.725 1.00 94.31 345 GLN A CA 1
ATOM 2686 C C . GLN A 1 345 ? -20.081 5.399 13.634 1.00 94.31 345 GLN A C 1
ATOM 2688 O O . GLN A 1 345 ? -19.738 4.593 12.772 1.00 94.31 345 GLN A O 1
ATOM 2693 N N . SER A 1 346 ? -19.219 5.880 14.537 1.00 96.00 346 SER A N 1
ATOM 2694 C CA . SER A 1 346 ? -17.814 5.458 14.576 1.00 96.00 346 SER A CA 1
ATOM 2695 C C . SER A 1 346 ? -17.695 3.970 14.911 1.00 96.00 346 SER A C 1
ATOM 2697 O O . SER A 1 346 ? -16.908 3.264 14.290 1.00 96.00 346 SER A O 1
ATOM 2699 N N . ILE A 1 347 ? -18.533 3.450 15.813 1.00 96.56 347 ILE A N 1
ATOM 2700 C CA . ILE A 1 347 ? -18.564 2.014 16.118 1.00 96.56 347 ILE A CA 1
ATOM 2701 C C . ILE A 1 347 ? -19.004 1.180 14.918 1.00 96.56 347 ILE A C 1
ATOM 2703 O O . ILE A 1 347 ? -18.348 0.186 14.613 1.00 96.56 347 ILE A O 1
ATOM 2707 N N . ALA A 1 348 ? -20.056 1.592 14.208 1.00 96.00 348 ALA A N 1
ATOM 2708 C CA . ALA A 1 348 ? -20.492 0.914 12.991 1.00 96.00 348 ALA A CA 1
ATOM 2709 C C . ALA A 1 348 ? -19.383 0.891 11.927 1.00 96.00 348 ALA A C 1
ATOM 2711 O O . ALA A 1 348 ? -19.169 -0.140 11.292 1.00 96.00 348 ALA A O 1
ATOM 2712 N N . PHE A 1 349 ? -18.648 1.999 11.783 1.00 97.62 349 PHE A N 1
ATOM 2713 C CA . PHE A 1 349 ? -17.507 2.115 10.880 1.00 97.62 349 PHE A CA 1
ATOM 2714 C C . PHE A 1 349 ? -16.340 1.194 11.270 1.00 97.62 349 PHE A C 1
ATOM 2716 O O . PHE A 1 349 ? -15.928 0.365 10.462 1.00 97.62 349 PHE A O 1
ATOM 2723 N N . ILE A 1 350 ? -15.832 1.289 12.506 1.00 97.00 350 ILE A N 1
ATOM 2724 C CA . ILE A 1 350 ? -14.694 0.481 12.983 1.00 97.00 350 ILE A CA 1
ATOM 2725 C C . ILE A 1 350 ? -15.045 -1.014 12.928 1.00 97.00 350 ILE A C 1
ATOM 2727 O O . ILE A 1 350 ? -14.223 -1.833 12.518 1.00 97.00 350 ILE A O 1
ATOM 2731 N N . HIS A 1 351 ? -16.279 -1.383 13.290 1.00 97.38 351 HIS A N 1
ATOM 2732 C CA . HIS A 1 351 ? -16.747 -2.765 13.184 1.00 97.38 351 HIS A CA 1
ATOM 2733 C C . HIS A 1 351 ? -16.833 -3.237 11.730 1.00 97.38 351 HIS A C 1
ATOM 2735 O O . HIS A 1 351 ? -16.385 -4.339 11.423 1.00 97.38 351 HIS A O 1
ATOM 2741 N N . GLY A 1 352 ? -17.350 -2.398 10.829 1.00 97.25 352 GLY A N 1
ATOM 2742 C CA . GLY A 1 352 ? -17.392 -2.684 9.396 1.00 97.25 352 GLY A CA 1
ATOM 2743 C C . GLY A 1 352 ? -16.005 -2.914 8.798 1.00 97.25 352 GLY A C 1
ATOM 2744 O O . GLY A 1 352 ? -15.805 -3.888 8.075 1.00 97.25 352 GLY A O 1
ATOM 2745 N N . VAL A 1 353 ? -15.023 -2.086 9.168 1.00 97.12 353 VAL A N 1
ATOM 2746 C CA . VAL A 1 353 ? -13.618 -2.286 8.787 1.00 97.12 353 VAL A CA 1
ATOM 2747 C C . VAL A 1 353 ? -13.083 -3.609 9.330 1.00 97.12 353 VAL A C 1
ATOM 2749 O O . VAL A 1 353 ? -12.531 -4.394 8.565 1.00 97.12 353 VAL A O 1
ATOM 2752 N N . ALA A 1 354 ? -13.281 -3.900 10.619 1.00 95.44 354 ALA A N 1
ATOM 2753 C CA . ALA A 1 354 ? -12.803 -5.142 11.229 1.00 95.44 354 ALA A CA 1
ATOM 2754 C C . ALA A 1 354 ? -13.407 -6.399 10.571 1.00 95.44 354 ALA A C 1
ATOM 2756 O O . ALA A 1 354 ? -12.709 -7.397 10.398 1.00 95.44 354 ALA A O 1
ATOM 2757 N N . LEU A 1 355 ? -14.685 -6.346 10.181 1.00 95.25 355 LEU A N 1
ATOM 2758 C CA . LEU A 1 355 ? -15.366 -7.398 9.421 1.00 95.25 355 LEU A CA 1
ATOM 2759 C C . LEU A 1 355 ? -14.731 -7.604 8.044 1.00 95.25 355 LEU A C 1
ATOM 2761 O O . LEU A 1 355 ? -14.350 -8.724 7.705 1.00 95.25 355 LEU A O 1
ATOM 2765 N N . VAL A 1 356 ? -14.592 -6.524 7.273 1.00 94.75 356 VAL A N 1
ATOM 2766 C CA . VAL A 1 356 ? -14.016 -6.565 5.923 1.00 94.75 356 VAL A CA 1
ATOM 2767 C C . VAL A 1 356 ? -12.578 -7.072 5.954 1.00 94.75 356 VAL A C 1
ATOM 2769 O O . VAL A 1 356 ? -12.241 -7.973 5.194 1.00 94.75 356 VAL A O 1
ATOM 2772 N N . GLU A 1 357 ? -11.749 -6.569 6.867 1.00 93.62 357 GLU A N 1
ATOM 2773 C CA . GLU A 1 357 ? -10.351 -6.992 6.998 1.00 93.62 357 GLU A CA 1
ATOM 2774 C C . GLU A 1 357 ? -10.215 -8.458 7.420 1.00 93.62 357 GLU A C 1
ATOM 2776 O O . GLU A 1 357 ? -9.312 -9.155 6.963 1.00 93.62 357 GLU A O 1
ATOM 2781 N N . ALA A 1 358 ? -11.132 -8.966 8.246 1.00 91.69 358 ALA A N 1
ATOM 2782 C CA . ALA A 1 358 ? -11.120 -10.371 8.631 1.00 91.69 358 ALA A CA 1
ATOM 2783 C C . ALA A 1 358 ? -11.530 -11.314 7.486 1.00 91.69 358 ALA A C 1
ATOM 2785 O O . ALA A 1 358 ? -11.079 -12.459 7.458 1.00 91.69 358 ALA A O 1
ATOM 2786 N N . MET A 1 359 ? -12.366 -10.851 6.550 1.00 90.50 359 MET A N 1
ATOM 2787 C CA . MET A 1 359 ? -12.772 -11.619 5.367 1.00 90.50 359 MET A CA 1
ATOM 2788 C C . MET A 1 359 ? -11.764 -11.495 4.220 1.00 90.50 359 MET A C 1
ATOM 2790 O O . MET A 1 359 ? -11.491 -12.461 3.510 1.00 90.50 359 MET A O 1
ATOM 2794 N N . THR A 1 360 ? -11.230 -10.297 3.992 1.00 91.00 360 THR A N 1
ATOM 2795 C CA . THR A 1 360 ? -10.318 -9.980 2.889 1.00 91.00 360 THR A CA 1
ATOM 2796 C C . THR A 1 360 ? -9.400 -8.831 3.318 1.00 91.00 360 THR A C 1
ATOM 2798 O O . THR A 1 360 ? -9.762 -7.663 3.157 1.00 91.00 360 THR A O 1
ATOM 2801 N N . PRO A 1 361 ? -8.209 -9.115 3.873 1.00 89.44 361 PRO A N 1
ATOM 2802 C CA . PRO A 1 361 ? -7.363 -8.050 4.393 1.00 89.44 361 PRO A CA 1
ATOM 2803 C C . PRO A 1 361 ? -6.857 -7.115 3.299 1.00 89.44 361 PRO A C 1
ATOM 2805 O O . PRO A 1 361 ? -6.522 -7.528 2.185 1.00 89.44 361 PRO A O 1
ATOM 2808 N N . GLY A 1 362 ? -6.796 -5.835 3.642 1.00 89.25 362 GLY A N 1
ATOM 2809 C CA . GLY A 1 362 ? -6.493 -4.730 2.747 1.00 89.25 362 GLY A CA 1
ATOM 2810 C C . GLY A 1 362 ? -7.690 -4.232 1.932 1.00 89.25 362 GLY A C 1
ATOM 2811 O O . GLY A 1 362 ? -7.549 -3.212 1.258 1.00 89.25 362 GLY A O 1
ATOM 2812 N N . LEU A 1 363 ? -8.854 -4.895 1.980 1.00 92.12 363 LEU A N 1
ATOM 2813 C CA . LEU A 1 363 ? -10.054 -4.462 1.253 1.00 92.12 363 LEU A CA 1
ATOM 2814 C C . LEU A 1 363 ? -10.665 -3.188 1.857 1.00 92.12 363 LEU A C 1
ATOM 2816 O O . LEU A 1 363 ? -11.234 -2.379 1.123 1.00 92.12 363 LEU A O 1
ATOM 2820 N N . SER A 1 364 ? -10.505 -2.943 3.162 1.00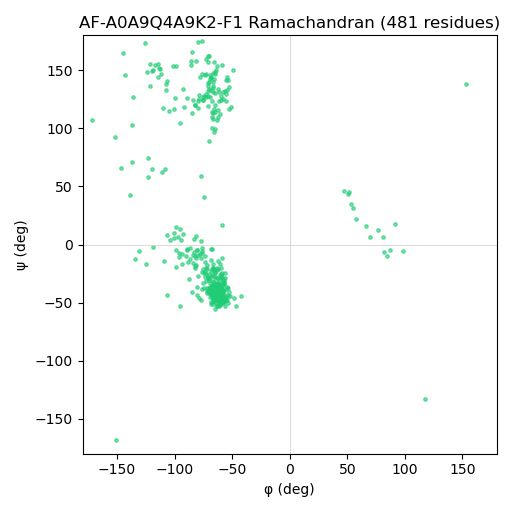 93.69 364 SER A N 1
ATOM 2821 C CA . SER A 1 364 ? -11.060 -1.729 3.781 1.00 93.69 364 SER A CA 1
ATOM 2822 C C . SER A 1 364 ? -10.442 -0.451 3.203 1.00 93.69 364 SER A C 1
ATOM 2824 O O . SER A 1 364 ? -11.123 0.557 3.069 1.00 93.69 364 SER A O 1
ATOM 2826 N N . GLN A 1 365 ? -9.193 -0.520 2.737 1.00 90.38 365 GLN A N 1
ATOM 2827 C CA . GLN A 1 365 ? -8.438 0.616 2.197 1.00 90.38 365 GLN A CA 1
ATOM 2828 C C . GLN A 1 365 ? -8.859 1.033 0.775 1.00 90.38 365 GLN A C 1
ATOM 2830 O O . GLN A 1 365 ? -8.368 2.037 0.267 1.00 90.38 365 GLN A O 1
ATOM 2835 N N . ILE A 1 366 ? -9.729 0.261 0.116 1.00 90.56 366 ILE A N 1
ATOM 2836 C CA . ILE A 1 366 ? -10.364 0.609 -1.176 1.00 90.56 366 ILE A CA 1
ATOM 2837 C C . ILE A 1 366 ? -11.873 0.702 -1.100 1.00 90.56 366 ILE A C 1
ATOM 2839 O O . ILE A 1 366 ? -12.522 1.001 -2.098 1.00 90.56 366 ILE A O 1
ATOM 2843 N N . THR A 1 367 ? -12.442 0.420 0.064 1.00 93.62 367 THR A N 1
ATOM 2844 C CA . THR A 1 367 ? -13.882 0.488 0.248 1.00 93.62 367 THR A CA 1
ATOM 2845 C C . THR A 1 367 ? -14.235 1.877 0.758 1.00 93.62 367 THR A C 1
ATOM 2847 O O . THR A 1 367 ? -13.598 2.391 1.676 1.00 93.62 367 THR A O 1
ATOM 2850 N N . HIS A 1 368 ? -15.257 2.498 0.173 1.00 94.00 368 HIS A N 1
ATOM 2851 C CA . HIS A 1 368 ? -15.713 3.806 0.625 1.00 94.00 368 HIS A CA 1
ATOM 2852 C C . HIS A 1 368 ? -16.275 3.738 2.051 1.00 94.00 368 HIS A C 1
ATOM 2854 O O . HIS A 1 368 ? -16.919 2.764 2.448 1.00 94.00 368 HIS A O 1
ATOM 2860 N N . TYR A 1 369 ? -16.078 4.819 2.808 1.00 95.81 369 TYR A N 1
ATOM 2861 C CA . TYR A 1 369 ? -16.589 4.977 4.171 1.00 95.81 369 TYR A CA 1
ATOM 2862 C C . TYR A 1 369 ? -18.084 4.616 4.311 1.00 95.81 369 TYR A C 1
ATOM 2864 O O . TYR A 1 369 ? -18.469 3.865 5.213 1.00 95.81 369 TYR A O 1
ATOM 2872 N N . ASP A 1 370 ? -18.925 5.093 3.389 1.00 93.94 370 ASP A N 1
ATOM 2873 C CA . ASP A 1 370 ? -20.375 4.858 3.418 1.00 93.94 370 ASP A CA 1
ATOM 2874 C C . ASP A 1 370 ? -20.756 3.386 3.239 1.00 93.94 370 ASP A C 1
ATOM 2876 O O . ASP A 1 370 ? -21.799 2.957 3.734 1.00 93.94 370 ASP A O 1
ATOM 2880 N N . ASP A 1 371 ? -19.934 2.605 2.544 1.00 95.44 371 ASP A N 1
ATOM 2881 C CA . ASP A 1 371 ? -20.170 1.175 2.376 1.00 95.44 371 ASP A CA 1
ATOM 2882 C C . ASP A 1 371 ? -19.710 0.420 3.622 1.00 95.44 371 ASP A C 1
ATOM 2884 O O . ASP A 1 371 ? -20.459 -0.398 4.156 1.00 95.44 371 ASP A O 1
ATOM 2888 N N . LEU A 1 372 ? -18.542 0.778 4.168 1.00 96.81 372 LEU A N 1
ATOM 2889 C CA . LEU A 1 372 ? -17.998 0.185 5.394 1.00 96.81 372 LEU A CA 1
ATOM 2890 C C . LEU A 1 372 ? -18.940 0.350 6.591 1.00 96.81 372 LEU A C 1
ATOM 2892 O O . LEU A 1 372 ? -19.155 -0.602 7.339 1.00 96.81 372 LEU A O 1
ATOM 2896 N N . THR A 1 373 ? -19.571 1.516 6.748 1.00 94.88 373 THR A N 1
ATOM 2897 C CA . THR A 1 373 ? -20.544 1.753 7.835 1.00 94.88 373 THR A CA 1
ATOM 2898 C C . THR A 1 373 ? -21.789 0.861 7.760 1.00 94.88 373 THR A C 1
ATOM 2900 O O . THR A 1 373 ? -22.438 0.639 8.783 1.00 94.88 373 THR A O 1
ATOM 2903 N N . LYS A 1 374 ? -22.123 0.320 6.581 1.00 94.31 374 LYS A N 1
ATOM 2904 C CA . LYS A 1 374 ? -23.300 -0.538 6.357 1.00 94.31 374 LYS A CA 1
ATOM 2905 C C . LYS A 1 374 ? -22.993 -2.030 6.478 1.00 94.31 374 LYS A C 1
ATOM 2907 O O . LYS A 1 374 ? -23.921 -2.820 6.637 1.00 94.31 374 LYS A O 1
ATOM 2912 N N . VAL A 1 375 ? -21.721 -2.436 6.422 1.00 94.25 375 VAL A N 1
ATOM 2913 C CA . VAL A 1 375 ? -21.327 -3.858 6.451 1.00 94.25 375 VAL A CA 1
ATOM 2914 C C . VAL A 1 375 ? -21.850 -4.557 7.706 1.00 94.25 375 VAL A C 1
ATOM 2916 O O . VAL A 1 375 ? -22.428 -5.640 7.625 1.00 94.25 375 VAL A O 1
ATOM 2919 N N . SER A 1 376 ? -21.685 -3.927 8.871 1.00 90.81 376 SER A N 1
ATOM 2920 C CA . SER A 1 376 ? -22.076 -4.518 10.154 1.00 90.81 376 SER A CA 1
ATOM 2921 C C . SER A 1 376 ? -23.581 -4.783 10.244 1.00 90.81 376 SER A C 1
ATOM 2923 O O . SER A 1 376 ? -23.980 -5.851 10.709 1.00 90.81 376 SER A O 1
ATOM 2925 N N . SER A 1 377 ? -24.424 -3.865 9.762 1.00 89.31 377 SER A N 1
ATOM 2926 C CA . SER A 1 377 ? -25.880 -4.045 9.761 1.00 89.31 377 SER A CA 1
ATOM 2927 C C . SER A 1 377 ? -26.341 -5.043 8.698 1.00 89.31 377 SER A C 1
ATOM 2929 O O . SER A 1 377 ? -27.223 -5.853 8.979 1.00 89.31 377 SER A O 1
ATOM 2931 N 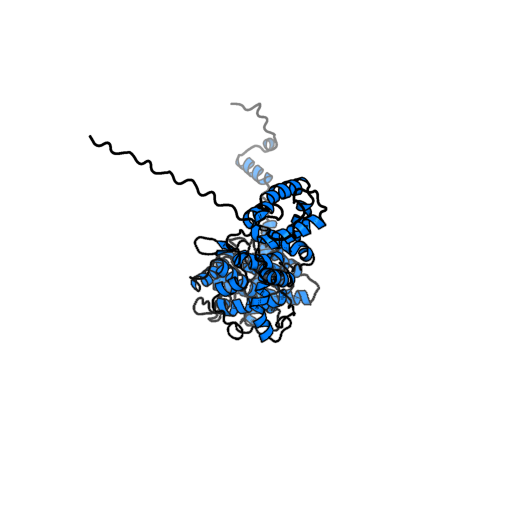N . ALA A 1 378 ? -25.710 -5.045 7.520 1.00 90.44 378 ALA A N 1
ATOM 2932 C CA . ALA A 1 378 ? -26.003 -6.001 6.455 1.00 90.44 378 ALA A CA 1
ATOM 2933 C C . ALA A 1 378 ? -25.714 -7.452 6.879 1.00 90.44 378 ALA A C 1
ATOM 2935 O O . ALA A 1 378 ? -26.484 -8.355 6.559 1.00 90.44 378 ALA A O 1
ATOM 2936 N N . LEU A 1 379 ? -24.633 -7.680 7.633 1.00 89.81 379 LEU A N 1
ATOM 2937 C CA . LEU A 1 379 ? -24.223 -9.020 8.066 1.00 89.81 379 LEU A CA 1
ATOM 2938 C C . LEU A 1 379 ? -24.856 -9.476 9.388 1.00 89.81 379 LEU A C 1
ATOM 2940 O O . LEU A 1 379 ? -24.857 -10.674 9.671 1.00 89.81 379 LEU A O 1
ATOM 2944 N N . ALA A 1 380 ? -25.444 -8.569 10.176 1.00 86.44 380 ALA A N 1
ATOM 2945 C CA . ALA A 1 380 ? -26.061 -8.907 11.463 1.00 86.44 380 ALA A CA 1
ATOM 2946 C C . ALA A 1 380 ? -27.184 -9.958 11.344 1.00 86.44 380 ALA A C 1
ATOM 2948 O O . ALA A 1 380 ? -27.410 -10.734 12.269 1.00 86.44 380 ALA A O 1
ATOM 2949 N N . GLN A 1 381 ? -27.879 -10.007 10.202 1.00 83.94 381 GLN A N 1
ATOM 2950 C CA . GLN A 1 381 ? -28.990 -10.934 9.945 1.00 83.94 381 GLN A CA 1
ATOM 2951 C C . GLN A 1 381 ? -28.600 -12.152 9.095 1.00 83.94 381 GLN A C 1
ATOM 2953 O O . GLN A 1 381 ? -29.483 -12.883 8.650 1.00 83.94 381 GLN A O 1
ATOM 2958 N N . SER A 1 382 ? -27.304 -12.377 8.847 1.00 87.88 382 SER A N 1
ATOM 2959 C CA . SER A 1 382 ? -26.852 -13.554 8.096 1.00 87.88 382 SER A CA 1
ATOM 2960 C C . SER A 1 382 ? -27.389 -14.851 8.721 1.00 87.88 382 SER A C 1
ATOM 2962 O O . SER A 1 382 ? -27.505 -14.957 9.931 1.00 87.88 382 SER A O 1
ATOM 2964 N N . SER A 1 383 ? -27.731 -15.861 7.927 1.00 88.69 383 SER A N 1
ATOM 2965 C CA . SER A 1 383 ? -28.057 -17.192 8.468 1.00 88.69 383 SER A CA 1
ATOM 2966 C C . SER A 1 383 ? -26.824 -18.092 8.605 1.00 88.69 383 SER A C 1
ATOM 2968 O O . SER A 1 383 ? -26.940 -19.226 9.063 1.00 88.69 383 SER A O 1
ATOM 2970 N N . ASP A 1 384 ? -25.661 -17.616 8.157 1.00 93.12 384 ASP A N 1
ATOM 2971 C CA . ASP A 1 384 ? -24.396 -18.343 8.189 1.00 93.12 384 ASP A CA 1
ATOM 2972 C C . ASP A 1 384 ? -23.740 -18.224 9.576 1.00 93.12 384 ASP A C 1
ATOM 2974 O O . ASP A 1 384 ? -23.430 -17.123 10.046 1.00 93.12 384 ASP A O 1
ATOM 2978 N N . ALA A 1 385 ? -23.525 -19.374 10.221 1.00 92.12 385 ALA A N 1
ATOM 2979 C CA . ALA A 1 385 ? -22.954 -19.466 11.560 1.00 92.12 385 ALA A CA 1
ATOM 2980 C C . ALA A 1 385 ? -21.513 -18.934 11.636 1.00 92.12 385 ALA A C 1
ATOM 2982 O O . ALA A 1 385 ? -21.152 -18.315 12.640 1.00 92.12 385 ALA A O 1
ATOM 2983 N N . ASP A 1 386 ? -20.708 -19.118 10.586 1.00 92.50 386 ASP A N 1
ATOM 2984 C CA . ASP A 1 386 ? -19.321 -18.650 10.551 1.00 92.50 386 ASP A CA 1
ATOM 2985 C C . ASP A 1 386 ? -19.273 -17.124 10.423 1.00 92.50 386 ASP A C 1
ATOM 2987 O O . ASP A 1 386 ? -18.499 -16.455 11.117 1.00 92.50 386 ASP A O 1
ATOM 2991 N N . ILE A 1 387 ? -20.168 -16.550 9.610 1.00 91.50 387 ILE A N 1
ATOM 2992 C CA . ILE A 1 387 ? -20.331 -15.093 9.490 1.00 91.50 387 ILE A CA 1
ATOM 2993 C C . ILE A 1 387 ? -20.820 -14.497 10.813 1.00 91.50 387 ILE A C 1
ATOM 2995 O O . ILE A 1 387 ? -20.306 -13.468 11.249 1.00 91.50 387 ILE A O 1
ATOM 2999 N N . HIS A 1 388 ? -21.772 -15.141 11.488 1.00 90.88 388 HIS A N 1
ATOM 3000 C CA . HIS A 1 388 ? -22.247 -14.708 12.806 1.00 90.88 388 HIS A CA 1
ATOM 3001 C C . HIS A 1 388 ? -21.158 -14.753 13.876 1.00 90.88 388 HIS A C 1
ATOM 3003 O O . HIS A 1 388 ? -20.993 -13.788 14.626 1.00 90.88 388 HIS A O 1
ATOM 3009 N N . ALA A 1 389 ? -20.373 -15.830 13.927 1.00 92.12 389 ALA A N 1
ATOM 3010 C CA . ALA A 1 389 ? -19.247 -15.939 14.848 1.00 92.12 389 ALA A CA 1
ATOM 3011 C C . ALA A 1 389 ? -18.183 -14.865 14.569 1.00 92.12 389 ALA A C 1
ATOM 3013 O O . ALA A 1 389 ? -17.652 -14.249 15.499 1.00 92.12 389 ALA A O 1
ATOM 3014 N N . LEU A 1 390 ? -17.893 -14.600 13.291 1.00 93.81 390 LEU A N 1
ATOM 3015 C CA . LEU A 1 390 ? -16.984 -13.537 12.878 1.00 93.81 390 LEU A CA 1
ATOM 3016 C C . LEU A 1 390 ? -17.509 -12.148 13.272 1.00 93.81 390 LEU A C 1
ATOM 3018 O O . LEU A 1 390 ? -16.757 -11.335 13.815 1.00 93.81 390 LEU A O 1
ATOM 3022 N N . TRP A 1 391 ? -18.796 -11.888 13.045 1.00 95.06 391 TRP A N 1
ATOM 3023 C CA . TRP A 1 391 ? -19.466 -10.645 13.419 1.00 95.06 391 TRP A CA 1
ATOM 3024 C C . TRP A 1 391 ? -19.376 -10.386 14.920 1.00 95.06 391 TRP A C 1
ATOM 3026 O O . TRP A 1 391 ? -18.961 -9.303 15.334 1.00 95.06 391 TRP A O 1
ATOM 3036 N N . ALA A 1 392 ? -19.670 -11.401 15.737 1.00 92.31 392 ALA A N 1
ATOM 3037 C CA . ALA A 1 392 ? -19.588 -11.292 17.188 1.00 92.31 392 ALA A CA 1
ATOM 3038 C C . ALA A 1 392 ? -18.148 -11.034 17.654 1.00 92.31 392 ALA A C 1
ATOM 3040 O O . ALA A 1 392 ? -17.913 -10.134 18.458 1.00 92.31 392 ALA A O 1
ATOM 3041 N N . ARG A 1 393 ? -17.169 -11.772 17.108 1.00 93.25 393 ARG A N 1
ATOM 3042 C CA . ARG A 1 393 ? -15.747 -11.620 17.459 1.00 93.25 393 ARG A CA 1
ATOM 3043 C C . ARG A 1 393 ? -15.212 -10.226 17.130 1.00 93.25 393 ARG A C 1
ATOM 3045 O O . ARG A 1 393 ? -14.475 -9.650 17.926 1.00 93.25 393 ARG A O 1
ATOM 3052 N N . THR A 1 394 ? -15.575 -9.685 15.971 1.00 95.19 394 THR A N 1
ATOM 3053 C CA . THR A 1 394 ? -15.097 -8.373 15.498 1.00 95.19 394 THR A CA 1
ATOM 3054 C C . THR A 1 394 ? -15.761 -7.193 16.213 1.00 95.19 394 THR A C 1
ATOM 3056 O O . THR A 1 394 ? -15.169 -6.118 16.261 1.00 95.19 394 THR A O 1
ATOM 3059 N N . LEU A 1 395 ? -16.936 -7.379 16.828 1.00 95.56 395 LEU A N 1
ATOM 3060 C CA . LEU A 1 395 ? -17.633 -6.327 17.581 1.00 95.56 395 LEU A CA 1
ATOM 3061 C C . LEU A 1 395 ? -17.016 -6.043 18.961 1.00 95.56 395 LEU A C 1
ATOM 3063 O O . LEU A 1 395 ? -17.184 -4.946 19.494 1.00 95.56 395 LEU A O 1
ATOM 3067 N N . VAL A 1 396 ? -16.296 -7.004 19.548 1.00 94.25 396 VAL A N 1
ATOM 3068 C CA . VAL A 1 396 ? -15.797 -6.916 20.933 1.00 94.25 396 VAL A CA 1
ATOM 3069 C C . VAL A 1 396 ? -14.936 -5.671 21.166 1.00 94.25 396 VAL A C 1
ATOM 3071 O O . VAL A 1 396 ? -15.210 -4.899 22.084 1.00 94.25 396 VAL A O 1
ATOM 3074 N N . ALA A 1 397 ? -13.914 -5.444 20.335 1.00 92.50 397 ALA A N 1
ATOM 3075 C CA . ALA A 1 397 ? -13.004 -4.312 20.509 1.00 92.50 397 ALA A CA 1
ATOM 3076 C C . ALA A 1 397 ? -13.696 -2.942 20.314 1.00 92.50 397 ALA A C 1
ATOM 3078 O O . ALA A 1 397 ? -13.520 -2.074 21.178 1.00 92.50 397 ALA A O 1
ATOM 3079 N N . PRO A 1 398 ? -14.528 -2.731 19.270 1.00 94.75 398 PRO A N 1
ATOM 3080 C CA . PRO A 1 398 ? -15.367 -1.537 19.160 1.00 94.75 398 PRO A CA 1
ATOM 3081 C C . PRO A 1 398 ? -16.289 -1.325 20.370 1.00 94.75 398 PRO A C 1
ATOM 3083 O O . PRO A 1 398 ? -16.348 -0.219 20.906 1.00 94.75 398 PRO A O 1
ATOM 3086 N N . ALA A 1 399 ? -16.971 -2.371 20.849 1.00 95.50 399 ALA A N 1
ATOM 3087 C CA . ALA A 1 399 ? -17.879 -2.264 21.990 1.00 95.50 399 ALA A CA 1
ATOM 3088 C C . ALA A 1 399 ? -17.146 -1.865 23.278 1.00 95.50 399 ALA A C 1
ATOM 3090 O O . ALA A 1 399 ? -17.602 -0.970 23.992 1.00 95.50 399 ALA A O 1
ATOM 3091 N N . LEU A 1 400 ? -15.988 -2.478 23.554 1.00 93.69 400 LEU A N 1
ATOM 3092 C CA . LEU A 1 400 ? -15.128 -2.105 24.683 1.00 93.69 400 LEU A CA 1
ATOM 3093 C C . LEU A 1 400 ? -14.701 -0.640 24.593 1.00 93.69 400 LEU A C 1
ATOM 3095 O O . LEU A 1 400 ? -14.780 0.084 25.585 1.00 93.69 400 LEU A O 1
ATOM 3099 N N . ARG A 1 401 ? -14.305 -0.192 23.396 1.00 92.06 401 ARG A N 1
ATOM 3100 C CA . ARG A 1 401 ? -13.886 1.192 23.153 1.00 92.06 401 ARG A CA 1
ATOM 3101 C C . ARG A 1 401 ? -15.005 2.187 23.423 1.00 92.06 401 ARG A C 1
ATOM 3103 O O . ARG A 1 401 ? -14.776 3.170 24.124 1.00 92.06 401 ARG A O 1
ATOM 3110 N N . TYR A 1 402 ? -16.206 1.887 22.945 1.00 95.25 402 TYR A N 1
ATOM 3111 C CA . TYR A 1 402 ? -17.390 2.696 23.201 1.00 95.25 402 TYR A CA 1
ATOM 3112 C C . TYR A 1 402 ? -17.723 2.765 24.692 1.00 95.25 402 TYR A C 1
ATOM 3114 O O . TYR A 1 402 ? -17.841 3.845 25.264 1.00 95.25 402 TYR A O 1
ATOM 3122 N N . ALA A 1 403 ? -17.828 1.610 25.349 1.00 94.50 403 ALA A N 1
ATOM 3123 C CA . ALA A 1 403 ? -18.205 1.536 26.754 1.00 94.50 403 ALA A CA 1
ATOM 3124 C C . ALA A 1 403 ? -17.197 2.252 27.669 1.00 94.50 403 ALA A C 1
ATOM 3126 O O . ALA A 1 403 ? -17.608 2.963 28.585 1.00 94.50 403 ALA A O 1
ATOM 3127 N N . ARG A 1 404 ? -15.890 2.133 27.401 1.00 91.50 404 ARG A N 1
ATOM 3128 C CA . ARG A 1 404 ? -14.837 2.848 28.146 1.00 91.50 404 ARG A CA 1
ATOM 3129 C C . ARG A 1 404 ? -14.889 4.355 27.916 1.00 91.50 404 ARG A C 1
ATOM 3131 O O . ARG A 1 404 ? -14.844 5.111 28.881 1.00 91.50 404 ARG A O 1
ATOM 3138 N N . ALA A 1 405 ? -15.084 4.802 26.673 1.00 91.81 405 ALA A N 1
ATOM 3139 C CA . ALA A 1 405 ? -15.202 6.229 26.360 1.00 91.81 405 ALA A CA 1
ATOM 3140 C C . ALA A 1 405 ? -16.380 6.916 27.080 1.00 91.81 405 ALA A C 1
ATOM 3142 O O . ALA A 1 405 ? -16.326 8.116 27.360 1.00 91.81 405 ALA A O 1
ATOM 3143 N N . HIS A 1 406 ? -17.429 6.155 27.400 1.00 93.00 406 HIS A N 1
ATOM 3144 C CA . HIS A 1 406 ? -18.595 6.615 28.161 1.00 93.00 406 HIS A CA 1
ATOM 3145 C C . HIS A 1 406 ? -18.534 6.278 29.660 1.00 93.00 406 HIS A C 1
ATOM 3147 O O . HIS A 1 406 ? -19.509 6.490 30.377 1.00 93.00 406 HIS A O 1
ATOM 3153 N N . GLY A 1 407 ? -17.410 5.746 30.154 1.00 90.62 407 GLY A N 1
ATOM 3154 C CA . GLY A 1 407 ? -17.230 5.388 31.566 1.00 90.62 407 GLY A CA 1
ATOM 3155 C C . GLY A 1 407 ? -18.130 4.245 32.052 1.00 90.62 407 GLY A C 1
ATOM 3156 O O . GLY A 1 407 ? -18.286 4.055 33.257 1.00 90.62 407 GLY A O 1
ATOM 3157 N N . ALA A 1 408 ? -18.729 3.477 31.139 1.00 91.19 408 ALA A N 1
ATOM 3158 C CA . ALA A 1 408 ? -19.596 2.349 31.468 1.00 91.19 408 ALA A CA 1
ATOM 3159 C C . ALA A 1 408 ? -18.812 1.142 32.005 1.00 91.19 408 ALA A C 1
ATOM 3161 O O . ALA A 1 408 ? -19.395 0.291 32.670 1.00 91.19 408 ALA A O 1
ATOM 3162 N N . ILE A 1 409 ? -17.505 1.072 31.735 1.00 88.12 409 ILE A N 1
ATOM 3163 C CA . ILE A 1 409 ? -16.564 0.094 32.294 1.00 88.12 409 ILE A CA 1
ATOM 3164 C C . ILE A 1 409 ? -15.471 0.875 33.017 1.00 88.12 409 ILE A C 1
ATOM 3166 O O . ILE A 1 409 ? -14.977 1.870 32.491 1.00 88.12 409 ILE A O 1
ATOM 3170 N N . GLN A 1 410 ? -15.089 0.429 34.214 1.00 75.12 410 GLN A N 1
ATOM 3171 C CA . GLN A 1 410 ? -13.999 1.053 34.962 1.00 75.12 410 GLN A CA 1
ATOM 3172 C C . GLN A 1 410 ? -12.669 0.852 34.225 1.00 75.12 410 GLN A C 1
ATOM 3174 O O . GLN A 1 410 ? -12.205 -0.281 34.085 1.00 75.12 410 GLN A O 1
ATOM 3179 N N . SER A 1 411 ? -12.052 1.953 33.793 1.00 64.88 411 SER A N 1
ATOM 3180 C CA . SER A 1 411 ? -10.664 1.968 33.333 1.00 64.88 411 SER A CA 1
ATOM 3181 C C . SER A 1 411 ? -9.747 1.665 34.519 1.00 64.88 411 SER A C 1
ATOM 3183 O O . SER A 1 411 ? -9.670 2.436 35.477 1.00 64.88 411 SER A O 1
ATOM 3185 N N . THR A 1 412 ? -9.076 0.516 34.488 1.00 62.75 412 THR A N 1
ATOM 3186 C CA . THR A 1 412 ? -7.987 0.202 35.421 1.00 62.75 412 THR A CA 1
ATOM 3187 C C . THR A 1 412 ? -6.699 0.893 34.956 1.00 62.75 412 THR A C 1
ATOM 3189 O O . THR A 1 412 ? -6.647 1.481 33.879 1.00 62.75 412 THR A O 1
ATOM 3192 N N . VAL A 1 413 ? -5.627 0.818 35.755 1.00 55.09 413 VAL A N 1
ATOM 3193 C CA . VAL A 1 413 ? -4.284 1.282 35.339 1.00 55.09 413 VAL A CA 1
ATOM 3194 C C . VAL A 1 413 ? -3.822 0.582 34.047 1.00 55.09 413 VAL A C 1
ATOM 3196 O O . VAL A 1 413 ? -3.038 1.145 33.291 1.00 55.09 413 VAL A O 1
ATOM 3199 N N . ASP A 1 414 ? -4.359 -0.608 33.767 1.00 59.06 414 ASP A N 1
ATOM 3200 C CA . ASP A 1 414 ? -4.120 -1.387 32.555 1.00 59.06 414 ASP A CA 1
ATOM 3201 C C . ASP A 1 414 ? -5.363 -1.387 31.647 1.00 59.06 414 ASP A C 1
ATOM 3203 O O . ASP A 1 414 ? -6.008 -2.410 31.424 1.00 59.06 414 ASP A O 1
ATOM 3207 N N . ASP A 1 415 ? -5.730 -0.210 31.135 1.00 69.06 415 ASP A N 1
ATOM 3208 C CA . ASP A 1 415 ? -6.888 -0.020 30.251 1.00 69.06 415 ASP A CA 1
ATOM 3209 C C . ASP A 1 415 ? -6.628 -0.537 28.817 1.00 69.06 415 ASP A C 1
ATOM 3211 O O . ASP A 1 415 ? -6.972 0.113 27.834 1.00 69.06 415 ASP A O 1
ATOM 3215 N N . ASP A 1 416 ? -5.967 -1.691 28.667 1.00 79.44 416 ASP A N 1
ATOM 3216 C CA . ASP A 1 416 ? -5.784 -2.369 27.377 1.00 79.44 416 ASP A CA 1
ATOM 3217 C C . ASP A 1 416 ? -7.112 -3.031 26.972 1.00 79.44 416 ASP A C 1
ATOM 3219 O O . ASP A 1 416 ? -7.764 -3.730 27.756 1.00 79.44 416 ASP A O 1
ATOM 3223 N N . HIS A 1 417 ? -7.583 -2.756 25.758 1.00 74.06 417 HIS A N 1
ATOM 3224 C CA . HIS A 1 417 ? -8.815 -3.343 25.233 1.00 74.06 417 HIS A CA 1
ATOM 3225 C C . HIS A 1 417 ? -8.648 -4.843 24.935 1.00 74.06 417 HIS A C 1
ATOM 3227 O O . HIS A 1 417 ? -9.627 -5.583 24.987 1.00 74.06 417 HIS A O 1
ATOM 3233 N N . HIS A 1 418 ? -7.427 -5.318 24.671 1.00 77.38 418 HIS A N 1
ATOM 3234 C CA . HIS A 1 418 ? -7.147 -6.734 24.411 1.00 77.38 418 HIS A CA 1
ATOM 3235 C C . HIS A 1 418 ? -7.024 -7.584 25.681 1.00 77.38 418 HIS A C 1
ATOM 3237 O O . HIS A 1 418 ? -7.159 -8.802 25.600 1.00 77.38 418 HIS A O 1
ATOM 3243 N N . ALA A 1 419 ? -6.814 -6.963 26.843 1.00 81.62 419 ALA A N 1
ATOM 3244 C CA . ALA A 1 419 ? -6.731 -7.643 28.137 1.00 81.62 419 ALA A CA 1
ATOM 3245 C C . ALA A 1 419 ? -8.070 -7.653 28.906 1.00 81.62 419 ALA A C 1
ATOM 3247 O O . ALA A 1 419 ? -8.099 -7.940 30.102 1.00 81.62 419 ALA A O 1
ATOM 3248 N N . ALA A 1 420 ? -9.185 -7.317 28.244 1.00 83.69 420 ALA A N 1
ATOM 3249 C CA . ALA A 1 420 ? -10.492 -7.218 28.889 1.00 83.69 420 ALA A CA 1
ATOM 3250 C C . ALA A 1 420 ? -11.013 -8.582 29.383 1.00 83.69 420 ALA A C 1
ATOM 3252 O O . ALA A 1 420 ? -10.962 -9.578 28.659 1.00 83.69 420 ALA A O 1
ATOM 3253 N N . SER A 1 421 ? -11.572 -8.617 30.597 1.00 88.69 421 SER A N 1
ATOM 3254 C CA . SER A 1 421 ? -12.196 -9.828 31.146 1.00 88.69 421 SER A CA 1
ATOM 3255 C C . SER A 1 421 ? -13.515 -10.167 30.438 1.00 88.69 421 SER A C 1
ATOM 3257 O O . SER A 1 421 ? -14.144 -9.312 29.808 1.00 88.69 421 SER A O 1
ATOM 3259 N N . SER A 1 422 ? -13.986 -11.411 30.581 1.00 90.12 422 SER A N 1
ATOM 3260 C CA . SER A 1 422 ? -15.283 -11.839 30.033 1.00 90.12 422 SER A CA 1
ATOM 3261 C C . SER A 1 422 ? -16.448 -10.997 30.571 1.00 90.12 422 SER A C 1
ATOM 3263 O O . SER A 1 422 ? -17.397 -10.698 29.841 1.00 90.12 422 SER A O 1
ATOM 3265 N N . GLU A 1 423 ? -16.379 -10.579 31.836 1.00 90.69 423 GLU A N 1
ATOM 3266 C CA . GLU A 1 423 ? -17.357 -9.691 32.467 1.00 90.69 423 GLU A CA 1
ATOM 3267 C C . GLU A 1 423 ? -17.333 -8.305 31.821 1.00 90.69 423 GLU A C 1
ATOM 3269 O O . GLU A 1 423 ? -18.388 -7.783 31.463 1.00 90.69 423 GLU A O 1
ATOM 3274 N N . GLN A 1 424 ? -16.143 -7.733 31.603 1.00 91.69 424 GLN A N 1
ATOM 3275 C CA . GLN A 1 424 ? -15.995 -6.436 30.937 1.00 91.69 424 GLN A CA 1
ATOM 3276 C C . GLN A 1 424 ? -16.506 -6.483 29.493 1.00 91.69 424 GLN A C 1
ATOM 3278 O O . GLN A 1 424 ? -17.210 -5.572 29.066 1.00 91.69 424 GLN A O 1
ATOM 3283 N N . ILE A 1 425 ? -16.207 -7.554 28.750 1.00 93.62 425 ILE A N 1
ATOM 3284 C CA . ILE A 1 425 ? -16.724 -7.761 27.389 1.00 93.62 425 ILE A CA 1
ATOM 3285 C C . ILE A 1 425 ? -18.256 -7.834 27.405 1.00 93.62 425 ILE A C 1
ATOM 3287 O O . ILE A 1 425 ? -18.916 -7.150 26.623 1.00 93.62 425 ILE A O 1
ATOM 3291 N N . SER A 1 426 ? -18.833 -8.610 28.325 1.00 94.38 426 SER A N 1
ATOM 3292 C CA . SER A 1 426 ? -20.290 -8.747 28.457 1.00 94.38 426 SER A CA 1
ATOM 3293 C C . SER A 1 426 ? -20.957 -7.410 28.797 1.00 94.38 426 SER A C 1
ATOM 3295 O O . SER A 1 426 ? -21.967 -7.047 28.193 1.00 94.38 426 SER A O 1
ATOM 3297 N N . GLN A 1 427 ? -20.362 -6.643 29.714 1.00 95.31 427 GLN A N 1
ATOM 3298 C CA . GLN A 1 427 ? -20.818 -5.303 30.079 1.00 95.31 427 GLN A CA 1
ATOM 3299 C C . GLN A 1 427 ? -20.728 -4.328 28.898 1.00 95.31 427 GLN A C 1
ATOM 3301 O O . GLN A 1 427 ? -21.660 -3.555 28.676 1.00 95.31 427 GLN A O 1
ATOM 3306 N N . ALA A 1 428 ? -19.652 -4.389 28.109 1.00 95.44 428 ALA A N 1
ATOM 3307 C CA . ALA A 1 428 ? -19.461 -3.548 26.929 1.00 95.44 428 ALA A CA 1
ATOM 3308 C C . ALA A 1 428 ? -20.545 -3.783 25.876 1.00 95.44 428 ALA A C 1
ATOM 3310 O O . ALA A 1 428 ? -21.159 -2.839 25.379 1.00 95.44 428 ALA A O 1
ATOM 3311 N N . LEU A 1 429 ? -20.791 -5.056 25.557 1.00 96.06 429 LEU A N 1
ATOM 3312 C CA . LEU A 1 429 ? -21.786 -5.464 24.571 1.00 96.06 429 LEU A CA 1
ATOM 3313 C C . LEU A 1 429 ? -23.200 -5.091 25.027 1.00 96.06 429 LEU A C 1
ATOM 3315 O O . LEU A 1 429 ? -23.976 -4.555 24.237 1.00 96.06 429 LEU A O 1
ATOM 3319 N N . ALA A 1 430 ? -23.521 -5.310 26.307 1.00 96.75 430 ALA A N 1
ATOM 3320 C CA . ALA A 1 430 ? -24.806 -4.916 26.878 1.00 96.75 430 ALA A CA 1
ATOM 3321 C C . ALA A 1 430 ? -25.010 -3.393 26.833 1.00 96.75 430 ALA A C 1
ATOM 3323 O O . ALA A 1 430 ? -26.082 -2.928 26.442 1.00 96.75 430 ALA A O 1
ATOM 3324 N N . TYR A 1 431 ? -23.979 -2.616 27.180 1.00 97.50 431 TYR A N 1
ATOM 3325 C CA . TYR A 1 431 ? -24.031 -1.156 27.128 1.00 97.50 431 TYR A CA 1
ATOM 3326 C C . TYR A 1 431 ? -24.217 -0.640 25.697 1.00 97.50 431 TYR A C 1
ATOM 3328 O O . TYR A 1 431 ? -25.106 0.174 25.448 1.00 97.50 431 TYR A O 1
ATOM 3336 N N . LEU A 1 432 ? -23.433 -1.149 24.740 1.00 96.75 432 LEU A N 1
ATOM 3337 C CA . LEU A 1 432 ? -23.565 -0.775 23.332 1.00 96.75 432 LEU A CA 1
ATOM 3338 C C . LEU A 1 432 ? -24.969 -1.091 22.803 1.00 96.75 432 LEU A C 1
ATOM 3340 O O . LEU A 1 432 ? -25.588 -0.235 22.172 1.00 96.75 432 LEU A O 1
ATOM 3344 N N . LYS A 1 433 ? -25.495 -2.284 23.107 1.00 95.69 433 LYS A N 1
ATOM 3345 C CA . LYS A 1 433 ? -26.849 -2.676 22.712 1.00 95.69 433 LYS A CA 1
ATOM 3346 C C . LYS A 1 433 ? -27.904 -1.726 23.279 1.00 95.69 433 LYS A C 1
ATOM 3348 O O . LYS A 1 433 ? -28.761 -1.264 22.533 1.00 95.69 433 LYS A O 1
ATOM 3353 N N . ALA A 1 434 ? -27.822 -1.393 24.566 1.00 96.88 434 ALA A N 1
ATOM 3354 C CA . ALA A 1 434 ? -28.756 -0.460 25.191 1.00 96.88 434 ALA A CA 1
ATOM 3355 C C . ALA A 1 434 ? -28.727 0.923 24.517 1.00 96.88 434 ALA A C 1
ATOM 3357 O O . ALA A 1 434 ? -29.776 1.527 24.305 1.00 96.88 434 ALA A O 1
ATOM 3358 N N . GLN A 1 435 ? -27.542 1.404 24.129 1.00 96.62 435 GLN A N 1
ATOM 3359 C CA . GLN A 1 435 ? -27.388 2.681 23.429 1.00 96.62 435 GLN A CA 1
ATOM 3360 C C . GLN A 1 435 ? -27.931 2.640 21.992 1.00 96.62 435 GLN A C 1
ATOM 3362 O O . GLN A 1 435 ? -28.557 3.600 21.550 1.00 96.62 435 GLN A O 1
ATOM 3367 N N . GLN A 1 436 ? -27.764 1.527 21.275 1.00 94.31 436 GLN A N 1
ATOM 3368 C CA . GLN A 1 436 ? -28.388 1.325 19.961 1.00 94.31 436 GLN A CA 1
ATOM 3369 C C . GLN A 1 436 ? -29.920 1.281 20.057 1.00 94.31 436 GLN A C 1
ATOM 3371 O O . GLN A 1 436 ? -30.601 1.936 19.267 1.00 94.31 436 GLN A O 1
ATOM 3376 N N . ASP A 1 437 ? -30.457 0.557 21.043 1.00 94.06 437 ASP A N 1
ATOM 3377 C CA . ASP A 1 437 ? -31.899 0.440 21.272 1.00 94.06 437 ASP A CA 1
ATOM 3378 C C . ASP A 1 437 ? -32.503 1.812 21.649 1.00 94.06 437 ASP A C 1
ATOM 3380 O O . ASP A 1 437 ? -33.546 2.197 21.115 1.00 94.06 437 ASP A O 1
ATOM 3384 N N . GLN A 1 438 ? -31.819 2.596 22.494 1.00 93.38 438 GLN A N 1
ATOM 3385 C CA . GLN A 1 438 ? -32.213 3.969 22.829 1.00 93.38 438 GLN A CA 1
ATOM 3386 C C . GLN A 1 438 ? -32.198 4.883 21.595 1.00 93.38 438 GLN A C 1
ATOM 3388 O O . GLN A 1 438 ? -33.179 5.577 21.328 1.00 93.38 438 GLN A O 1
ATOM 3393 N N . HIS A 1 439 ? -31.123 4.855 20.803 1.00 90.19 439 HIS A N 1
ATOM 3394 C CA . HIS A 1 439 ? -31.016 5.677 19.599 1.00 90.19 439 HIS A CA 1
ATOM 3395 C C . HIS A 1 439 ? -32.118 5.356 18.576 1.00 90.19 439 HIS A C 1
ATOM 3397 O O . HIS A 1 439 ? -32.712 6.257 17.980 1.00 90.19 439 HIS A O 1
ATOM 3403 N N . ALA A 1 440 ? -32.448 4.072 18.406 1.00 88.75 440 ALA A N 1
ATOM 3404 C CA . ALA A 1 440 ? -33.550 3.652 17.552 1.00 88.75 440 ALA A CA 1
ATOM 3405 C C . ALA A 1 440 ? -34.899 4.198 18.051 1.00 88.75 440 ALA A C 1
ATOM 3407 O O . ALA A 1 440 ? -35.699 4.670 17.241 1.00 88.75 440 ALA A O 1
ATOM 3408 N N . GLN A 1 441 ? -35.155 4.172 19.363 1.00 90.12 441 GLN A N 1
ATOM 3409 C CA . GLN A 1 441 ? -36.377 4.731 19.957 1.00 90.12 441 GLN A CA 1
ATOM 3410 C C . GLN A 1 441 ? -36.474 6.248 19.747 1.00 90.12 441 GLN A C 1
ATOM 3412 O O . GLN A 1 441 ? -37.531 6.747 19.355 1.00 90.12 441 GLN A O 1
ATOM 3417 N N . GLU A 1 442 ? -35.374 6.976 19.942 1.00 88.12 442 GLU A N 1
ATOM 3418 C CA . GLU A 1 442 ? -35.299 8.421 19.702 1.00 88.12 442 GLU A CA 1
ATOM 3419 C C . GLU A 1 442 ? -35.602 8.762 18.235 1.00 88.12 442 GLU A C 1
ATOM 3421 O O . GLU A 1 442 ? -36.456 9.610 17.967 1.00 88.12 442 GLU A O 1
ATOM 3426 N N . LEU A 1 443 ? -35.005 8.051 17.273 1.00 84.38 443 LEU A N 1
ATOM 3427 C CA . LEU A 1 443 ? -35.304 8.230 15.847 1.00 84.38 443 LEU A CA 1
ATOM 3428 C C . LEU A 1 443 ? -36.778 7.961 15.515 1.00 84.38 443 LEU A C 1
ATOM 3430 O O . LEU A 1 443 ? -37.399 8.755 14.808 1.00 84.38 443 LEU A O 1
ATOM 3434 N N . HIS A 1 444 ? -37.361 6.884 16.052 1.00 81.50 444 HIS A N 1
ATOM 3435 C CA . HIS A 1 444 ? -38.789 6.603 15.875 1.00 81.50 444 HIS A CA 1
ATOM 3436 C C . HIS A 1 444 ? -39.655 7.736 16.437 1.00 81.50 444 HIS A C 1
ATOM 3438 O O . HIS A 1 444 ? -40.623 8.141 15.794 1.00 81.50 444 HIS A O 1
ATOM 3444 N N . SER A 1 445 ? -39.290 8.286 17.600 1.00 84.19 445 SER A N 1
ATOM 3445 C CA . SER A 1 445 ? -40.002 9.419 18.198 1.00 84.19 445 SER A CA 1
ATOM 3446 C C . SER A 1 445 ? -39.931 10.681 17.333 1.00 84.19 445 SER A C 1
ATOM 3448 O O . SER A 1 445 ? -40.947 11.350 17.165 1.00 84.19 445 SER A O 1
ATOM 3450 N N . LEU A 1 446 ? -38.773 10.968 16.724 1.00 81.88 446 LEU A N 1
ATOM 3451 C CA . LEU A 1 446 ? -38.572 12.129 15.852 1.00 81.88 446 LEU A CA 1
ATOM 3452 C C . LEU A 1 446 ? -39.373 12.008 14.554 1.00 81.88 446 LEU A C 1
ATOM 3454 O O . LEU A 1 446 ? -40.006 12.970 14.128 1.00 81.88 446 LEU A O 1
ATOM 3458 N N . LEU A 1 447 ? -39.392 10.818 13.949 1.00 77.88 447 LEU A N 1
ATOM 3459 C CA . LEU A 1 447 ? -40.202 10.535 12.761 1.00 77.88 447 LEU A CA 1
ATOM 3460 C C . LEU A 1 447 ? -41.709 10.572 13.058 1.00 77.88 447 LEU A C 1
ATOM 3462 O O . LEU A 1 447 ? -42.504 10.883 12.173 1.00 77.88 447 LEU A O 1
ATOM 3466 N N . ALA A 1 448 ? -42.107 10.292 14.302 1.00 77.88 448 ALA A N 1
ATOM 3467 C CA . ALA A 1 448 ? -43.488 10.405 14.758 1.00 77.88 448 ALA A CA 1
ATOM 3468 C C . ALA A 1 448 ? -43.927 11.856 15.043 1.00 77.88 448 ALA A C 1
ATOM 3470 O O . ALA A 1 448 ? -45.121 12.093 15.258 1.00 77.88 448 ALA A O 1
ATOM 3471 N N . ILE A 1 449 ? -43.014 12.840 15.021 1.00 73.00 449 ILE A N 1
ATOM 3472 C CA . ILE A 1 449 ? -43.372 14.259 15.136 1.00 73.00 449 ILE A CA 1
ATOM 3473 C C . ILE A 1 449 ? -44.136 14.664 13.876 1.00 73.00 449 ILE A C 1
ATOM 3475 O O . ILE A 1 449 ? -43.565 14.950 12.823 1.00 73.00 449 ILE A O 1
ATOM 3479 N N . LYS A 1 450 ? -45.465 14.720 13.990 1.00 67.56 450 LYS A N 1
ATOM 3480 C CA . LYS A 1 450 ? -46.322 15.268 12.942 1.00 67.56 450 LYS A CA 1
ATOM 3481 C C . LYS A 1 450 ? -45.947 16.747 12.745 1.00 67.56 450 LYS A C 1
ATOM 3483 O O . LYS A 1 450 ? -46.012 17.500 13.722 1.00 67.56 450 LYS A O 1
ATOM 3488 N N . PRO A 1 451 ? -45.570 17.195 11.531 1.00 61.56 451 PRO A N 1
ATOM 3489 C CA . PRO A 1 451 ? -45.330 18.612 11.291 1.00 61.56 451 PRO A CA 1
ATOM 3490 C C . PRO A 1 451 ? -46.586 19.405 11.683 1.00 61.56 451 PRO A C 1
ATOM 3492 O O . PRO A 1 451 ? -47.699 18.909 11.462 1.00 61.56 451 PRO A O 1
ATOM 3495 N N . PRO A 1 452 ? -46.440 20.603 12.284 1.00 67.31 452 PRO A N 1
ATOM 3496 C CA . PRO A 1 452 ? -47.589 21.394 12.698 1.00 67.31 452 PRO A CA 1
ATOM 3497 C C . PRO A 1 452 ? -48.501 21.606 11.495 1.00 67.31 452 PRO A C 1
ATOM 3499 O O . PRO A 1 452 ? -48.038 21.995 10.417 1.00 67.31 452 PRO A O 1
ATOM 3502 N N . ASP A 1 453 ? -49.790 21.317 11.674 1.00 75.50 453 ASP A N 1
ATOM 3503 C CA . ASP A 1 453 ? -50.769 21.521 10.619 1.00 75.50 453 ASP A CA 1
ATOM 3504 C C . ASP A 1 453 ? -50.818 23.021 10.312 1.00 75.50 453 ASP A C 1
ATOM 3506 O O . ASP A 1 453 ? -51.283 23.840 11.111 1.00 75.50 453 ASP A O 1
ATOM 3510 N N . ARG A 1 454 ? -50.252 23.393 9.158 1.00 71.06 454 ARG A N 1
ATOM 3511 C CA . ARG A 1 454 ? -50.149 24.789 8.723 1.00 71.06 454 ARG A CA 1
ATOM 3512 C C . ARG A 1 454 ? -51.531 25.424 8.616 1.00 71.06 454 ARG A C 1
ATOM 3514 O O . ARG A 1 454 ? -51.643 26.630 8.823 1.00 71.06 454 ARG A O 1
ATOM 3521 N N . LYS A 1 455 ? -52.569 24.622 8.351 1.00 75.88 455 LYS A N 1
ATOM 3522 C CA . LYS A 1 455 ? -53.955 25.074 8.342 1.00 75.88 455 LYS A CA 1
ATOM 3523 C C . LYS A 1 455 ? -54.401 25.427 9.754 1.00 75.88 455 LYS A C 1
ATOM 3525 O O . LYS A 1 455 ? -54.825 26.554 9.963 1.00 75.88 455 LYS A O 1
ATOM 3530 N N . ASP A 1 456 ? -54.219 24.548 10.736 1.00 79.00 456 ASP A N 1
ATOM 3531 C CA . ASP A 1 456 ? -54.597 24.838 12.129 1.00 79.00 456 ASP A CA 1
ATOM 3532 C C . ASP A 1 456 ? -53.856 26.056 12.696 1.00 79.00 456 ASP A C 1
ATOM 3534 O O . ASP A 1 456 ? -54.432 26.852 13.440 1.00 79.00 456 ASP A O 1
ATOM 3538 N N . LEU A 1 457 ? -52.581 26.229 12.337 1.00 78.12 457 LEU A N 1
ATOM 3539 C CA . LEU A 1 457 ? -51.790 27.380 12.767 1.00 78.12 457 LEU A CA 1
ATOM 3540 C C . LEU A 1 457 ? -52.274 28.679 12.106 1.00 78.12 457 LEU A C 1
ATOM 3542 O O . LEU A 1 457 ? -52.488 29.666 12.808 1.00 78.12 457 LEU A O 1
ATOM 3546 N N . ALA A 1 458 ? -52.537 28.665 10.795 1.00 79.00 458 ALA A N 1
ATOM 3547 C CA . ALA A 1 458 ? -53.134 29.798 10.089 1.00 79.00 458 ALA A CA 1
ATOM 3548 C C . ALA A 1 458 ? -54.527 30.141 10.644 1.00 79.00 458 ALA A C 1
ATOM 3550 O O . ALA A 1 458 ? -54.811 31.301 10.925 1.00 79.00 458 ALA A O 1
ATOM 3551 N N . GLN A 1 459 ? -55.366 29.138 10.907 1.00 81.88 459 GLN A N 1
ATOM 3552 C CA . GLN A 1 459 ? -56.683 29.319 11.515 1.00 81.88 459 GLN A CA 1
ATOM 3553 C C . GLN A 1 459 ? -56.596 29.918 12.925 1.00 81.88 459 GLN A C 1
ATOM 3555 O O . GLN A 1 459 ? -57.397 30.781 13.285 1.00 81.88 459 GLN A O 1
ATOM 3560 N N . LYS A 1 460 ? -55.620 29.500 13.741 1.00 82.44 460 LYS A N 1
ATOM 3561 C CA . LYS A 1 460 ? -55.365 30.121 15.050 1.00 82.44 460 LYS A CA 1
ATOM 3562 C C . LYS A 1 460 ? -54.936 31.577 14.902 1.00 82.44 460 LYS A C 1
ATOM 3564 O O . LYS A 1 460 ? -55.498 32.424 15.586 1.00 82.44 460 LYS A O 1
ATOM 3569 N N . MET A 1 461 ? -54.009 31.879 13.994 1.00 82.50 461 MET A N 1
ATOM 3570 C CA . MET A 1 461 ? -53.553 33.252 13.749 1.00 82.50 461 MET A CA 1
ATOM 3571 C C . MET A 1 461 ? -54.687 34.158 13.258 1.00 82.50 461 MET A C 1
ATOM 3573 O O . MET A 1 461 ? -54.834 35.270 13.757 1.00 82.50 461 MET A O 1
ATOM 3577 N N . LEU A 1 462 ? -55.531 33.670 12.346 1.00 82.56 462 LEU A N 1
ATOM 3578 C CA . LEU A 1 462 ? -56.696 34.401 11.844 1.00 82.56 462 LEU A CA 1
ATOM 3579 C C . LEU A 1 462 ? -57.753 34.621 12.939 1.00 82.56 462 LEU A C 1
ATOM 3581 O O . LEU A 1 462 ? -58.309 35.714 13.029 1.00 82.56 462 LEU A O 1
ATOM 3585 N N . LYS A 1 463 ? -57.977 33.637 13.826 1.00 84.31 463 LYS A N 1
ATOM 3586 C CA . LYS A 1 463 ? -58.806 33.800 15.038 1.00 84.31 463 LYS A CA 1
ATOM 3587 C C . LYS A 1 463 ? -58.237 34.859 15.979 1.00 84.31 463 LYS A C 1
ATOM 3589 O O . LYS A 1 463 ? -58.982 35.715 16.438 1.00 84.31 463 LYS A O 1
ATOM 3594 N N . THR A 1 464 ? -56.935 34.825 16.262 1.00 86.75 464 THR A N 1
ATOM 3595 C CA . THR A 1 464 ? -56.273 35.807 17.137 1.00 86.75 464 THR A CA 1
ATOM 3596 C C . THR A 1 464 ? -56.315 37.217 16.550 1.00 86.75 464 THR A C 1
ATOM 3598 O O . THR A 1 464 ? -56.510 38.176 17.287 1.00 86.75 464 THR A O 1
ATOM 3601 N N . ALA A 1 465 ? -56.197 37.346 15.228 1.00 82.00 465 ALA A N 1
ATOM 3602 C CA . ALA A 1 465 ? -56.352 38.608 14.507 1.00 82.00 465 ALA A CA 1
ATOM 3603 C C . ALA A 1 465 ? -57.824 39.036 14.323 1.00 82.00 465 ALA A C 1
ATOM 3605 O O . ALA A 1 465 ? -58.091 40.052 13.687 1.00 82.00 465 ALA A O 1
ATOM 3606 N N . ASN A 1 466 ? -58.773 38.270 14.876 1.00 84.00 466 ASN A N 1
ATOM 3607 C CA . ASN A 1 466 ? -60.214 38.498 14.804 1.00 84.00 466 ASN A CA 1
ATOM 3608 C C . ASN A 1 466 ? -60.752 38.629 13.364 1.00 84.00 466 ASN A C 1
ATOM 3610 O O . ASN A 1 466 ? -61.710 39.358 13.108 1.00 84.00 466 ASN A O 1
ATOM 3614 N N . VAL A 1 467 ? -60.126 37.926 12.415 1.00 78.56 467 VAL A N 1
ATOM 3615 C CA . VAL A 1 467 ? -60.545 37.903 11.011 1.00 78.56 467 VAL A CA 1
ATOM 3616 C C . VAL A 1 467 ? -61.792 37.019 10.885 1.00 78.56 467 VAL A C 1
ATOM 3618 O O . VAL A 1 467 ? -61.723 35.842 11.258 1.00 78.56 467 VAL A O 1
ATOM 3621 N N . PRO A 1 468 ? -62.917 37.526 10.342 1.00 80.81 468 PRO A N 1
ATOM 3622 C CA . PRO A 1 468 ? -64.122 36.734 10.111 1.00 80.81 468 PRO A CA 1
ATOM 3623 C C . PRO A 1 468 ? -63.839 35.456 9.317 1.00 80.81 468 PRO A C 1
ATOM 3625 O O . PRO A 1 468 ? -63.137 35.489 8.308 1.00 80.81 468 PRO A O 1
ATOM 3628 N N . HIS A 1 469 ? -64.418 34.335 9.755 1.00 78.38 469 HIS A N 1
ATOM 3629 C CA . HIS A 1 469 ? -64.175 33.010 9.168 1.00 78.38 469 HIS A CA 1
ATOM 3630 C C . HIS A 1 469 ? -64.491 32.948 7.662 1.00 78.38 469 HIS A C 1
ATOM 3632 O O . HIS A 1 469 ? -63.851 32.219 6.913 1.00 78.38 469 HIS A O 1
ATOM 3638 N N . GLU A 1 470 ? -65.450 33.751 7.202 1.00 80.06 470 GLU A N 1
ATOM 3639 C CA . GLU A 1 470 ? -65.870 33.851 5.798 1.00 80.06 470 GLU A CA 1
ATOM 3640 C C . GLU A 1 470 ? -64.767 34.368 4.859 1.00 80.06 470 GLU A C 1
ATOM 3642 O O . GLU A 1 470 ? -64.846 34.148 3.652 1.00 80.06 470 GLU A O 1
ATOM 3647 N N . LEU A 1 471 ? -63.744 35.041 5.400 1.00 72.12 471 LEU A N 1
ATOM 3648 C CA . LEU A 1 471 ? -62.629 35.616 4.642 1.00 72.12 471 LEU A CA 1
ATOM 3649 C C . LEU A 1 471 ? -61.414 34.684 4.548 1.00 72.12 471 LEU A C 1
ATOM 3651 O O . LEU A 1 471 ? -60.472 34.991 3.825 1.00 72.12 471 LEU A O 1
ATOM 3655 N N . TRP A 1 472 ? -61.403 33.564 5.274 1.00 77.88 472 TRP A N 1
ATOM 3656 C CA . TRP A 1 472 ? -60.204 32.730 5.418 1.00 77.88 472 TRP A CA 1
ATOM 3657 C C . TRP A 1 472 ? -59.809 32.009 4.128 1.00 77.88 472 TRP A C 1
ATOM 3659 O O . TRP A 1 472 ? -58.623 31.840 3.862 1.00 77.88 472 TRP A O 1
ATOM 3669 N N . ASP A 1 473 ? -60.803 31.635 3.321 1.00 73.06 473 ASP A N 1
ATOM 3670 C CA . ASP A 1 473 ? -60.622 30.915 2.057 1.00 73.06 473 ASP A CA 1
ATOM 3671 C C . ASP A 1 473 ? -60.871 31.816 0.829 1.00 73.06 473 ASP A C 1
ATOM 3673 O O . ASP A 1 473 ? -60.908 31.343 -0.310 1.00 73.06 473 ASP A O 1
ATOM 3677 N N . GLN A 1 474 ? -61.050 33.128 1.034 1.00 70.88 474 GLN A N 1
ATOM 3678 C CA . GLN A 1 474 ? -61.212 34.071 -0.070 1.00 70.88 474 GLN A CA 1
ATOM 3679 C C . GLN A 1 474 ? -59.847 34.418 -0.664 1.00 70.88 474 GLN A C 1
ATOM 3681 O O . GLN A 1 474 ? -58.990 35.006 -0.007 1.00 70.88 474 GLN A O 1
ATOM 3686 N N . GLY A 1 475 ? -59.642 34.081 -1.939 1.00 57.88 475 GLY A N 1
ATOM 3687 C CA . GLY A 1 475 ? -58.472 34.544 -2.681 1.00 57.88 475 GLY A CA 1
ATOM 3688 C C . GLY A 1 475 ? -58.450 36.072 -2.729 1.00 57.88 475 GLY A C 1
ATOM 3689 O O . GLY A 1 475 ? -59.417 36.690 -3.178 1.00 57.88 475 GLY A O 1
ATOM 3690 N N . VAL A 1 476 ? -57.357 36.683 -2.267 1.00 61.12 476 VAL A N 1
ATOM 3691 C CA . VAL A 1 476 ? -57.189 38.142 -2.276 1.00 61.12 476 VAL A CA 1
ATOM 3692 C C . VAL A 1 476 ? -57.242 38.633 -3.723 1.00 61.12 476 VAL A C 1
ATOM 3694 O O . VAL A 1 476 ? -56.351 38.332 -4.515 1.00 61.12 476 VAL A O 1
ATOM 3697 N N . LYS A 1 477 ? -58.290 39.386 -4.075 1.00 58.03 477 LYS A N 1
ATOM 3698 C CA . LYS A 1 477 ? -58.386 40.103 -5.351 1.00 58.03 477 LYS A CA 1
ATOM 3699 C C . LYS A 1 477 ? -57.912 41.541 -5.121 1.00 58.03 477 LYS A C 1
ATOM 3701 O O . LYS A 1 477 ? -58.657 42.318 -4.527 1.00 58.03 477 LYS A O 1
ATOM 3706 N N . PRO A 1 478 ? -56.695 41.909 -5.553 1.00 54.56 478 PRO A N 1
ATOM 3707 C CA . PRO A 1 478 ? -56.071 43.190 -5.202 1.00 54.56 478 PRO A CA 1
ATOM 3708 C C . PRO A 1 478 ? -56.753 44.425 -5.816 1.00 54.56 478 PRO A C 1
ATOM 3710 O O . PRO A 1 478 ? -56.364 45.548 -5.522 1.00 54.56 478 PRO A O 1
ATOM 3713 N N . GLU A 1 479 ? -57.775 44.246 -6.652 1.00 51.38 479 GLU A N 1
ATOM 3714 C CA . GLU A 1 479 ? -58.378 45.313 -7.458 1.00 51.38 479 GLU A CA 1
ATOM 3715 C C . GLU A 1 479 ? -59.388 46.198 -6.696 1.00 51.38 479 GLU A C 1
ATOM 3717 O O . GLU A 1 479 ? -59.874 47.171 -7.259 1.00 51.38 479 GLU A O 1
ATOM 3722 N N . HIS A 1 480 ? -59.712 45.898 -5.430 1.00 52.28 480 HIS A N 1
ATOM 3723 C CA . HIS A 1 480 ? -60.755 46.615 -4.670 1.00 52.28 480 HIS A CA 1
ATOM 3724 C C . HIS A 1 480 ? -60.377 46.909 -3.205 1.00 52.28 480 HIS A C 1
ATOM 3726 O O . HIS A 1 480 ? -61.202 46.742 -2.306 1.00 52.28 480 HIS A O 1
ATOM 3732 N N . TRP A 1 481 ? -59.145 47.347 -2.929 1.00 41.12 481 TRP A N 1
ATOM 3733 C CA . TRP A 1 481 ? -58.808 47.837 -1.585 1.00 41.12 481 TRP A CA 1
ATOM 3734 C C . TRP A 1 481 ? -59.206 49.316 -1.431 1.00 41.12 481 TRP A C 1
ATOM 3736 O O . TRP A 1 481 ? -58.761 50.132 -2.240 1.00 41.12 481 TRP A O 1
ATOM 3746 N N . PRO A 1 482 ? -60.017 49.699 -0.428 1.00 45.28 482 PRO A N 1
ATOM 3747 C CA . PRO A 1 482 ? -60.266 51.104 -0.139 1.00 45.28 482 PRO A CA 1
ATOM 3748 C C . PRO A 1 482 ? -59.033 51.690 0.565 1.00 45.28 482 PRO A C 1
ATOM 3750 O O . PRO A 1 482 ? -58.558 51.123 1.552 1.00 45.28 482 PRO A O 1
ATOM 3753 N N . ILE A 1 483 ? -58.502 52.799 0.042 1.00 41.53 483 ILE A N 1
ATOM 3754 C CA . ILE A 1 483 ? -57.704 53.744 0.843 1.00 41.53 483 ILE A CA 1
ATOM 3755 C C . ILE A 1 483 ? -58.682 54.581 1.661 1.00 41.53 483 ILE A C 1
ATOM 3757 O O . ILE A 1 483 ? -59.683 55.034 1.056 1.00 41.53 483 ILE A O 1
#